Protein 1VHY (pdb70)

Structure (mmCIF, N/CA/C/O backbone):
data_1VHY
#
_entry.id   1VHY
#
_cell.length_a   57.895
_cell.length_b   76.413
_cell.length_c   62.107
_cell.angle_alpha   90.00
_cell.angle_beta   108.43
_cell.angle_gamma   90.00
#
_symmetry.space_group_name_H-M   'P 1 21 1'
#
loop_
_entity.id
_entity.type
_entity.pdbx_description
1 polymer 'Hypothetical protein HI0303'
2 water water
#
loop_
_atom_site.group_PDB
_atom_site.id
_atom_site.type_symbol
_atom_site.label_atom_id
_atom_site.label_alt_id
_atom_site.label_comp_id
_atom_site.label_asym_id
_atom_site.label_entity_id
_atom_site.label_seq_id
_atom_site.pdbx_PDB_ins_code
_atom_site.Cartn_x
_atom_site.Cartn_y
_atom_site.Cartn_z
_atom_site.occupancy
_atom_site.B_iso_or_equiv
_atom_site.auth_seq_id
_atom_site.auth_comp_id
_atom_site.auth_asym_id
_atom_site.auth_atom_id
_atom_site.pdbx_PDB_model_num
ATOM 1 N N . ILE A 1 5 ? 20.419 17.830 7.133 1.00 37.84 3 ILE A N 1
ATOM 2 C CA . ILE A 1 5 ? 20.588 17.244 8.444 1.00 34.30 3 ILE A CA 1
ATOM 3 C C . ILE A 1 5 ? 19.418 17.670 9.348 1.00 30.55 3 ILE A C 1
ATOM 4 O O . ILE A 1 5 ? 18.822 16.817 9.973 1.00 30.57 3 ILE A O 1
ATOM 9 N N . PRO A 1 6 ? 19.138 18.957 9.375 1.00 29.79 4 PRO A N 1
ATOM 10 C CA . PRO A 1 6 ? 18.129 19.531 10.231 1.00 28.68 4 PRO A CA 1
ATOM 11 C C . PRO A 1 6 ? 16.732 19.000 9.956 1.00 28.10 4 PRO A C 1
ATOM 12 O O . PRO A 1 6 ? 16.321 18.896 8.808 1.00 27.64 4 PRO A O 1
ATOM 16 N N . ARG A 1 7 ? 16.040 18.670 11.039 1.00 25.24 5 ARG A N 1
ATOM 17 C CA . ARG A 1 7 ? 14.672 18.202 10.956 1.00 24.21 5 ARG A CA 1
ATOM 18 C C . ARG A 1 7 ? 13.722 19.367 11.162 1.00 21.94 5 ARG A C 1
ATOM 19 O O . ARG A 1 7 ? 14.001 20.284 11.950 1.00 22.56 5 ARG A O 1
ATOM 27 N N . ILE A 1 8 ? 12.672 19.439 10.363 1.00 22.42 6 ILE A N 1
ATOM 28 C CA . ILE A 1 8 ? 11.726 20.570 10.396 1.00 21.06 6 ILE A CA 1
ATOM 29 C C . ILE A 1 8 ? 10.316 20.005 10.478 1.00 22.23 6 ILE A C 1
ATOM 30 O O . ILE A 1 8 ? 9.913 19.157 9.673 1.00 20.00 6 ILE A O 1
ATOM 35 N N . TYR A 1 9 ? 9.546 20.464 11.489 1.00 17.83 7 TYR A N 1
ATOM 36 C CA . TYR A 1 9 ? 8.174 20.027 11.561 1.00 20.09 7 TYR A CA 1
ATOM 37 C C . TYR A 1 9 ? 7.301 20.843 10.588 1.00 18.29 7 TYR A C 1
ATOM 38 O O . TYR A 1 9 ? 7.425 22.052 10.432 1.00 20.64 7 TYR A O 1
ATOM 47 N N . HIS A 1 10 ? 6.356 20.158 9.974 1.00 20.47 8 HIS A N 1
ATOM 48 C CA . HIS A 1 10 ? 5.384 20.729 9.063 1.00 22.20 8 HIS A CA 1
ATOM 49 C C . HIS A 1 10 ? 3.974 20.410 9.591 1.00 23.43 8 HIS A C 1
ATOM 50 O O . HIS A 1 10 ? 3.707 19.236 9.799 1.00 24.59 8 HIS A O 1
ATOM 57 N N . PRO A 1 11 ? 3.155 21.420 9.763 1.00 24.88 9 PRO A N 1
ATOM 58 C CA . PRO A 1 11 ? 1.851 21.344 10.387 1.00 27.49 9 PRO A CA 1
ATOM 59 C C . PRO A 1 11 ? 0.645 20.972 9.561 1.00 29.67 9 PRO A C 1
ATOM 60 O O . PRO A 1 11 ? -0.523 20.986 10.041 1.00 27.46 9 PRO A O 1
ATOM 64 N N . ILE A 1 12 ? 0.862 20.480 8.389 1.00 28.76 10 ILE A N 1
ATOM 65 C CA . ILE A 1 12 ? -0.100 19.995 7.425 1.00 30.24 10 ILE A CA 1
ATOM 66 C C . ILE A 1 12 ? 0.463 18.727 6.798 1.00 29.87 10 ILE A C 1
ATOM 67 O O . ILE A 1 12 ? 1.687 18.640 6.650 1.00 29.69 10 ILE A O 1
ATOM 72 N N . SER A 1 13 ? -0.381 17.737 6.556 1.00 30.16 11 SER A N 1
ATOM 73 C CA . SER A 1 13 ? 0.059 16.490 5.983 1.00 30.29 11 SER A CA 1
ATOM 74 C C . SER A 1 13 ? 0.794 16.713 4.657 1.00 31.97 11 SER A C 1
ATOM 75 O O . SER A 1 13 ? 0.423 17.575 3.865 1.00 31.72 11 SER A O 1
ATOM 78 N N . LEU A 1 14 ? 1.889 15.978 4.493 1.00 30.72 12 LEU A N 1
ATOM 79 C CA . LEU A 1 14 ? 2.716 16.109 3.312 1.00 32.17 12 LEU A CA 1
ATOM 80 C C . LEU A 1 14 ? 2.471 14.933 2.357 1.00 31.86 12 LEU A C 1
ATOM 81 O O . LEU A 1 14 ? 3.159 14.812 1.348 1.00 33.48 12 LEU A O 1
ATOM 86 N N . GLU A 1 15 ? 1.583 14.041 2.770 1.00 32.24 13 GLU A N 1
ATOM 87 C CA . GLU A 1 15 ? 1.250 12.913 1.905 1.00 35.59 13 GLU A CA 1
ATOM 88 C C . GLU A 1 15 ? 0.807 13.487 0.550 1.00 33.90 13 GLU A C 1
ATOM 89 O O . GLU A 1 15 ? 0.008 14.441 0.497 1.00 35.06 13 GLU A O 1
ATOM 95 N N . ASN A 1 16 ? 1.382 13.008 -0.519 1.00 34.70 14 ASN A N 1
ATOM 96 C CA . ASN A 1 16 ? 1.047 13.407 -1.867 1.00 35.24 14 ASN A CA 1
ATOM 97 C C . ASN A 1 16 ? 1.539 14.759 -2.285 1.00 34.58 14 ASN A C 1
ATOM 98 O O . ASN A 1 16 ? 1.463 15.068 -3.488 1.00 38.28 14 ASN A O 1
ATOM 103 N N . GLN A 1 17 ? 2.222 15.507 -1.436 1.00 33.73 15 GLN A N 1
ATOM 104 C CA . GLN A 1 17 ? 2.823 16.767 -1.823 1.00 31.65 15 GLN A CA 1
ATOM 105 C C . GLN A 1 17 ? 4.255 16.516 -2.330 1.00 32.32 15 GLN A C 1
ATOM 106 O O . GLN A 1 17 ? 4.992 15.708 -1.772 1.00 30.72 15 GLN A O 1
ATOM 109 N N . THR A 1 18 ? 4.630 17.279 -3.348 1.00 32.55 16 THR A N 1
ATOM 110 C CA . THR A 1 18 ? 5.967 17.192 -3.937 1.00 32.97 16 THR A CA 1
ATOM 111 C C . THR A 1 18 ? 6.734 18.473 -3.622 1.00 31.55 16 THR A C 1
ATOM 112 O O . THR A 1 18 ? 7.923 18.590 -3.779 1.00 29.51 16 THR A O 1
ATOM 116 N N . GLN A 1 19 ? 5.984 19.466 -3.118 1.00 33.98 17 GLN A N 1
ATOM 117 C CA . GLN A 1 19 ? 6.614 20.720 -2.701 1.00 32.92 17 GLN A CA 1
ATOM 118 C C . GLN A 1 19 ? 5.706 21.450 -1.711 1.00 31.79 17 GLN A C 1
ATOM 119 O O . GLN A 1 19 ? 4.514 21.145 -1.623 1.00 31.05 17 GLN A O 1
ATOM 125 N N . CYS A 1 20 ? 6.292 22.389 -0.981 1.00 29.98 18 CYS A N 1
ATOM 126 C CA . CYS A 1 20 ? 5.497 23.151 -0.013 1.00 29.08 18 CYS A CA 1
ATOM 127 C C . CYS A 1 20 ? 6.281 24.330 0.529 1.00 28.29 18 CYS A C 1
ATOM 128 O O . CYS A 1 20 ? 7.505 24.402 0.386 1.00 28.27 18 CYS A O 1
ATOM 131 N N . TYR A 1 21 ? 5.561 25.250 1.180 1.00 27.87 19 TYR A N 1
ATOM 132 C CA . TYR A 1 21 ? 6.207 26.355 1.866 1.00 29.15 19 TYR A CA 1
ATOM 133 C C . TYR A 1 21 ? 6.281 25.991 3.370 1.00 29.07 19 TYR A C 1
ATOM 134 O O . TYR A 1 21 ? 5.307 25.445 3.880 1.00 30.09 19 TYR A O 1
ATOM 143 N N . LEU A 1 22 ? 7.445 26.203 3.949 1.00 27.71 20 LEU A N 1
ATOM 144 C CA . LEU A 1 22 ? 7.608 25.829 5.376 1.00 28.73 20 LEU A CA 1
ATOM 145 C C . LEU A 1 22 ? 6.766 26.751 6.250 1.00 29.65 20 LEU A C 1
ATOM 146 O O . LEU A 1 22 ? 6.427 27.860 5.825 1.00 29.78 20 LEU A O 1
ATOM 151 N N . SER A 1 23 ? 6.480 26.336 7.497 1.00 29.60 21 SER A N 1
ATOM 152 C CA . SER A 1 23 ? 5.725 27.222 8.379 1.00 30.05 21 SER A CA 1
ATOM 153 C C . SER A 1 23 ? 6.526 28.472 8.709 1.00 29.87 21 SER A C 1
ATOM 154 O O . SER A 1 23 ? 7.739 28.534 8.519 1.00 31.60 21 SER A O 1
ATOM 157 N N . GLU A 1 24 ? 5.845 29.459 9.285 1.00 32.21 22 GLU A N 1
ATOM 158 C CA . GLU A 1 24 ? 6.478 30.702 9.708 1.00 34.05 22 GLU A CA 1
ATOM 159 C C . GLU A 1 24 ? 7.685 30.479 10.586 1.00 33.13 22 GLU A C 1
ATOM 160 O O . GLU A 1 24 ? 8.760 31.056 10.383 1.00 34.91 22 GLU A O 1
ATOM 166 N N . ASP A 1 25 ? 7.510 29.689 11.666 1.00 33.31 23 ASP A N 1
ATOM 167 C CA . ASP A 1 25 ? 8.663 29.431 12.531 1.00 32.33 23 ASP A CA 1
ATOM 168 C C . ASP A 1 25 ? 9.763 28.706 11.771 1.00 31.63 23 ASP A C 1
ATOM 169 O O . ASP A 1 25 ? 10.951 28.974 11.954 1.00 31.57 23 ASP A O 1
ATOM 174 N N . ALA A 1 26 ? 9.397 27.733 10.942 1.00 32.02 24 ALA A N 1
ATOM 175 C CA . ALA A 1 26 ? 10.425 26.978 10.195 1.00 31.30 24 ALA A CA 1
ATOM 176 C C . ALA A 1 26 ? 11.120 27.835 9.149 1.00 30.37 24 ALA A C 1
ATOM 177 O O . ALA A 1 26 ? 12.342 27.781 9.000 1.00 32.51 24 ALA A O 1
ATOM 179 N N . ALA A 1 27 ? 10.374 28.618 8.383 1.00 33.01 25 ALA A N 1
ATOM 180 C CA . ALA A 1 27 ? 10.909 29.505 7.362 1.00 33.31 25 ALA A CA 1
ATOM 181 C C . ALA A 1 27 ? 11.897 30.501 7.959 1.00 35.29 25 ALA A C 1
ATOM 182 O O . ALA A 1 27 ? 12.986 30.706 7.437 1.00 34.86 25 ALA A O 1
ATOM 184 N N . ASN A 1 28 ? 11.476 31.118 9.078 1.00 34.50 26 ASN A N 1
ATOM 185 C CA . ASN A 1 28 ? 12.360 32.070 9.759 1.00 36.25 26 ASN A CA 1
ATOM 186 C C . ASN A 1 28 ? 13.586 31.381 10.320 1.00 35.00 26 ASN A C 1
ATOM 187 O O . ASN A 1 28 ? 14.704 31.869 10.175 1.00 37.29 26 ASN A O 1
ATOM 192 N N . HIS A 1 29 ? 13.428 30.197 10.903 1.00 36.49 27 HIS A N 1
ATOM 193 C CA . HIS A 1 29 ? 14.572 29.481 11.464 1.00 35.82 27 HIS A CA 1
ATOM 194 C C . HIS A 1 29 ? 15.556 29.048 10.378 1.00 36.00 27 HIS A C 1
ATOM 195 O O . HIS A 1 29 ? 16.779 29.095 10.583 1.00 36.85 27 HIS A O 1
ATOM 202 N N . VAL A 1 30 ? 15.022 28.522 9.291 1.00 35.27 28 VAL A N 1
ATOM 203 C CA . VAL A 1 30 ? 15.821 27.992 8.183 1.00 33.61 28 VAL A CA 1
ATOM 204 C C . VAL A 1 30 ? 16.548 29.084 7.422 1.00 32.91 28 VAL A C 1
ATOM 205 O O . VAL A 1 30 ? 17.771 29.006 7.245 1.00 33.76 28 VAL A O 1
ATOM 209 N N . ALA A 1 31 ? 15.843 30.115 6.980 1.00 34.14 29 ALA A N 1
ATOM 210 C CA . ALA A 1 31 ? 16.422 31.159 6.145 1.00 34.61 29 ALA A CA 1
ATOM 211 C C . ALA A 1 31 ? 17.042 32.329 6.883 1.00 35.79 29 ALA A C 1
ATOM 212 O O . ALA A 1 31 ? 17.844 33.067 6.280 1.00 35.80 29 ALA A O 1
ATOM 214 N N . ARG A 1 32 ? 16.627 32.602 8.108 1.00 35.81 30 ARG A N 1
ATOM 215 C CA . ARG A 1 32 ? 17.169 33.765 8.828 1.00 37.54 30 ARG A CA 1
ATOM 216 C C . ARG A 1 32 ? 18.090 33.346 9.955 1.00 38.00 30 ARG A C 1
ATOM 217 O O . ARG A 1 32 ? 19.159 33.924 10.124 1.00 38.16 30 ARG A O 1
ATOM 225 N N . VAL A 1 33 ? 17.650 32.415 10.788 1.00 38.87 31 VAL A N 1
ATOM 226 C CA . VAL A 1 33 ? 18.476 31.943 11.901 1.00 38.75 31 VAL A CA 1
ATOM 227 C C . VAL A 1 33 ? 19.651 31.136 11.369 1.00 38.64 31 VAL A C 1
ATOM 228 O O . VAL A 1 33 ? 20.797 31.530 11.568 1.00 39.39 31 VAL A O 1
ATOM 232 N N . LEU A 1 34 ? 19.378 30.055 10.637 1.00 38.75 32 LEU A N 1
ATOM 233 C CA . LEU A 1 34 ? 20.438 29.212 10.093 1.00 38.29 32 LEU A CA 1
ATOM 234 C C . LEU A 1 34 ? 20.996 29.751 8.790 1.00 37.87 32 LEU A C 1
ATOM 235 O O . LEU A 1 34 ? 22.059 29.327 8.326 1.00 38.76 32 LEU A O 1
ATOM 240 N N . ARG A 1 35 ? 20.277 30.677 8.144 1.00 38.13 33 ARG A N 1
ATOM 241 C CA . ARG A 1 35 ? 20.765 31.275 6.902 1.00 38.68 33 ARG A CA 1
ATOM 242 C C . ARG A 1 35 ? 21.077 30.178 5.873 1.00 37.95 33 ARG A C 1
ATOM 243 O O . ARG A 1 35 ? 22.176 30.157 5.326 1.00 38.17 33 ARG A O 1
ATOM 259 N N . THR A 1 37 ? 20.545 28.021 2.330 1.00 35.41 35 THR A N 1
ATOM 260 C CA . THR A 1 37 ? 20.315 28.469 0.971 1.00 35.60 35 THR A CA 1
ATOM 261 C C . THR A 1 37 ? 19.786 27.381 0.040 1.00 35.32 35 THR A C 1
ATOM 262 O O . THR A 1 37 ? 19.923 26.195 0.290 1.00 34.95 35 THR A O 1
ATOM 266 N N . GLU A 1 38 ? 19.360 27.851 -1.133 1.00 34.91 36 GLU A N 1
ATOM 267 C CA . GLU A 1 38 ? 18.856 26.977 -2.184 1.00 33.87 36 GLU A CA 1
ATOM 268 C C . GLU A 1 38 ? 19.764 25.782 -2.370 1.00 32.49 36 GLU A C 1
ATOM 269 O O . GLU A 1 38 ? 20.992 25.929 -2.270 1.00 33.69 36 GLU A O 1
ATOM 275 N N . GLY A 1 39 ? 19.199 24.593 -2.503 1.00 30.21 37 GLY A N 1
ATOM 276 C CA . GLY A 1 39 ? 19.936 23.363 -2.676 1.00 30.88 37 GLY A CA 1
ATOM 277 C C . GLY A 1 39 ? 20.228 22.553 -1.436 1.00 29.68 37 GLY A C 1
ATOM 278 O O . GLY A 1 39 ? 20.563 21.358 -1.520 1.00 30.97 37 GLY A O 1
ATOM 279 N N . GLU A 1 40 ? 20.172 23.137 -0.248 1.00 30.97 38 GLU A N 1
ATOM 280 C CA . GLU A 1 40 ? 20.555 22.445 0.985 1.00 27.99 38 GLU A CA 1
ATOM 281 C C . GLU A 1 40 ? 19.460 21.495 1.470 1.00 28.42 38 GLU A C 1
ATOM 282 O O . GLU A 1 40 ? 18.277 21.760 1.237 1.00 27.47 38 GLU A O 1
ATOM 288 N N . GLN A 1 41 ? 19.846 20.386 2.085 1.00 27.97 39 GLN A N 1
ATOM 289 C CA . GLN A 1 41 ? 18.885 19.368 2.512 1.00 28.74 39 GLN A CA 1
ATOM 290 C C . GLN A 1 41 ? 18.240 19.622 3.873 1.00 26.97 39 GLN A C 1
ATOM 291 O O . GLN A 1 41 ? 18.848 20.167 4.787 1.00 27.18 39 GLN A O 1
ATOM 297 N N . LEU A 1 42 ? 17.019 19.110 4.024 1.00 27.10 40 LEU A N 1
ATOM 298 C CA . LEU A 1 42 ? 16.273 19.139 5.265 1.00 25.08 40 LEU A CA 1
ATOM 299 C C . LEU A 1 42 ? 15.543 17.804 5.446 1.00 24.65 40 LEU A C 1
ATOM 300 O O . LEU A 1 42 ? 15.346 17.044 4.512 1.00 25.88 40 LEU A O 1
ATOM 305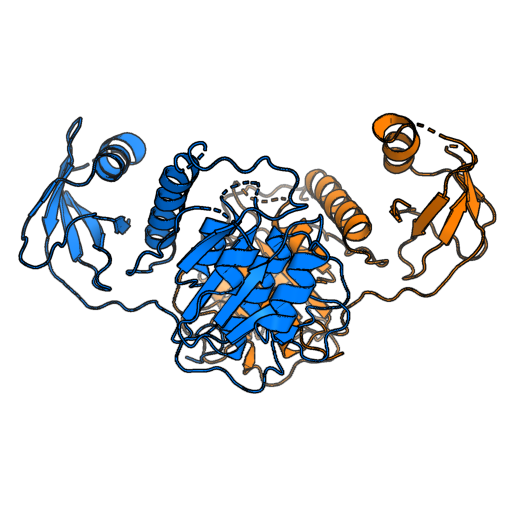 N N . GLU A 1 43 ? 15.089 17.511 6.680 1.00 24.65 41 GLU A N 1
ATOM 306 C CA . GLU A 1 43 ? 14.262 16.302 6.844 1.00 22.56 41 GLU A CA 1
ATOM 307 C C . GLU A 1 43 ? 12.940 16.742 7.475 1.00 25.03 41 GLU A C 1
ATOM 308 O O . GLU A 1 43 ? 12.973 17.194 8.623 1.00 26.23 41 GLU A O 1
ATOM 314 N N . LEU A 1 44 ? 11.860 16.711 6.697 1.00 22.14 42 LEU A N 1
ATOM 315 C CA . LEU A 1 44 ? 10.579 17.199 7.242 1.00 21.98 42 LEU A CA 1
ATOM 316 C C . LEU A 1 44 ? 9.787 16.030 7.815 1.00 20.19 42 LEU A C 1
ATOM 317 O O . LEU A 1 44 ? 10.040 14.868 7.468 1.00 19.99 42 LEU A O 1
ATOM 322 N N . PHE A 1 45 ? 8.855 16.320 8.705 1.00 18.96 43 PHE A N 1
ATOM 323 C CA . PHE A 1 45 ? 7.998 15.293 9.299 1.00 19.27 43 PHE A CA 1
ATOM 324 C C . PHE A 1 45 ? 6.673 16.001 9.631 1.00 20.13 43 PHE A C 1
ATOM 325 O O . PHE A 1 45 ? 6.685 17.209 9.871 1.00 18.85 43 PHE A O 1
ATOM 333 N N . ASP A 1 46 ? 5.568 15.288 9.478 1.00 20.72 44 ASP A N 1
ATOM 334 C CA . ASP A 1 46 ? 4.288 15.996 9.623 1.00 23.05 44 ASP A CA 1
ATOM 335 C C . ASP A 1 46 ? 3.439 15.450 10.742 1.00 23.18 44 ASP A C 1
ATOM 336 O O . ASP A 1 46 ? 2.225 15.674 10.753 1.00 23.52 44 ASP A O 1
ATOM 341 N N . GLY A 1 47 ? 4.002 14.644 11.642 1.00 24.12 45 GLY A N 1
ATOM 342 C CA . GLY A 1 47 ? 3.265 14.108 12.777 1.00 22.36 45 GLY A CA 1
ATOM 343 C C . GLY A 1 47 ? 2.612 12.775 12.467 1.00 23.25 45 GLY A C 1
ATOM 344 O O . GLY A 1 47 ? 1.954 12.207 13.316 1.00 21.97 45 GLY A O 1
ATOM 345 N N . SER A 1 48 ? 2.842 12.218 11.267 1.00 21.59 46 SER A N 1
ATOM 346 C CA . SER A 1 48 ? 2.274 10.944 10.861 1.00 21.83 46 SER A CA 1
ATOM 347 C C . SER A 1 48 ? 3.170 9.763 11.060 1.00 21.27 46 SER A C 1
ATOM 348 O O . SER A 1 48 ? 2.919 8.616 10.616 1.00 21.30 46 SER A O 1
ATOM 351 N N . ASN A 1 49 ? 4.309 9.945 11.723 1.00 19.69 47 ASN A N 1
ATOM 352 C CA . ASN A 1 49 ? 5.315 8.947 11.957 1.00 21.07 47 ASN A CA 1
ATOM 353 C C . ASN A 1 49 ? 6.142 8.649 10.685 1.00 20.70 47 ASN A C 1
ATOM 354 O O . ASN A 1 49 ? 6.910 7.693 10.664 1.00 21.39 47 ASN A O 1
ATOM 359 N N . HIS A 1 50 ? 6.031 9.539 9.695 1.00 21.98 48 HIS A N 1
ATOM 360 C CA . HIS A 1 50 ? 6.873 9.452 8.500 1.00 23.95 48 HIS A CA 1
ATOM 361 C C . HIS A 1 50 ? 7.812 10.648 8.392 1.00 25.28 48 HIS A C 1
ATOM 362 O O . HIS A 1 50 ? 7.486 11.753 8.835 1.00 25.54 48 HIS A O 1
ATOM 369 N N . ILE A 1 51 ? 8.976 10.456 7.755 1.00 25.72 49 ILE A N 1
ATOM 370 C CA . ILE A 1 51 ? 9.891 11.568 7.486 1.00 24.74 49 ILE A CA 1
ATOM 371 C C . ILE A 1 51 ? 9.902 11.773 5.943 1.00 25.15 49 ILE A C 1
ATOM 372 O O . ILE A 1 51 ? 9.371 10.923 5.227 1.00 24.59 49 ILE A O 1
ATOM 377 N N . TYR A 1 52 ? 10.274 12.961 5.545 1.00 24.93 50 TYR A N 1
ATOM 378 C CA . TYR A 1 52 ? 10.241 13.393 4.159 1.00 25.04 50 TYR A CA 1
ATOM 379 C C . TYR A 1 52 ? 11.548 14.096 3.800 1.00 24.28 50 TYR A C 1
ATOM 380 O O . TYR A 1 52 ? 11.714 15.266 4.163 1.00 25.51 50 TYR A O 1
ATOM 389 N N . PRO A 1 53 ? 12.486 13.380 3.186 1.00 25.26 51 PRO A N 1
ATOM 390 C CA . PRO A 1 53 ? 13.747 13.988 2.773 1.00 26.18 51 PRO A CA 1
ATOM 391 C C . PRO A 1 53 ? 13.414 15.121 1.812 1.00 24.80 51 PRO A C 1
ATOM 392 O O . PRO A 1 53 ? 12.494 14.961 0.978 1.00 25.73 51 PRO A O 1
ATOM 396 N N . ALA A 1 54 ? 14.023 16.271 1.973 1.00 23.55 52 ALA A N 1
ATOM 397 C CA . ALA A 1 54 ? 13.651 17.402 1.139 1.00 26.74 52 ALA A CA 1
ATOM 398 C C . ALA A 1 54 ? 14.853 18.261 0.789 1.00 25.26 52 ALA A C 1
ATOM 399 O O . ALA A 1 54 ? 15.893 18.128 1.417 1.00 29.73 52 ALA A O 1
ATOM 401 N N . LYS A 1 55 ? 14.663 19.190 -0.133 1.00 26.06 53 LYS A N 1
ATOM 402 C CA . LYS A 1 55 ? 15.713 20.149 -0.457 1.00 27.30 53 LYS A CA 1
ATOM 403 C C . LYS A 1 55 ? 15.114 21.539 -0.524 1.00 26.93 53 LYS A C 1
ATOM 404 O O . LYS A 1 55 ? 14.017 21.702 -1.055 1.00 28.85 53 LYS A O 1
ATOM 410 N N . ILE A 1 56 ? 15.888 22.543 -0.135 1.00 28.40 54 ILE A N 1
ATOM 411 C CA . ILE A 1 56 ? 15.426 23.919 -0.248 1.00 28.34 54 ILE A CA 1
ATOM 412 C C . ILE A 1 56 ? 15.455 24.336 -1.728 1.00 29.67 54 ILE A C 1
ATOM 413 O O . ILE A 1 56 ? 16.479 24.194 -2.373 1.00 29.30 54 ILE A O 1
ATOM 418 N N . ILE A 1 57 ? 14.341 24.854 -2.222 1.00 31.04 55 ILE A N 1
ATOM 419 C CA . ILE A 1 57 ? 14.350 25.301 -3.642 1.00 33.70 55 ILE A CA 1
ATOM 4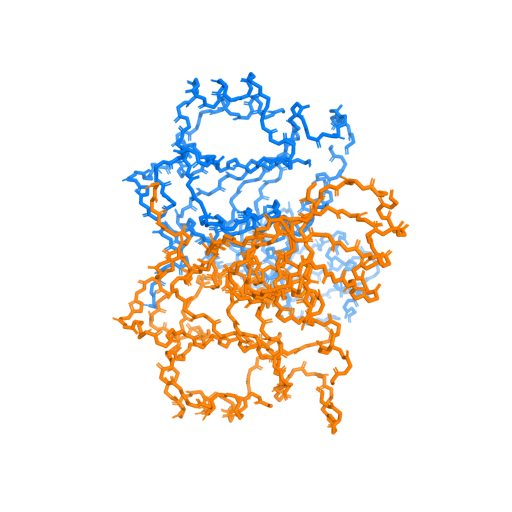20 C C . ILE A 1 57 ? 14.265 26.803 -3.666 1.00 36.58 55 ILE A C 1
ATOM 421 O O . ILE A 1 57 ? 14.792 27.473 -4.574 1.00 38.18 55 ILE A O 1
ATOM 426 N N . GLU A 1 58 ? 13.740 27.404 -2.577 1.00 36.07 56 GLU A N 1
ATOM 427 C CA . GLU A 1 58 ? 13.724 28.850 -2.451 1.00 38.25 56 GLU A CA 1
ATOM 428 C C . GLU A 1 58 ? 13.963 29.243 -0.965 1.00 39.80 56 GLU A C 1
ATOM 429 O O . GLU A 1 58 ? 13.183 28.821 -0.115 1.00 38.74 56 GLU A O 1
ATOM 435 N N . SER A 1 59 ? 14.971 30.066 -0.731 1.00 40.39 57 SER A N 1
ATOM 436 C CA . SER A 1 59 ? 15.252 30.581 0.609 1.00 41.37 57 SER A CA 1
ATOM 437 C C . SER A 1 59 ? 15.159 32.112 0.577 1.00 43.12 57 SER A C 1
ATOM 438 O O . SER A 1 59 ? 16.104 32.810 0.222 1.00 42.08 57 SER A O 1
ATOM 441 N N . ASN A 1 60 ? 13.964 32.613 0.894 1.00 44.47 58 ASN A N 1
ATOM 442 C CA . ASN A 1 60 ? 13.671 34.025 0.851 1.00 45.53 58 ASN A CA 1
ATOM 443 C C . ASN A 1 60 ? 13.403 34.651 2.216 1.00 47.03 58 ASN A C 1
ATOM 444 O O . ASN A 1 60 ? 13.502 34.058 3.285 1.00 46.44 58 ASN A O 1
ATOM 449 N N . LYS A 1 61 ? 12.946 35.902 2.120 1.00 47.38 59 LYS A N 1
ATOM 450 C CA . LYS A 1 61 ? 12.492 36.643 3.286 1.00 48.28 59 LYS A CA 1
ATOM 451 C C . LYS A 1 61 ? 10.966 36.480 3.385 1.00 47.73 59 LYS A C 1
ATOM 452 O O . LYS A 1 61 ? 10.222 36.716 2.433 1.00 49.74 59 LYS A O 1
ATOM 454 N N . LYS A 1 62 ? 10.553 35.890 4.480 1.00 48.10 60 LYS A N 1
ATOM 455 C CA . LYS A 1 62 ? 9.213 35.551 4.845 1.00 45.79 60 LYS A CA 1
ATOM 456 C C . LYS A 1 62 ? 8.791 34.191 4.315 1.00 44.52 60 LYS A C 1
ATOM 457 O O . LYS A 1 62 ? 7.738 33.681 4.715 1.00 45.91 60 LYS A O 1
ATOM 459 N N . SER A 1 63 ? 9.595 33.544 3.467 1.00 42.96 61 SER A N 1
ATOM 460 C CA . SER A 1 63 ? 9.215 32.222 2.977 1.00 41.13 61 SER A CA 1
ATOM 461 C C . SER A 1 63 ? 10.395 31.381 2.505 1.00 38.43 61 SER A C 1
ATOM 462 O O . SER A 1 63 ? 11.376 31.880 1.959 1.00 36.74 61 SER A O 1
ATOM 465 N N . VAL A 1 64 ? 10.306 30.091 2.788 1.00 36.60 62 VAL A N 1
ATOM 466 C CA . VAL A 1 64 ? 11.251 29.065 2.437 1.00 34.17 62 VAL A CA 1
ATOM 467 C C . VAL A 1 64 ? 10.464 27.919 1.752 1.00 34.93 62 VAL A C 1
ATOM 468 O O . VAL A 1 64 ? 9.552 27.379 2.370 1.00 32.23 62 VAL A O 1
ATOM 472 N N . LYS A 1 65 ? 10.757 27.736 0.474 1.00 32.39 63 LYS A N 1
ATOM 473 C CA . LYS A 1 65 ? 10.122 26.717 -0.350 1.00 31.66 63 LYS A CA 1
ATOM 474 C C . LYS A 1 65 ? 11.016 25.483 -0.471 1.00 28.83 63 LYS A C 1
ATOM 475 O O . LYS A 1 65 ? 12.226 25.619 -0.697 1.00 29.88 63 LYS A O 1
ATOM 481 N N . VAL A 1 66 ? 10.455 24.299 -0.308 1.00 26.40 64 VAL A N 1
ATOM 482 C CA . VAL A 1 66 ? 11.176 23.063 -0.393 1.00 24.07 64 VAL A CA 1
ATOM 483 C C . VAL A 1 66 ? 10.536 22.107 -1.419 1.00 23.03 64 VAL A C 1
ATOM 484 O O . VAL A 1 66 ? 9.354 22.129 -1.623 1.00 23.29 64 VAL A O 1
ATOM 488 N N . GLU A 1 67 ? 11.374 21.183 -1.927 1.00 22.75 65 GLU A N 1
ATOM 489 C CA . GLU A 1 67 ? 10.764 20.076 -2.696 1.00 21.13 65 GLU A CA 1
ATOM 490 C C . GLU A 1 67 ? 10.851 18.836 -1.811 1.00 21.68 65 GLU A C 1
ATOM 491 O O . GLU A 1 67 ? 11.766 18.744 -0.987 1.00 23.77 65 GLU A O 1
ATOM 497 N N . ILE A 1 68 ? 9.933 17.926 -1.958 1.00 23.51 66 ILE A N 1
ATOM 498 C CA . ILE A 1 68 ? 9.860 16.709 -1.179 1.00 23.33 66 ILE A CA 1
ATOM 499 C C . ILE A 1 68 ? 10.352 15.530 -2.005 1.00 26.16 66 ILE A C 1
ATOM 500 O O . ILE A 1 68 ? 9.795 15.318 -3.101 1.00 27.43 66 ILE A O 1
ATOM 505 N N . LEU A 1 69 ? 11.349 14.823 -1.537 1.00 26.29 67 LEU A N 1
ATOM 506 C CA . LEU A 1 69 ? 11.989 13.757 -2.292 1.00 28.79 67 LEU A CA 1
ATOM 507 C C . LEU A 1 69 ? 11.523 12.354 -1.999 1.00 28.98 67 LEU A C 1
ATOM 508 O O . LEU A 1 69 ? 11.897 11.420 -2.724 1.00 28.73 67 LEU A O 1
ATOM 513 N N . GLY A 1 70 ? 10.722 12.145 -0.962 1.00 27.91 68 GLY A N 1
ATOM 514 C CA . GLY A 1 70 ? 10.312 10.800 -0.578 1.00 28.76 68 GLY A CA 1
ATOM 515 C C . GLY A 1 70 ? 9.464 10.818 0.691 1.00 29.48 68 GLY A C 1
ATOM 516 O O . GLY A 1 70 ? 9.149 11.879 1.227 1.00 28.76 68 GLY A O 1
ATOM 517 N N . ARG A 1 71 ? 9.048 9.643 1.130 1.00 31.61 69 ARG A N 1
ATOM 518 C CA . ARG A 1 71 ? 8.197 9.484 2.311 1.00 31.35 69 ARG A CA 1
ATOM 519 C C . ARG A 1 71 ? 8.500 8.102 2.898 1.00 33.24 69 ARG A C 1
ATOM 520 O O . ARG A 1 71 ? 8.320 7.111 2.193 1.00 32.11 69 ARG A O 1
ATOM 528 N N . GLU A 1 72 ? 9.032 8.088 4.129 1.00 28.98 70 GLU A N 1
ATOM 529 C CA . GLU A 1 72 ? 9.402 6.849 4.746 1.00 30.96 70 GLU A CA 1
ATOM 530 C C . GLU A 1 72 ? 8.925 6.743 6.198 1.00 30.24 70 GLU A C 1
ATOM 531 O O . GLU A 1 72 ? 8.960 7.704 6.942 1.00 28.66 70 GLU A O 1
ATOM 537 N N . LEU A 1 73 ? 8.524 5.525 6.542 1.00 31.00 71 LEU A N 1
ATOM 538 C CA . LEU A 1 73 ? 8.106 5.292 7.940 1.00 30.44 71 LEU A CA 1
ATOM 539 C C . LEU A 1 73 ? 9.364 5.326 8.810 1.00 29.50 71 LEU A C 1
ATOM 540 O O . LEU A 1 73 ? 10.351 4.640 8.546 1.00 29.52 71 LEU A O 1
ATOM 545 N N . ALA A 1 74 ? 9.275 6.059 9.904 1.00 28.49 72 ALA A N 1
ATOM 546 C CA . ALA A 1 74 ? 10.396 6.199 10.833 1.00 28.44 72 ALA A CA 1
ATOM 547 C C . ALA A 1 74 ? 9.855 6.308 12.262 1.00 27.67 72 ALA A C 1
ATOM 548 O O . ALA A 1 74 ? 9.725 7.394 12.810 1.00 27.94 72 ALA A O 1
ATOM 550 N N . ASP A 1 75 ? 9.483 5.152 12.805 1.00 27.58 73 ASP A N 1
ATOM 551 C CA . ASP A 1 75 ? 8.906 5.116 14.165 1.00 26.37 73 ASP A CA 1
ATOM 552 C C . ASP A 1 75 ? 9.926 5.244 15.242 1.00 25.42 73 ASP A C 1
ATOM 553 O O . ASP A 1 75 ? 10.737 4.321 15.487 1.00 28.01 73 ASP A O 1
ATOM 558 N N . LYS A 1 76 ? 9.924 6.350 16.006 1.00 24.98 74 LYS A N 1
ATOM 559 C CA . LYS A 1 76 ? 10.853 6.461 17.130 1.00 24.22 74 LYS A CA 1
ATOM 560 C C . LYS A 1 76 ? 10.054 6.523 18.453 1.00 25.34 74 LYS A C 1
ATOM 561 O O . LYS A 1 76 ? 10.518 7.074 19.434 1.00 22.19 74 LYS A O 1
ATOM 567 N N . GLU A 1 77 ? 8.858 5.944 18.422 1.00 25.81 75 GLU A N 1
ATOM 568 C CA . GLU A 1 77 ? 8.006 5.949 19.623 1.00 27.84 75 GLU A CA 1
ATOM 569 C C . GLU A 1 77 ? 8.265 4.748 20.514 1.00 28.47 75 GLU A C 1
ATOM 570 O O . GLU A 1 77 ? 8.576 3.663 20.028 1.00 29.30 75 GLU A O 1
ATOM 576 N N . SER A 1 78 ? 8.025 4.925 21.804 1.00 28.00 76 SER A N 1
ATOM 577 C CA . SER A 1 78 ? 8.095 3.805 22.755 1.00 26.78 76 SER A CA 1
ATOM 578 C C . SER A 1 78 ? 6.870 2.923 22.521 1.00 24.45 76 SER A C 1
ATOM 579 O O . SER A 1 78 ? 5.809 3.453 22.152 1.00 25.69 76 SER A O 1
ATOM 582 N N . HIS A 1 79 ? 6.895 1.680 22.986 1.00 24.63 77 HIS A N 1
ATOM 583 C CA . HIS A 1 79 ? 5.648 0.893 22.910 1.00 25.14 77 HIS A CA 1
ATOM 584 C C . HIS A 1 79 ? 4.774 1.155 24.142 1.00 23.95 77 HIS A C 1
ATOM 585 O O . HIS A 1 79 ? 3.616 0.726 24.146 1.00 27.18 77 HIS A O 1
ATOM 592 N N . LEU A 1 80 ? 5.295 1.844 25.134 1.00 24.24 78 LEU A N 1
ATOM 593 C CA . LEU A 1 80 ? 4.471 2.198 26.317 1.00 22.36 78 LEU A CA 1
ATOM 594 C C . LEU A 1 80 ? 3.858 3.554 26.121 1.00 19.75 78 LEU A C 1
ATOM 595 O O . LEU A 1 80 ? 4.555 4.498 25.723 1.00 21.47 78 LEU A O 1
ATOM 600 N N . LYS A 1 81 ? 2.581 3.740 26.452 1.00 20.64 79 LYS A N 1
ATOM 601 C CA . LYS A 1 81 ? 1.891 5.003 26.342 1.00 19.12 79 LYS A CA 1
ATOM 602 C C . LYS A 1 81 ? 1.975 5.740 27.687 1.00 16.92 79 LYS A C 1
ATOM 603 O O . LYS A 1 81 ? 1.639 5.152 28.712 1.00 16.51 79 LYS A O 1
ATOM 609 N N . ILE A 1 82 ? 2.600 6.913 27.694 1.00 16.75 80 ILE A N 1
ATOM 610 C CA . ILE A 1 82 ? 2.681 7.639 28.980 1.00 16.68 80 ILE A CA 1
ATOM 611 C C . ILE A 1 82 ? 1.934 8.941 28.853 1.00 15.59 80 ILE A C 1
ATOM 612 O O . ILE A 1 82 ? 2.157 9.769 27.952 1.00 17.93 80 ILE A O 1
ATOM 617 N N . HIS A 1 83 ? 1.003 9.136 29.774 1.00 15.80 81 HIS A N 1
ATOM 618 C CA . HIS A 1 83 ? 0.266 10.396 29.810 1.00 16.48 81 HIS A CA 1
ATOM 619 C C . HIS A 1 83 ? 0.654 11.064 31.143 1.00 15.83 81 HIS A C 1
ATOM 620 O O . HIS A 1 83 ? 0.387 10.511 32.213 1.00 18.03 81 HIS A O 1
ATOM 627 N N . LEU A 1 84 ? 1.327 12.179 31.031 1.00 16.77 82 LEU A N 1
ATOM 628 C CA . LEU A 1 84 ? 1.770 12.965 32.166 1.00 17.49 82 LEU A CA 1
ATOM 629 C C . LEU A 1 84 ? 0.752 14.034 32.549 1.00 14.40 82 LEU A C 1
ATOM 630 O O . LEU A 1 84 ? 0.439 14.933 31.798 1.00 13.59 82 LEU A O 1
ATOM 635 N N . GLY A 1 85 ? 0.308 13.932 33.819 1.00 15.86 83 GLY A N 1
ATOM 636 C CA . GLY A 1 85 ? -0.527 14.977 34.408 1.00 16.30 83 GLY A CA 1
ATOM 637 C C . GLY A 1 85 ? 0.384 15.768 35.359 1.00 17.04 83 GLY A C 1
ATOM 638 O O . GLY A 1 85 ? 0.774 15.253 36.391 1.00 17.91 83 GLY A O 1
ATOM 639 N N . GLN A 1 86 ? 0.688 16.999 34.975 1.00 19.22 84 GLN A N 1
ATOM 640 C CA . GLN A 1 86 ? 1.734 17.752 35.666 1.00 20.85 84 GLN A CA 1
ATOM 641 C C . GLN A 1 86 ? 1.216 19.039 36.244 1.00 17.27 84 GLN A C 1
ATOM 642 O O . GLN A 1 86 ? 0.736 19.924 35.524 1.00 19.82 84 GLN A O 1
ATOM 648 N N . VAL A 1 87 ? 1.246 19.162 37.563 1.00 17.82 85 VAL A N 1
ATOM 649 C CA . VAL A 1 87 ? 0.764 20.346 38.257 1.00 18.03 85 VAL A CA 1
ATOM 650 C C . VAL A 1 87 ? 1.760 21.513 38.123 1.00 20.03 85 VAL A C 1
ATOM 651 O O . VAL A 1 87 ? 2.945 21.328 38.290 1.00 20.23 85 VAL A O 1
ATOM 655 N N . ILE A 1 88 ? 1.256 22.644 37.702 1.00 21.85 86 ILE A N 1
ATOM 656 C CA . ILE A 1 88 ? 1.941 23.898 37.587 1.00 28.13 86 ILE A CA 1
ATOM 657 C C . ILE A 1 88 ? 2.087 24.516 39.007 1.00 29.29 86 ILE A C 1
ATOM 658 O O . ILE A 1 88 ? 3.193 24.561 39.525 1.00 35.54 86 ILE A O 1
ATOM 663 N N . ARG A 1 93 ? 9.071 26.857 36.381 1.00 43.21 91 ARG A N 1
ATOM 664 C CA . ARG A 1 93 ? 9.093 26.770 34.916 1.00 42.09 91 ARG A CA 1
ATOM 665 C C . ARG A 1 93 ? 8.805 25.353 34.446 1.00 40.49 91 ARG A C 1
ATOM 666 O O . ARG A 1 93 ? 9.318 24.402 35.045 1.00 41.09 91 ARG A O 1
ATOM 686 N N . GLU A 1 95 ? 9.004 24.483 30.945 1.00 31.03 93 GLU A N 1
ATOM 687 C CA . GLU A 1 95 ? 9.657 24.323 29.656 1.00 30.45 93 GLU A CA 1
ATOM 688 C C . GLU A 1 95 ? 10.597 23.128 29.630 1.00 28.95 93 GLU A C 1
ATOM 689 O O . GLU A 1 95 ? 10.593 22.251 28.779 1.00 27.95 93 GLU A O 1
ATOM 695 N N . PHE A 1 96 ? 11.390 23.039 30.714 1.00 26.03 94 PHE A N 1
ATOM 696 C CA . PHE A 1 96 ? 12.297 21.891 30.821 1.00 26.06 94 PHE A CA 1
ATOM 697 C C . PHE A 1 96 ? 11.553 20.588 30.944 1.00 23.59 94 PHE A C 1
ATOM 698 O O . PHE A 1 96 ? 11.873 19.573 30.289 1.00 19.47 94 PHE A O 1
ATOM 706 N N . THR A 1 97 ? 10.483 20.548 31.795 1.00 21.95 95 THR A N 1
ATOM 707 C CA . THR A 1 97 ? 9.706 19.315 31.865 1.00 19.51 95 THR A CA 1
ATOM 708 C C . THR A 1 97 ? 9.143 18.929 30.496 1.00 18.79 95 THR A C 1
ATOM 709 O O . THR A 1 97 ? 9.260 17.763 30.106 1.00 20.98 95 THR A O 1
ATOM 713 N N . ILE A 1 98 ? 8.547 19.849 29.754 1.00 19.03 96 ILE A N 1
ATOM 714 C CA . ILE A 1 98 ? 7.979 19.530 28.439 1.00 19.05 96 ILE A CA 1
ATOM 715 C C . ILE A 1 98 ? 9.070 18.975 27.490 1.00 17.18 96 ILE A C 1
ATOM 716 O O . ILE A 1 98 ? 8.944 17.898 26.944 1.00 15.98 96 ILE A O 1
ATOM 721 N N . GLN A 1 99 ? 10.168 19.700 27.384 1.00 17.11 97 GLN A N 1
ATOM 722 C CA . GLN A 1 99 ? 11.254 19.228 26.482 1.00 18.00 97 GLN A CA 1
ATOM 723 C C . GLN A 1 99 ? 11.766 17.886 26.863 1.00 18.61 97 GLN A C 1
ATOM 724 O O . GLN A 1 99 ? 11.818 16.923 26.063 1.00 19.80 97 GLN A O 1
ATOM 730 N N . LYS A 1 100 ? 12.174 17.676 28.130 1.00 19.07 98 LYS A N 1
ATOM 731 C CA . LYS A 1 100 ? 12.668 16.352 28.499 1.00 20.24 98 LYS A CA 1
ATOM 732 C C . LYS A 1 100 ? 11.634 15.259 28.403 1.00 17.50 98 LYS A C 1
ATOM 733 O O . LYS A 1 100 ? 12.008 14.155 28.017 1.00 15.70 98 LYS A O 1
ATOM 739 N N . SER A 1 101 ? 10.386 15.521 28.754 1.00 17.24 99 SER A N 1
ATOM 740 C CA . SER A 1 101 ? 9.350 14.480 28.668 1.00 16.07 99 SER A CA 1
ATOM 741 C C . SER A 1 101 ? 9.161 14.040 27.209 1.00 16.37 99 SER A C 1
ATOM 742 O O . SER A 1 101 ? 9.024 12.849 26.976 1.00 16.74 99 SER A O 1
ATOM 745 N N . VAL A 1 102 ? 9.206 15.004 26.288 1.00 17.81 100 VAL A N 1
ATOM 746 C CA . VAL A 1 102 ? 9.096 14.655 24.836 1.00 18.48 100 VAL A CA 1
ATOM 747 C C . VAL A 1 102 ? 10.279 13.821 24.418 1.00 17.44 100 VAL A C 1
ATOM 748 O O . VAL A 1 102 ? 10.146 12.726 23.847 1.00 14.46 100 VAL A O 1
ATOM 752 N N . GLU A 1 103 ? 11.516 14.208 24.808 1.00 17.43 101 GLU A N 1
ATOM 753 C CA . GL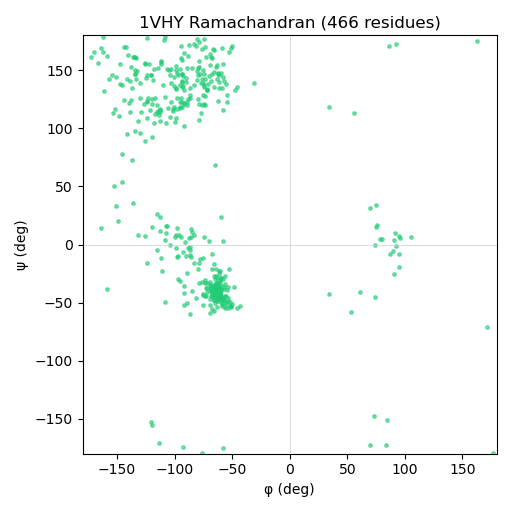U A 1 103 ? 12.688 13.385 24.402 1.00 19.30 101 GLU A CA 1
ATOM 754 C C . GLU A 1 103 ? 12.594 11.966 24.911 1.00 17.81 101 GLU A C 1
ATOM 755 O O . GLU A 1 103 ? 13.019 10.990 24.305 1.00 20.22 101 GLU A O 1
ATOM 761 N N . LEU A 1 104 ? 12.015 11.844 26.117 1.00 17.07 102 LEU A N 1
ATOM 762 C CA . LEU A 1 104 ? 11.859 10.594 26.805 1.00 17.05 102 LEU A CA 1
ATOM 763 C C . LEU A 1 104 ? 10.603 9.844 26.393 1.00 17.41 102 LEU A C 1
ATOM 764 O O . LEU A 1 104 ? 10.223 8.892 27.050 1.00 18.58 102 LEU A O 1
ATOM 769 N N . GLY A 1 105 ? 9.875 10.343 25.377 1.00 18.33 103 GLY A N 1
ATOM 770 C CA . GLY A 1 105 ? 8.830 9.539 24.799 1.00 18.41 103 GLY A CA 1
ATOM 771 C C . GLY A 1 105 ? 7.426 9.735 25.320 1.00 18.01 103 GLY A C 1
ATOM 772 O O . GLY A 1 105 ? 6.549 8.964 24.807 1.00 19.78 103 GLY A O 1
ATOM 773 N N . VAL A 1 106 ? 7.183 10.713 26.161 1.00 16.16 104 VAL A N 1
ATOM 774 C CA . VAL A 1 106 ? 5.787 10.918 26.668 1.00 16.13 104 VAL A CA 1
ATOM 775 C C . VAL A 1 106 ? 4.871 11.214 25.507 1.00 18.39 104 VAL A C 1
ATOM 776 O O . VAL A 1 106 ? 5.211 11.909 24.524 1.00 18.06 104 VAL A O 1
ATOM 783 N N . ASN A 1 107 ? 3.662 10.636 25.567 1.00 18.42 105 ASN A N 1
ATOM 784 C CA . ASN A 1 107 ? 2.691 10.782 24.485 1.00 18.76 105 ASN A CA 1
ATOM 785 C C . ASN A 1 107 ? 1.746 11.926 24.626 1.00 19.40 105 ASN A C 1
ATOM 786 O O . ASN A 1 107 ? 1.251 12.480 23.645 1.00 16.91 105 ASN A O 1
ATOM 791 N N . VAL A 1 108 ? 1.339 12.237 25.865 1.00 16.16 106 VAL A N 1
ATOM 792 C CA . VAL A 1 108 ? 0.352 13.259 26.139 1.00 17.94 106 VAL A CA 1
ATOM 793 C C . VAL A 1 108 ? 0.724 13.940 27.474 1.00 16.03 106 VAL A C 1
ATOM 794 O O . VAL A 1 108 ? 1.218 13.228 28.359 1.00 17.99 106 VAL A O 1
ATOM 798 N N . ILE A 1 109 ? 0.637 15.219 27.538 1.00 17.17 107 ILE A N 1
ATOM 799 C CA . ILE A 1 109 ? 0.872 16.036 28.694 1.00 15.09 107 ILE A CA 1
ATOM 800 C C . ILE A 1 109 ? -0.332 16.973 28.968 1.00 13.72 107 ILE A C 1
ATOM 801 O O . ILE A 1 109 ? -0.658 17.818 28.165 1.00 14.71 107 ILE A O 1
ATOM 806 N N . THR A 1 110 ? -0.897 16.803 30.172 1.00 15.73 108 THR A N 1
ATOM 807 C CA . THR A 1 110 ? -1.940 17.689 30.653 1.00 15.02 108 THR A CA 1
ATOM 808 C C . THR A 1 110 ? -1.408 18.503 31.832 1.00 15.52 108 THR A C 1
ATOM 809 O O . THR A 1 110 ? -1.145 17.916 32.884 1.00 15.37 108 THR A O 1
ATOM 813 N N . PRO A 1 111 ? -1.282 19.784 31.661 1.00 16.60 109 PRO A N 1
ATOM 814 C CA . PRO A 1 111 ? -0.900 20.699 32.718 1.00 18.21 109 PRO A CA 1
ATOM 815 C C . PRO A 1 111 ? -2.120 20.850 33.666 1.00 17.90 109 PRO A C 1
ATOM 816 O O . PRO A 1 111 ? -3.254 20.942 33.222 1.00 17.27 109 PRO A O 1
ATOM 820 N N . LEU A 1 112 ? -1.767 20.937 34.942 1.00 18.80 110 LEU A N 1
ATOM 821 C CA . LEU A 1 112 ? -2.847 20.916 35.949 1.00 20.03 110 LEU A CA 1
ATOM 822 C C . LEU A 1 112 ? -2.695 21.998 36.988 1.00 21.33 110 LEU A C 1
ATOM 823 O O . LEU A 1 112 ? -1.614 22.397 37.378 1.00 19.15 110 LEU A O 1
ATOM 828 N N . TRP A 1 113 ? -3.893 22.423 37.454 1.00 20.44 111 TRP A N 1
ATOM 829 C CA . TRP A 1 113 ? -3.973 23.286 38.618 1.00 18.04 111 TRP A CA 1
ATOM 830 C C . TRP A 1 113 ? -4.335 22.362 39.783 1.00 20.37 111 TRP A C 1
ATOM 831 O O . TRP A 1 113 ? -5.136 21.455 39.541 1.00 15.98 111 TRP A O 1
ATOM 842 N N . SER A 1 114 ? -3.800 22.635 40.989 1.00 19.77 112 SER A N 1
ATOM 843 C CA . SER A 1 114 ? -4.253 21.857 42.147 1.00 21.51 112 SER A CA 1
ATOM 844 C C . SER A 1 114 ? -4.524 22.839 43.302 1.00 22.24 112 SER A C 1
ATOM 845 O O . SER A 1 114 ? -4.132 24.020 43.272 1.00 21.99 112 SER A O 1
ATOM 848 N N . GLU A 1 115 ? -5.287 22.381 44.267 1.00 23.60 113 GLU A N 1
ATOM 849 C CA . GLU A 1 115 ? -5.717 23.231 45.379 1.00 26.90 113 GLU A CA 1
ATOM 850 C C . GLU A 1 115 ? -4.571 23.909 46.095 1.00 27.72 113 GLU A C 1
ATOM 851 O O . GLU A 1 115 ? -4.691 25.109 46.392 1.00 29.96 113 GLU A O 1
ATOM 857 N N . ARG A 1 116 ? -3.434 23.250 46.257 1.00 29.01 114 ARG A N 1
ATOM 858 C CA . ARG A 1 116 ? -2.303 23.850 46.955 1.00 30.95 114 ARG A CA 1
ATOM 859 C C . ARG A 1 116 ? -1.153 24.246 46.054 1.00 31.30 114 ARG A C 1
ATOM 860 O O . ARG A 1 116 ? -0.044 24.497 46.564 1.00 33.32 114 ARG A O 1
ATOM 868 N N . CYS A 1 117 ? -1.331 24.336 44.743 1.00 32.12 115 CYS A N 1
ATOM 869 C CA . CYS A 1 117 ? -0.224 24.610 43.829 1.00 33.38 115 CYS A CA 1
ATOM 870 C C . CYS A 1 117 ? 0.370 25.991 43.949 1.00 35.52 115 CYS A C 1
ATOM 871 O O . CYS A 1 117 ? 1.486 26.232 43.461 1.00 37.31 115 CYS A O 1
ATOM 874 N N . GLY A 1 118 ? -0.343 26.965 44.503 1.00 36.99 116 GLY A N 1
ATOM 875 C CA . GLY A 1 118 ? 0.212 28.297 44.677 1.00 38.03 116 GLY A CA 1
ATOM 876 C C . GLY A 1 118 ? -0.067 29.232 43.530 1.00 40.15 116 GLY A C 1
ATOM 877 O O . GLY A 1 118 ? 0.430 30.372 43.552 1.00 41.57 116 GLY A O 1
ATOM 878 N N . VAL A 1 119 ? -0.748 28.777 42.485 1.00 40.49 117 VAL A N 1
ATOM 879 C CA . VAL A 1 119 ? -1.093 29.655 41.369 1.00 41.68 117 VAL A CA 1
ATOM 880 C C . VAL A 1 119 ? -2.609 29.728 41.244 1.00 43.00 117 VAL A C 1
ATOM 881 O O . VAL A 1 119 ? -3.312 28.745 41.505 1.00 43.42 117 VAL A O 1
ATOM 885 N N . LYS A 1 120 ? -3.108 30.921 40.936 1.00 43.41 118 LYS A N 1
ATOM 886 C CA . LYS A 1 120 ? -4.545 31.110 40.799 1.00 44.28 118 LYS A CA 1
ATOM 887 C C . LYS A 1 120 ? -5.008 30.438 39.507 1.00 44.93 118 LYS A C 1
ATOM 888 O O . LYS A 1 120 ? -4.342 30.537 38.475 1.00 45.01 118 LYS A O 1
ATOM 890 N N . LEU A 1 121 ? -6.086 29.673 39.622 1.00 44.83 119 LEU A N 1
ATOM 891 C CA . LEU A 1 121 ? -6.618 28.992 38.448 1.00 45.78 119 LEU A CA 1
ATOM 892 C C . LEU A 1 121 ? -6.941 30.039 37.390 1.00 47.09 119 LEU A C 1
ATOM 893 O O . LEU A 1 121 ? -7.794 30.899 37.606 1.00 47.96 119 LEU A O 1
ATOM 898 N N . ASP A 1 122 ? -6.225 29.979 36.266 1.00 48.38 120 ASP A N 1
ATOM 899 C CA . ASP A 1 122 ? -6.492 30.971 35.223 1.00 49.49 120 ASP A CA 1
ATOM 900 C C . ASP A 1 122 ? -6.407 30.333 33.841 1.00 49.93 120 ASP A C 1
ATOM 901 O O . ASP A 1 122 ? -5.364 30.281 33.213 1.00 49.35 120 ASP A O 1
ATOM 906 N N . ALA A 1 123 ? -7.575 29.934 33.357 1.00 49.83 121 ALA A N 1
ATOM 907 C CA . ALA A 1 123 ? -7.799 29.307 32.095 1.00 51.15 121 ALA A CA 1
ATOM 908 C C . ALA A 1 123 ? -7.170 30.033 30.904 1.00 50.69 121 ALA A C 1
ATOM 909 O O . ALA A 1 123 ? -6.510 29.397 30.088 1.00 50.35 121 ALA A O 1
ATOM 911 N N . GLU A 1 124 ? -7.435 31.330 30.810 1.00 51.26 122 GLU A N 1
ATOM 912 C CA . GLU A 1 124 ? -6.966 32.163 29.730 1.00 50.85 122 GLU A CA 1
ATOM 913 C C . GLU A 1 124 ? -5.442 32.286 29.747 1.00 49.75 122 GLU A C 1
ATOM 914 O O . GLU A 1 124 ? -4.821 32.161 28.691 1.00 49.44 122 GLU A O 1
ATOM 920 N N . ARG A 1 125 ? -4.901 32.574 30.933 1.00 47.62 123 ARG A N 1
ATOM 921 C CA . ARG A 1 125 ? -3.455 32.709 31.077 1.00 45.55 123 ARG A CA 1
ATOM 922 C C . ARG A 1 125 ? -2.764 31.404 30.687 1.00 44.92 123 ARG A C 1
ATOM 923 O O . ARG A 1 125 ? -1.778 31.424 29.965 1.00 45.50 123 ARG A O 1
ATOM 933 N N . ASP A 1 127 ? -3.844 29.003 28.721 1.00 40.89 125 ASP A N 1
ATOM 934 C CA . ASP A 1 127 ? -3.982 28.751 27.303 1.00 40.33 125 ASP A CA 1
ATOM 935 C C . ASP A 1 127 ? -2.858 29.385 26.501 1.00 39.68 125 ASP A C 1
ATOM 936 O O . ASP A 1 127 ? -2.328 28.726 25.586 1.00 39.66 125 ASP A O 1
ATOM 938 N N . LYS A 1 128 ? -2.462 30.620 26.803 1.00 38.35 126 LYS A N 1
ATOM 939 C CA . LYS A 1 128 ? -1.360 31.221 26.045 1.00 38.19 126 LYS A CA 1
ATOM 940 C C . LYS A 1 128 ? -0.061 30.462 26.241 1.00 37.65 126 LYS A C 1
ATOM 941 O O . LYS A 1 128 ? 0.624 30.125 25.261 1.00 38.01 126 LYS A O 1
ATOM 943 N N . LYS A 1 129 ? 0.308 30.160 27.490 1.00 36.12 127 LYS A N 1
ATOM 944 C CA . LYS A 1 129 ? 1.524 29.396 27.727 1.00 34.96 127 LYS A CA 1
ATOM 945 C C . LYS A 1 129 ? 1.535 28.078 26.972 1.00 34.01 127 LYS A C 1
ATOM 946 O O . LYS A 1 129 ? 2.555 27.711 26.384 1.00 33.14 127 LYS A O 1
ATOM 952 N N . ILE A 1 130 ? 0.425 27.341 26.978 1.00 32.50 128 ILE A N 1
ATOM 953 C CA . ILE A 1 130 ? 0.317 26.063 26.298 1.00 33.23 128 ILE A CA 1
ATOM 954 C C . ILE A 1 130 ? 0.643 26.161 24.818 1.00 33.27 128 ILE A C 1
ATOM 955 O O . ILE A 1 130 ? 1.103 25.182 24.218 1.00 33.90 128 ILE A O 1
ATOM 960 N N . GLN A 1 131 ? 0.309 27.278 24.186 1.00 31.92 129 GLN A N 1
ATOM 961 C CA . GLN A 1 131 ? 0.650 27.494 22.787 1.00 32.42 129 GLN A CA 1
ATOM 962 C C . GLN A 1 131 ? 2.182 27.468 22.652 1.00 31.37 129 GLN A C 1
ATOM 963 O O . GLN A 1 131 ? 2.713 26.792 21.776 1.00 29.91 129 GLN A O 1
ATOM 969 N N . GLN A 1 132 ? 2.842 28.213 23.522 1.00 28.95 130 GLN A N 1
ATOM 970 C CA . GLN A 1 132 ? 4.301 28.254 23.562 1.00 29.44 130 GLN A CA 1
ATOM 971 C C . GLN A 1 132 ? 4.884 26.900 23.933 1.00 26.99 130 GLN A C 1
ATOM 972 O O . GLN A 1 132 ? 5.878 26.427 23.347 1.00 26.10 130 GLN A O 1
ATOM 978 N N . TRP A 1 133 ? 4.243 26.161 24.833 1.00 25.12 131 TRP A N 1
ATOM 979 C CA . TRP A 1 133 ? 4.733 24.838 25.209 1.00 26.00 131 TRP A CA 1
ATOM 980 C C . TRP A 1 133 ? 4.579 23.832 24.073 1.00 25.08 131 TRP A C 1
ATOM 981 O O . TRP A 1 133 ? 5.407 22.930 23.896 1.00 22.32 131 TRP A O 1
ATOM 992 N N . GLN A 1 134 ? 3.491 23.987 23.291 1.00 24.27 132 GLN A N 1
ATOM 993 C CA . GLN A 1 134 ? 3.348 23.109 22.116 1.00 25.52 132 GLN A CA 1
ATOM 994 C C . GLN A 1 134 ? 4.536 23.290 21.175 1.00 21.13 132 GLN A C 1
ATOM 995 O O . GLN A 1 134 ? 5.036 22.315 20.612 1.00 24.50 132 GLN A O 1
ATOM 1001 N N . LYS A 1 135 ? 5.037 24.492 21.005 1.00 22.66 133 LYS A N 1
ATOM 1002 C CA . LYS A 1 135 ? 6.186 24.814 20.189 1.00 21.76 133 LYS A CA 1
ATOM 1003 C C . LYS A 1 135 ? 7.474 24.251 20.783 1.00 22.35 133 LYS A C 1
ATOM 1004 O O . LYS A 1 135 ? 8.362 23.787 20.078 1.00 22.08 133 LYS A O 1
ATOM 1010 N N . ILE A 1 136 ? 7.551 24.230 22.128 1.00 22.04 134 ILE A N 1
ATOM 1011 C CA . ILE A 1 136 ? 8.697 23.567 22.766 1.00 20.61 134 ILE A CA 1
ATOM 1012 C C . ILE A 1 136 ? 8.646 22.084 22.435 1.00 19.79 134 ILE A C 1
ATOM 1013 O O . ILE A 1 136 ? 9.707 21.475 22.163 1.00 19.34 134 ILE A O 1
ATOM 1018 N N . ALA A 1 137 ? 7.445 21.489 22.434 1.00 16.29 135 ALA A N 1
ATOM 1019 C CA . ALA A 1 137 ? 7.354 20.074 22.146 1.00 18.42 135 ALA A CA 1
ATOM 1020 C C . ALA A 1 137 ? 7.759 19.786 20.674 1.00 18.96 135 ALA A C 1
ATOM 1021 O O . ALA A 1 137 ? 8.385 18.766 20.399 1.00 17.28 135 ALA A O 1
ATOM 1023 N N . ILE A 1 138 ? 7.255 20.612 19.767 1.00 16.76 136 ILE A N 1
ATOM 1024 C CA . ILE A 1 138 ? 7.635 20.502 18.352 1.00 20.57 136 ILE A CA 1
ATOM 1025 C C . ILE A 1 138 ? 9.145 20.526 18.195 1.00 20.90 136 ILE A C 1
ATOM 1026 O O . ILE A 1 138 ? 9.694 19.648 17.488 1.00 21.16 136 ILE A O 1
ATOM 1031 N N . ALA A 1 139 ? 9.842 21.476 18.812 1.00 19.38 137 ALA A N 1
ATOM 1032 C CA . ALA A 1 139 ? 11.290 21.558 18.707 1.00 21.63 137 ALA A CA 1
ATOM 1033 C C . ALA A 1 139 ? 11.980 20.360 19.330 1.00 19.85 137 ALA A C 1
ATOM 1034 O O . ALA A 1 139 ? 12.989 19.903 18.801 1.00 20.88 137 ALA A O 1
ATOM 1036 N N . ALA A 1 140 ? 11.424 19.803 20.414 1.00 19.77 138 ALA A N 1
ATOM 1037 C CA . ALA A 1 140 ? 11.997 18.606 21.019 1.00 17.72 138 ALA A CA 1
ATOM 1038 C C . ALA A 1 140 ? 11.917 17.417 20.062 1.00 19.32 138 ALA A C 1
ATOM 1039 O O . ALA A 1 140 ? 12.888 16.652 19.979 1.00 18.60 138 ALA A O 1
ATOM 1041 N N . CYS A 1 141 ? 10.814 17.287 19.315 1.00 16.39 139 CYS A N 1
ATOM 1042 C CA . CYS A 1 141 ? 10.687 16.195 18.344 1.00 17.47 139 CYS A CA 1
ATOM 1043 C C . CYS A 1 141 ? 11.674 16.409 17.172 1.00 17.07 139 CYS A C 1
ATOM 1044 O O . CYS A 1 141 ? 12.336 15.457 16.754 1.00 18.26 139 CYS A O 1
ATOM 1047 N N . GLU A 1 142 ? 11.831 17.627 16.727 1.00 17.54 140 GLU A N 1
ATOM 1048 C CA . GLU A 1 142 ? 12.834 17.928 15.657 1.00 18.92 140 GLU A CA 1
ATOM 1049 C C . GLU A 1 142 ? 14.206 17.476 16.127 1.00 18.97 140 GLU A C 1
ATOM 1050 O O . GLU A 1 142 ? 14.926 16.782 15.442 1.00 17.55 140 GLU A O 1
ATOM 1056 N N . GLN A 1 143 ? 14.572 17.843 17.370 1.00 18.61 141 GLN A N 1
ATOM 1057 C CA . GLN A 1 143 ? 15.819 17.434 17.971 1.00 20.54 141 GLN A CA 1
ATOM 1058 C C . GLN A 1 143 ? 16.010 15.964 18.201 1.00 20.66 141 GLN A C 1
ATOM 1059 O O . GLN A 1 143 ? 17.041 15.364 17.793 1.00 20.15 141 GLN A O 1
ATOM 1065 N N . CYS A 1 144 ? 15.098 15.279 18.873 1.00 20.34 142 CYS A N 1
ATOM 1066 C CA . CYS A 1 144 ? 15.268 13.902 19.271 1.00 21.22 142 CYS A CA 1
ATOM 1067 C C . CYS A 1 144 ? 14.860 12.878 18.236 1.00 22.49 142 CYS A C 1
ATOM 1068 O O . CYS A 1 144 ? 15.154 11.690 18.425 1.00 22.38 142 CYS A O 1
ATOM 1071 N N . GLY A 1 145 ? 14.299 13.288 17.103 1.00 23.08 143 GLY A N 1
ATOM 1072 C CA . GLY A 1 145 ? 13.954 12.342 16.058 1.00 21.49 143 GLY A CA 1
ATOM 1073 C C . GLY A 1 145 ? 12.553 11.817 16.039 1.00 22.20 143 GLY A C 1
ATOM 1074 O O . GLY A 1 145 ? 12.229 10.996 15.160 1.00 20.40 143 GLY A O 1
ATOM 1075 N N . ARG A 1 146 ? 11.712 12.094 17.049 1.00 22.61 144 ARG A N 1
ATOM 1076 C CA . ARG A 1 146 ? 10.342 11.644 17.067 1.00 22.32 144 ARG A CA 1
ATOM 1077 C C . ARG A 1 146 ? 9.506 12.294 15.952 1.00 19.80 144 ARG A C 1
ATOM 1078 O O . ARG A 1 146 ? 9.501 13.502 15.776 1.00 19.82 144 ARG A O 1
ATOM 1086 N N . ASN A 1 147 ? 8.733 11.429 15.310 1.00 20.97 145 ASN A N 1
ATOM 1087 C CA . ASN A 1 147 ? 7.959 11.756 14.126 1.00 20.05 145 ASN A CA 1
ATOM 1088 C C . ASN A 1 147 ? 6.472 11.814 14.394 1.00 21.34 145 ASN A C 1
ATOM 1089 O O . ASN A 1 147 ? 5.648 12.162 13.543 1.00 23.65 145 ASN A O 1
ATOM 1094 N N . ILE A 1 148 ? 6.104 11.643 15.664 1.00 20.25 146 ILE A N 1
ATOM 1095 C CA . ILE A 1 148 ? 4.775 11.908 16.221 1.00 20.52 146 ILE A CA 1
ATOM 1096 C C . ILE A 1 148 ? 4.925 12.976 17.314 1.00 21.21 146 ILE A C 1
ATOM 1097 O O . ILE A 1 148 ? 5.907 12.879 18.097 1.00 20.25 146 ILE A O 1
ATOM 1102 N N . VAL A 1 149 ? 4.211 14.088 17.263 1.00 19.28 147 VAL A N 1
ATOM 1103 C CA . VAL A 1 149 ? 4.341 15.182 18.221 1.00 19.78 147 VAL A CA 1
ATOM 1104 C C . VAL A 1 149 ? 3.329 15.077 19.341 1.00 20.56 147 VAL A C 1
ATOM 1105 O O . VAL A 1 149 ? 2.109 15.179 19.068 1.00 18.80 147 VAL A O 1
ATOM 1109 N N . PRO A 1 150 ? 3.728 14.927 20.587 1.00 19.71 148 PRO A N 1
ATOM 1110 C CA . PRO A 1 150 ? 2.771 14.855 21.685 1.00 19.61 148 PRO A CA 1
ATOM 1111 C C . PRO A 1 150 ? 1.922 16.104 21.786 1.00 18.08 148 PRO A C 1
ATOM 1112 O O . PRO A 1 150 ? 2.311 17.262 21.630 1.00 18.42 148 PRO A O 1
ATOM 1116 N N . GLU A 1 151 ? 0.677 15.881 22.232 1.00 18.29 149 GLU A N 1
ATOM 1117 C CA . GLU A 1 151 ? -0.246 16.952 22.482 1.00 18.16 149 GLU A CA 1
ATOM 1118 C C . GLU A 1 151 ? -0.077 17.504 23.925 1.00 18.99 149 GLU A C 1
ATOM 1119 O O . GLU A 1 151 ? -0.006 16.678 24.833 1.00 18.11 149 GLU A O 1
ATOM 1125 N N . ILE A 1 152 ? -0.057 18.797 24.043 1.00 20.06 150 ILE A N 1
ATOM 1126 C CA . ILE A 1 152 ? -0.112 19.531 25.289 1.00 20.84 150 ILE A CA 1
ATOM 1127 C C . ILE A 1 152 ? -1.598 19.985 25.442 1.00 20.51 150 ILE A C 1
ATOM 1128 O O . ILE A 1 152 ? -2.042 20.876 24.756 1.00 19.89 150 ILE A O 1
ATOM 1133 N N . ARG A 1 153 ? -2.299 19.328 26.331 1.00 20.85 151 ARG A N 1
ATOM 1134 C CA . ARG A 1 153 ? -3.723 19.577 26.500 1.00 20.57 151 ARG A CA 1
ATOM 1135 C C . ARG A 1 153 ? -4.001 20.849 27.253 1.00 21.31 151 ARG A C 1
ATOM 1136 O O . ARG A 1 153 ? -3.150 21.401 27.948 1.00 21.09 151 ARG A O 1
ATOM 1144 N N . PRO A 1 154 ? -5.277 21.266 27.228 1.00 22.19 152 PRO A N 1
ATOM 1145 C CA . PRO A 1 154 ? -5.692 22.445 27.945 1.00 22.13 152 PRO A CA 1
ATOM 1146 C C . PRO A 1 154 ? -5.555 22.227 29.454 1.00 21.88 152 PRO A C 1
ATOM 1147 O O . PRO A 1 154 ? -5.640 21.090 29.915 1.00 21.09 152 PRO A O 1
ATOM 1151 N N . LEU A 1 155 ? -5.266 23.286 30.172 1.00 24.51 153 LEU A N 1
ATOM 1152 C CA . LEU A 1 155 ? -5.185 23.273 31.631 1.00 23.97 153 LEU A CA 1
ATOM 1153 C C . LEU A 1 155 ? -6.449 22.606 32.205 1.00 24.11 153 LEU A C 1
ATOM 1154 O O . LEU A 1 155 ? -7.527 22.722 31.625 1.00 23.37 153 LEU A O 1
ATOM 1167 N N . LYS A 1 157 ? -8.165 21.051 36.195 1.00 21.53 155 LYS A N 1
ATOM 1168 C CA . LYS A 1 157 ? -7.942 20.865 37.660 1.00 20.73 155 LYS A CA 1
ATOM 1169 C C . LYS A 1 157 ? -7.489 19.450 37.905 1.00 18.19 155 LYS A C 1
ATOM 1170 O O . LYS A 1 157 ? -8.019 18.519 37.244 1.00 17.20 155 LYS A O 1
ATOM 1176 N N . LEU A 1 158 ? -6.689 19.187 38.930 1.00 18.74 156 LEU A N 1
ATOM 1177 C CA . LEU A 1 158 ? -6.146 17.871 39.235 1.00 16.38 156 LEU A CA 1
ATOM 1178 C C . LEU A 1 158 ? -7.280 16.888 39.526 1.00 20.75 156 LEU A C 1
ATOM 1179 O O . LEU A 1 158 ? -7.279 15.749 39.104 1.00 18.11 156 LEU A O 1
ATOM 1184 N N . GLN A 1 159 ? -8.314 17.385 40.250 1.00 18.04 157 GLN A N 1
ATOM 1185 C CA . GLN A 1 159 ? -9.382 16.393 40.530 1.00 19.15 157 GLN A CA 1
ATOM 1186 C C . GLN A 1 159 ? -10.093 15.950 39.276 1.00 16.92 157 GLN A C 1
ATOM 1187 O O . GLN A 1 159 ? -10.464 14.762 39.222 1.00 18.49 157 GLN A O 1
ATOM 1193 N N . ASP A 1 160 ? -10.307 16.810 38.278 1.00 15.76 158 ASP A N 1
ATOM 1194 C CA . ASP A 1 160 ? -11.014 16.390 37.075 1.00 17.72 158 ASP A CA 1
ATOM 1195 C C . ASP A 1 160 ? -10.120 15.483 36.239 1.00 18.31 158 ASP A C 1
ATOM 1196 O O . ASP A 1 160 ? -10.610 14.551 35.602 1.00 18.23 158 ASP A O 1
ATOM 1201 N N . TRP A 1 161 ? -8.814 15.788 36.188 1.00 17.46 159 TRP A N 1
ATOM 1202 C CA . TRP A 1 161 ? -7.899 14.911 35.430 1.00 17.92 159 TRP A CA 1
ATOM 1203 C C . TRP A 1 161 ? -7.893 13.520 35.994 1.00 15.73 159 TRP A C 1
ATOM 1204 O O . TRP A 1 161 ? -7.908 12.522 35.261 1.00 18.32 159 TRP A O 1
ATOM 1215 N N . CYS A 1 162 ? -7.899 13.385 37.331 1.00 15.38 160 CYS A N 1
ATOM 1216 C CA . CYS A 1 162 ? -7.900 12.116 37.983 1.00 16.37 160 CYS A CA 1
ATOM 1217 C C . CYS A 1 162 ? -9.129 11.253 37.638 1.00 15.81 160 CYS A C 1
ATOM 1218 O O . CYS A 1 162 ? -9.108 10.052 37.814 1.00 17.99 160 CYS A O 1
ATOM 1221 N N . ALA A 1 163 ? -10.196 11.886 37.217 1.00 17.18 161 ALA A N 1
ATOM 1222 C CA . ALA A 1 163 ? -11.459 11.193 36.949 1.00 20.20 161 ALA A CA 1
ATOM 1223 C C . ALA A 1 163 ? -11.595 10.752 35.506 1.00 22.44 161 ALA A C 1
ATOM 1224 O O . ALA A 1 163 ? -12.557 10.031 35.171 1.00 22.84 161 ALA A O 1
ATOM 1226 N N . GLU A 1 164 ? -10.653 11.145 34.646 1.00 21.61 162 GLU A N 1
ATOM 1227 C CA . GLU A 1 164 ? -10.678 10.702 33.244 1.00 21.35 162 GLU A CA 1
ATOM 1228 C C . GLU A 1 164 ? -10.382 9.213 33.202 1.00 21.61 162 GLU A C 1
ATOM 1229 O O . GLU A 1 164 ? -9.708 8.651 34.071 1.00 22.75 162 GLU A O 1
ATOM 1235 N N . ASN A 1 165 ? -11.071 8.481 32.325 1.00 21.60 163 ASN A N 1
ATOM 1236 C CA . ASN A 1 165 ? -10.956 7.045 32.244 1.00 20.42 163 ASN A CA 1
ATOM 1237 C C . ASN A 1 165 ? -10.754 6.591 30.810 1.00 22.99 163 ASN A C 1
ATOM 1238 O O . ASN A 1 165 ? -11.734 6.506 30.013 1.00 18.88 163 ASN A O 1
ATOM 1243 N N . ASP A 1 166 ? -9.529 6.187 30.487 1.00 22.28 164 ASP A N 1
ATOM 1244 C CA . ASP A 1 166 ? -9.241 5.750 29.120 1.00 23.35 164 ASP A CA 1
ATOM 1245 C C . ASP A 1 166 ? -8.398 4.493 29.115 1.00 24.59 164 ASP A C 1
ATOM 1246 O O . ASP A 1 166 ? -7.500 4.355 28.276 1.00 28.07 164 ASP A O 1
ATOM 1251 N N . GLY A 1 167 ? -8.613 3.601 30.060 1.00 22.97 165 GLY A N 1
ATOM 1252 C CA . GLY A 1 167 ? -7.906 2.353 30.146 1.00 23.24 165 GLY A CA 1
ATOM 1253 C C . GLY A 1 167 ? -6.493 2.431 30.730 1.00 24.51 165 GLY A C 1
ATOM 1254 O O . GLY A 1 167 ? -5.837 1.386 30.746 1.00 24.95 165 GLY A O 1
ATOM 1255 N N . ALA A 1 168 ? -6.045 3.575 31.199 1.00 22.83 166 ALA A N 1
ATOM 1256 C CA . ALA A 1 168 ? -4.634 3.674 31.637 1.00 22.00 166 ALA A CA 1
ATOM 1257 C C . ALA A 1 168 ? -4.506 3.443 33.132 1.00 21.13 166 ALA A C 1
ATOM 1258 O O . ALA A 1 168 ? -5.458 3.703 33.874 1.00 21.24 166 ALA A O 1
ATOM 1260 N N . LEU A 1 169 ? -3.372 2.927 33.571 1.00 20.06 167 LEU A N 1
ATOM 1261 C CA . LEU A 1 169 ? -3.027 2.711 34.959 1.00 18.70 167 LEU A CA 1
ATOM 1262 C C . LEU A 1 169 ? -2.694 4.024 35.635 1.00 18.55 167 LEU A C 1
ATOM 1263 O O . LEU A 1 169 ? -1.737 4.726 35.189 1.00 18.78 167 LEU A O 1
ATOM 1268 N N . LYS A 1 170 ? -3.406 4.372 36.670 1.00 17.78 168 LYS A N 1
ATOM 1269 C CA . LYS A 1 170 ? -3.247 5.640 37.365 1.00 17.98 168 LYS A CA 1
ATOM 1270 C C . LYS A 1 170 ? -2.212 5.540 38.476 1.00 18.76 168 LYS A C 1
ATOM 1271 O O . LYS A 1 170 ? -2.367 4.723 39.375 1.00 18.34 168 LYS A O 1
ATOM 1277 N N . LEU A 1 171 ? -1.182 6.391 38.399 1.00 18.74 169 LEU A N 1
ATOM 1278 C CA . LEU A 1 171 ? -0.084 6.419 39.329 1.00 20.78 169 LEU A CA 1
ATOM 1279 C C . LEU A 1 171 ? 0.129 7.766 39.980 1.00 20.09 169 LEU A C 1
ATOM 1280 O O . LEU A 1 171 ? 0.071 8.808 39.347 1.00 20.92 169 LEU A O 1
ATOM 1285 N N . ASN A 1 172 ? 0.550 7.733 41.240 1.00 24.02 170 ASN A N 1
ATOM 1286 C CA . ASN A 1 172 ? 0.948 8.958 41.930 1.00 23.37 170 ASN A CA 1
ATOM 1287 C C . ASN A 1 172 ? 1.935 8.585 43.045 1.00 24.34 170 ASN A C 1
ATOM 1288 O O . ASN A 1 172 ? 1.892 7.485 43.577 1.00 24.19 170 ASN A O 1
ATOM 1293 N N . LEU A 1 173 ? 2.871 9.485 43.261 1.00 25.34 171 LEU A N 1
ATOM 1294 C CA . LEU A 1 173 ? 3.859 9.340 44.320 1.00 26.49 171 LEU A CA 1
ATOM 1295 C C . LEU A 1 173 ? 3.291 9.593 45.701 1.00 27.08 171 LEU A C 1
ATOM 1296 O O . LEU A 1 173 ? 2.556 10.559 45.916 1.00 26.80 171 LEU A O 1
ATOM 1301 N N . HIS A 1 174 ? 3.678 8.729 46.652 1.00 28.90 172 HIS A N 1
ATOM 1302 C CA . HIS A 1 174 ? 3.262 8.869 48.050 1.00 32.12 172 HIS A CA 1
ATOM 1303 C C . HIS A 1 174 ? 4.192 8.055 48.930 1.00 32.19 172 HIS A C 1
ATOM 1304 O O . HIS A 1 174 ? 4.507 6.899 48.624 1.00 33.18 172 HIS A O 1
ATOM 1311 N N . PRO A 1 175 ? 4.683 8.645 50.017 1.00 32.95 173 PRO A N 1
ATOM 1312 C CA . PRO A 1 175 ? 5.621 7.972 50.897 1.00 33.61 173 PRO A CA 1
ATOM 1313 C C . PRO A 1 175 ? 5.076 6.718 51.533 1.00 33.36 173 PRO A C 1
ATOM 1314 O O . PRO A 1 175 ? 5.871 5.782 51.755 1.00 34.63 173 PRO A O 1
ATOM 1318 N N . ARG A 1 176 ? 3.769 6.565 51.696 1.00 34.40 174 ARG A N 1
ATOM 1319 C CA . ARG A 1 176 ? 3.167 5.364 52.267 1.00 34.58 174 ARG A CA 1
ATOM 1320 C C . ARG A 1 176 ? 3.133 4.176 51.332 1.00 35.10 174 ARG A C 1
ATOM 1321 O O . ARG A 1 176 ? 2.934 3.009 51.728 1.00 34.95 174 ARG A O 1
ATOM 1329 N N . ALA A 1 177 ? 3.413 4.402 50.046 1.00 34.30 175 ALA A N 1
ATOM 1330 C CA . ALA A 1 177 ? 3.255 3.379 49.036 1.00 33.48 175 ALA A CA 1
ATOM 1331 C C . ALA A 1 177 ? 4.121 2.154 49.215 1.00 33.47 175 ALA A C 1
ATOM 1332 O O . ALA A 1 177 ? 5.216 2.240 49.769 1.00 34.74 175 ALA A O 1
ATOM 1334 N N . HIS A 1 178 ? 3.590 1.011 48.789 1.00 32.93 176 HIS A N 1
ATOM 1335 C CA . HIS A 1 178 ? 4.298 -0.249 48.782 1.00 34.09 176 HIS A CA 1
ATOM 1336 C C . HIS A 1 178 ? 5.113 -0.415 47.498 1.00 34.42 176 HIS A C 1
ATOM 1337 O O . HIS A 1 178 ? 6.326 -0.633 47.529 1.00 35.36 176 HIS A O 1
ATOM 1344 N N . TYR A 1 179 ? 4.434 -0.396 46.351 1.00 32.80 177 TYR A N 1
ATOM 1345 C CA . TYR A 1 179 ? 5.109 -0.644 45.099 1.00 29.86 177 TYR A CA 1
ATOM 1346 C C . TYR A 1 179 ? 6.065 0.491 44.694 1.00 28.11 177 TYR A C 1
ATOM 1347 O O . TYR A 1 179 ? 5.894 1.639 45.052 1.00 29.01 177 TYR A O 1
ATOM 1356 N N . SER A 1 180 ? 7.041 0.068 43.908 1.00 28.10 178 SER A N 1
ATOM 1357 C CA . SER A 1 180 ? 7.939 1.057 43.262 1.00 28.27 178 SER A CA 1
ATOM 1358 C C . SER A 1 180 ? 7.514 0.956 41.776 1.00 27.49 178 SER A C 1
ATOM 1359 O O . SER A 1 180 ? 6.799 -0.009 41.463 1.00 27.79 178 SER A O 1
ATOM 1362 N N . ILE A 1 181 ? 8.071 1.777 40.910 1.00 26.60 179 ILE A N 1
ATOM 1363 C CA . ILE A 1 181 ? 7.774 1.637 39.493 1.00 24.37 179 ILE A CA 1
ATOM 1364 C C . ILE A 1 181 ? 8.214 0.291 38.962 1.00 25.73 179 ILE A C 1
ATOM 1365 O O . ILE A 1 181 ? 7.561 -0.309 38.108 1.00 27.05 179 ILE A O 1
ATOM 1370 N N . LYS A 1 182 ? 9.367 -0.183 39.426 1.00 25.97 180 LYS A N 1
ATOM 1371 C CA . LYS A 1 182 ? 9.896 -1.470 38.978 1.00 25.63 180 LYS A CA 1
ATOM 1372 C C . LYS A 1 182 ? 9.005 -2.652 39.334 1.00 27.07 180 LYS A C 1
ATOM 1373 O O . LYS A 1 182 ? 8.921 -3.642 38.577 1.00 27.10 180 LYS A O 1
ATOM 1379 N N . THR A 1 183 ? 8.309 -2.580 40.464 1.00 26.25 181 THR A N 1
ATOM 1380 C CA . THR A 1 183 ? 7.502 -3.737 40.875 1.00 27.79 181 THR A CA 1
ATOM 1381 C C . THR A 1 183 ? 6.042 -3.627 40.508 1.00 29.00 181 THR A C 1
ATOM 1382 O O . THR A 1 183 ? 5.223 -4.433 41.010 1.00 30.23 181 THR A O 1
ATOM 1386 N N . LEU A 1 184 ? 5.664 -2.695 39.633 1.00 28.30 182 LEU A N 1
ATOM 1387 C CA . LEU A 1 184 ? 4.256 -2.592 39.216 1.00 28.00 182 LEU A CA 1
ATOM 1388 C C . LEU A 1 184 ? 3.881 -3.897 38.525 1.00 29.56 182 LEU A C 1
ATOM 1389 O O . LEU A 1 184 ? 4.535 -4.400 37.599 1.00 27.23 182 LEU A O 1
ATOM 1394 N N . PRO A 1 185 ? 2.842 -4.535 39.053 1.00 31.20 183 PRO A N 1
ATOM 1395 C CA . PRO A 1 185 ? 2.395 -5.819 38.588 1.00 32.01 183 PRO A CA 1
ATOM 1396 C C . PRO A 1 185 ? 1.721 -5.821 37.238 1.00 31.87 183 PRO A C 1
ATOM 1397 O O . PRO A 1 185 ? 1.747 -6.845 36.560 1.00 31.84 183 PRO A O 1
ATOM 1401 N N . THR A 1 186 ? 1.004 -4.757 36.899 1.00 31.97 184 THR A N 1
ATOM 1402 C CA . THR A 1 186 ? 0.202 -4.753 35.693 1.00 31.82 184 THR A CA 1
ATOM 1403 C C . THR A 1 186 ? 0.261 -3.472 34.894 1.00 29.92 184 THR A C 1
ATOM 1404 O O . THR A 1 186 ? -0.101 -2.393 35.389 1.00 31.70 184 THR A O 1
ATOM 1408 N N . ILE A 1 187 ? 0.619 -3.562 33.618 1.00 29.73 185 ILE A N 1
ATOM 1409 C CA . ILE A 1 187 ? 0.558 -2.402 32.736 1.00 27.52 185 ILE A CA 1
ATOM 1410 C C . ILE A 1 187 ? -0.532 -2.687 31.685 1.00 28.31 185 ILE A C 1
ATOM 1411 O O . ILE A 1 187 ? -0.355 -3.598 30.854 1.00 27.70 185 ILE A O 1
ATOM 1416 N N . PRO A 1 188 ? -1.624 -1.972 31.727 1.00 27.16 186 PRO A N 1
ATOM 1417 C CA . PRO A 1 188 ? -2.740 -2.255 30.832 1.00 27.27 186 PRO A CA 1
ATOM 1418 C C . PRO A 1 188 ? -2.550 -1.687 29.453 1.00 28.89 186 PRO A C 1
ATOM 1419 O O . PRO A 1 188 ? -1.623 -0.930 29.140 1.00 26.53 186 PRO A O 1
ATOM 1423 N N . ALA A 1 189 ? -3.528 -1.996 28.596 1.00 30.13 187 ALA A N 1
ATOM 1424 C CA . ALA A 1 189 ? -3.537 -1.612 27.212 1.00 29.75 187 ALA A CA 1
ATOM 1425 C C . ALA A 1 189 ? -3.299 -0.130 26.983 1.00 26.92 187 ALA A C 1
ATOM 1426 O O . ALA A 1 189 ? -2.471 0.244 26.150 1.00 30.06 187 ALA A O 1
ATOM 1428 N N . GLY A 1 190 ? -4.021 0.707 27.687 1.00 25.39 188 GLY A N 1
ATOM 1429 C CA . GLY A 1 190 ? -4.034 2.119 27.659 1.00 23.93 188 GLY A CA 1
ATOM 1430 C C . GLY A 1 190 ? -2.843 2.807 28.313 1.00 21.63 188 GLY A C 1
ATOM 1431 O O . GLY A 1 190 ? -2.828 4.036 28.369 1.00 22.10 188 GLY A O 1
ATOM 1432 N N . GLY A 1 191 ? -1.840 2.045 28.723 1.00 23.04 189 GLY A N 1
ATOM 1433 C CA . GLY A 1 191 ? -0.592 2.617 29.243 1.00 20.94 189 GLY A CA 1
ATOM 1434 C C . GLY A 1 191 ? -0.762 3.202 30.640 1.00 21.43 189 GLY A C 1
ATOM 1435 O O . GLY A 1 191 ? -1.441 2.651 31.499 1.00 19.62 189 GLY A O 1
ATOM 1436 N N . VAL A 1 192 ? -0.008 4.262 30.915 1.00 18.35 190 VAL A N 1
ATOM 1437 C CA . VAL A 1 192 ? 0.016 4.854 32.258 1.00 18.74 190 VAL A CA 1
ATOM 1438 C C . VAL A 1 192 ? -0.417 6.287 32.249 1.00 16.75 190 VAL A C 1
ATOM 1439 O O . VAL A 1 192 ? -0.113 7.080 31.321 1.00 17.41 190 VAL A O 1
ATOM 1443 N N . ARG A 1 193 ? -1.083 6.706 33.303 1.00 16.78 191 ARG A N 1
ATOM 1444 C CA . ARG A 1 193 ? -1.402 8.078 33.597 1.00 14.58 191 ARG A CA 1
ATOM 1445 C C . ARG A 1 193 ? -0.588 8.437 34.863 1.00 17.46 191 ARG A C 1
ATOM 1446 O O . ARG A 1 193 ? -0.929 7.950 35.945 1.00 18.32 191 ARG A O 1
ATOM 1454 N N . LEU A 1 194 ? 0.457 9.234 34.652 1.00 17.60 192 LEU A N 1
ATOM 1455 C CA . LEU A 1 194 ? 1.369 9.559 35.779 1.00 16.96 192 LEU A CA 1
ATOM 1456 C C . LEU A 1 194 ? 1.060 10.914 36.329 1.00 14.63 192 LEU A C 1
ATOM 1457 O O . LEU A 1 194 ? 1.192 11.943 35.652 1.00 14.39 192 LEU A O 1
ATOM 1462 N N . LEU A 1 195 ? 0.655 11.018 37.612 1.00 15.40 193 LEU A N 1
ATOM 1463 C CA . LEU A 1 195 ? 0.407 12.317 38.217 1.00 16.65 193 LEU A CA 1
ATOM 1464 C C . LEU A 1 195 ? 1.693 12.794 38.975 1.00 16.94 193 LEU A C 1
ATOM 1465 O O . LEU A 1 195 ? 2.175 11.991 39.754 1.00 18.15 193 LEU A O 1
ATOM 1470 N N . ILE A 1 196 ? 2.159 13.958 38.669 1.00 17.30 194 ILE A N 1
ATOM 1471 C CA . ILE A 1 196 ? 3.281 14.598 39.382 1.00 19.73 194 ILE A CA 1
ATOM 1472 C C . ILE A 1 196 ? 2.707 15.861 40.006 1.00 20.18 194 ILE A C 1
ATOM 1473 O O . ILE A 1 196 ? 2.201 16.713 39.256 1.00 20.48 194 ILE A O 1
ATOM 1478 N N . GLY A 1 197 ? 2.623 15.921 41.337 1.00 20.28 195 GLY A N 1
ATOM 1479 C CA . GLY A 1 197 ? 1.994 17.098 41.963 1.00 21.64 195 GLY A CA 1
ATOM 1480 C C . GLY A 1 197 ? 3.023 18.151 42.362 1.00 25.24 195 GLY A C 1
ATOM 1481 O O . GLY A 1 197 ? 4.219 17.895 42.253 1.00 26.10 195 GLY A O 1
ATOM 1482 N N . SER A 1 198 ? 2.561 19.335 42.772 1.00 26.21 196 SER A N 1
ATOM 1483 C CA . SER A 1 198 ? 3.461 20.420 43.143 1.00 28.51 196 SER A CA 1
ATOM 1484 C C . SER A 1 198 ? 4.036 20.247 44.535 1.00 28.59 196 SER A C 1
ATOM 1485 O O . SER A 1 198 ? 3.713 19.353 45.306 1.00 26.37 196 SER A O 1
ATOM 1488 N N . GLU A 1 199 ? 4.972 21.142 44.892 1.00 31.16 197 GLU A N 1
ATOM 1489 C CA . GLU A 1 199 ? 5.602 21.040 46.218 1.00 33.14 197 GLU A CA 1
ATOM 1490 C C . GLU A 1 199 ? 4.589 21.104 47.347 1.00 32.73 197 GLU A C 1
ATOM 1491 O O . GLU A 1 199 ? 4.735 20.436 48.379 1.00 35.20 197 GLU A O 1
ATOM 1493 N N . GLY A 1 200 ? 3.471 21.798 47.163 1.00 32.53 198 GLY A N 1
ATOM 1494 C CA . GLY A 1 200 ? 2.417 21.955 48.128 1.00 32.99 198 GLY A CA 1
ATOM 1495 C C . GLY A 1 200 ? 1.643 20.701 48.445 1.00 31.04 198 GLY A C 1
ATOM 1496 O O . GLY A 1 200 ? 0.802 20.704 49.358 1.00 33.69 198 GLY A O 1
ATOM 1497 N N . GLY A 1 201 ? 1.862 19.623 47.715 1.00 30.02 199 GLY A N 1
ATOM 1498 C CA . GLY A 1 201 ? 1.183 18.362 47.923 1.00 28.45 199 GLY A CA 1
ATOM 1499 C C . GLY A 1 201 ? -0.292 18.458 47.540 1.00 26.68 199 GLY A C 1
ATOM 1500 O O . GLY A 1 201 ? -0.783 19.466 47.032 1.00 26.51 199 GLY A O 1
ATOM 1501 N N . LEU A 1 202 ? -1.007 17.385 47.844 1.00 29.37 200 LEU A N 1
ATOM 1502 C CA . LEU A 1 202 ? -2.405 17.243 47.567 1.00 27.78 200 LEU A CA 1
ATOM 1503 C C . LEU A 1 202 ? -3.302 17.653 48.730 1.00 29.89 200 LEU A C 1
ATOM 1504 O O . LEU A 1 202 ? -3.050 17.341 49.904 1.00 29.05 200 LEU A O 1
ATOM 1509 N N . SER A 1 203 ? -4.401 18.311 48.381 1.00 27.33 201 SER A N 1
ATOM 1510 C CA . SER A 1 203 ? -5.401 18.643 49.406 1.00 27.58 201 SER A CA 1
ATOM 1511 C C . SER A 1 203 ? -6.034 17.356 49.910 1.00 27.49 201 SER A C 1
ATOM 1512 O O . SER A 1 203 ? -5.923 16.283 49.310 1.00 26.52 201 SER A O 1
ATOM 1515 N N . ALA A 1 204 ? -6.790 17.456 51.018 1.00 26.74 202 ALA A N 1
ATOM 1516 C CA . ALA A 1 204 ? -7.469 16.266 51.533 1.00 25.96 202 ALA A CA 1
ATOM 1517 C C . ALA A 1 204 ? -8.459 15.707 50.500 1.00 24.28 202 ALA A C 1
ATOM 1518 O O . ALA A 1 204 ? -8.489 14.491 50.292 1.00 24.19 202 ALA A O 1
ATOM 1520 N N . GLN A 1 205 ? -9.215 16.563 49.836 1.00 22.80 203 GLN A N 1
ATOM 1521 C CA . GLN A 1 205 ? -10.176 16.149 48.837 1.00 23.02 203 GLN A CA 1
ATOM 1522 C C . GLN A 1 205 ? -9.515 15.496 47.603 1.00 20.06 203 GLN A C 1
ATOM 1523 O O . GLN A 1 205 ? -10.061 14.585 47.000 1.00 18.28 203 GLN A O 1
ATOM 1525 N N . GLU A 1 206 ? -8.343 15.987 47.239 1.00 22.87 204 GLU A N 1
ATOM 1526 C CA . GLU A 1 206 ? -7.604 15.380 46.093 1.00 21.34 204 GLU A CA 1
ATOM 1527 C C . GLU A 1 206 ? -7.059 14.024 46.476 1.00 21.94 204 GLU A C 1
ATOM 1528 O O . GLU A 1 206 ? -7.009 13.091 45.682 1.00 19.91 204 GLU A O 1
ATOM 1534 N N . ILE A 1 207 ? -6.605 13.887 47.744 1.00 19.43 205 ILE A N 1
ATOM 1535 C CA . ILE A 1 207 ? -6.132 12.579 48.205 1.00 21.32 205 ILE A CA 1
ATOM 1536 C C . ILE A 1 207 ? -7.261 11.571 48.127 1.00 23.02 205 ILE A C 1
ATOM 1537 O O . ILE A 1 207 ? -7.146 10.464 47.599 1.00 22.49 205 ILE A O 1
ATOM 1542 N N . ALA A 1 208 ? -8.440 12.005 48.629 1.00 23.73 206 ALA A N 1
ATOM 1543 C CA . ALA A 1 208 ? -9.610 11.112 48.616 1.00 23.14 206 ALA A CA 1
ATOM 1544 C C . ALA A 1 208 ? -10.003 10.762 47.180 1.00 22.76 206 ALA A C 1
ATOM 1545 O O . ALA A 1 208 ? -10.468 9.668 46.911 1.00 22.29 206 ALA A O 1
ATOM 1547 N N . GLN A 1 209 ? -9.848 11.728 46.282 1.00 21.82 207 GLN A N 1
ATOM 1548 C CA . GLN A 1 209 ? -10.101 11.483 44.859 1.00 22.72 207 GLN A CA 1
ATOM 1549 C C . GLN A 1 209 ? -9.139 10.471 44.291 1.00 21.85 207 GLN A C 1
ATOM 1550 O O . GLN A 1 209 ? -9.559 9.488 43.662 1.00 19.54 207 GLN A O 1
ATOM 1556 N N . THR A 1 210 ? -7.822 10.582 44.589 1.00 22.95 208 THR A N 1
ATOM 1557 C CA . THR A 1 210 ? -6.905 9.554 44.045 1.00 22.62 208 THR A CA 1
ATOM 1558 C C . THR A 1 210 ? -7.295 8.184 44.566 1.00 22.80 208 THR A C 1
ATOM 1559 O O . THR A 1 210 ? -7.113 7.158 43.946 1.00 20.97 208 THR A O 1
ATOM 1563 N N . GLU A 1 211 ? -7.836 8.189 45.806 1.00 22.70 209 GLU A N 1
ATOM 1564 C CA . GLU A 1 211 ? -8.227 6.922 46.409 1.00 24.43 209 GLU A CA 1
ATOM 1565 C C . GLU A 1 211 ? -9.487 6.399 45.721 1.00 23.02 209 GLU A C 1
ATOM 1566 O O . GLU A 1 211 ? -9.534 5.234 45.387 1.00 25.39 209 GLU A O 1
ATOM 1572 N N . GLN A 1 212 ? -10.404 7.315 45.519 1.00 24.68 210 GLN A N 1
ATOM 1573 C CA . GLN A 1 212 ? -11.705 7.035 44.924 1.00 27.20 210 GLN A CA 1
ATOM 1574 C C . GLN A 1 212 ? -11.529 6.495 43.513 1.00 27.61 210 GLN A C 1
ATOM 1575 O O . GLN A 1 212 ? -12.224 5.540 43.106 1.00 27.22 210 GLN A O 1
ATOM 1581 N N . GLN A 1 213 ? -10.530 7.001 42.797 1.00 24.53 211 GLN A N 1
ATOM 1582 C CA . GLN A 1 213 ? -10.208 6.636 41.444 1.00 23.17 211 GLN A CA 1
ATOM 1583 C C . GLN A 1 213 ? -9.279 5.457 41.286 1.00 21.63 211 GLN A C 1
ATOM 1584 O O . GLN A 1 213 ? -9.092 4.985 40.128 1.00 25.31 211 GLN A O 1
ATOM 1590 N N . GLY A 1 214 ? -8.908 4.762 42.332 1.00 21.37 212 GLY A N 1
ATOM 1591 C CA . GLY A 1 214 ? -8.124 3.576 42.325 1.00 23.37 212 GLY A CA 1
ATOM 1592 C C . GLY A 1 214 ? -6.661 3.786 41.941 1.00 23.02 212 GLY A C 1
ATOM 1593 O O . GLY A 1 214 ? -6.066 2.854 41.404 1.00 23.62 212 GLY A O 1
ATOM 1594 N N . PHE A 1 215 ? -6.090 4.941 42.261 1.00 24.21 213 PHE A N 1
ATOM 1595 C CA . PHE A 1 215 ? -4.676 5.176 41.891 1.00 23.47 213 PHE A CA 1
ATOM 1596 C C . PHE A 1 215 ? -3.781 4.171 42.581 1.00 23.90 213 PHE A C 1
ATOM 1597 O O . PHE A 1 215 ? -4.087 3.674 43.674 1.00 24.49 213 PHE A O 1
ATOM 1605 N N . THR A 1 216 ? -2.696 3.783 41.917 1.00 22.53 214 THR A N 1
ATOM 1606 C CA . THR A 1 216 ? -1.669 2.950 42.513 1.00 24.06 214 THR A CA 1
ATOM 1607 C C . THR A 1 216 ? -0.545 3.898 42.980 1.00 24.77 214 THR A C 1
ATOM 1608 O O . THR A 1 216 ? 0.045 4.584 42.156 1.00 23.19 214 THR A O 1
ATOM 1612 N N . GLU A 1 217 ? -0.322 3.921 44.296 1.00 24.08 215 GLU A N 1
ATOM 1613 C CA . GLU A 1 217 ? 0.730 4.799 44.827 1.00 23.76 215 GLU A CA 1
ATOM 1614 C C . GLU A 1 217 ? 2.074 4.151 44.642 1.00 23.40 215 GLU A C 1
ATOM 1615 O O . GLU A 1 217 ? 2.210 2.927 44.678 1.00 24.60 215 GLU A O 1
ATOM 1621 N N . ILE A 1 218 ? 3.118 4.942 44.399 1.00 24.54 216 ILE A N 1
ATOM 1622 C CA . ILE A 1 218 ? 4.443 4.384 44.119 1.00 24.02 216 ILE A CA 1
ATOM 1623 C C . ILE A 1 218 ? 5.516 5.129 44.928 1.00 24.25 216 ILE A C 1
ATOM 1624 O O . ILE A 1 218 ? 5.350 6.300 45.198 1.00 23.55 216 ILE A O 1
ATOM 1629 N N . LEU A 1 219 ? 6.586 4.403 45.257 1.00 22.76 217 LEU A N 1
ATOM 1630 C CA . LEU A 1 219 ? 7.754 5.049 45.860 1.00 25.33 217 LEU A CA 1
ATOM 1631 C C . LEU A 1 219 ? 8.744 5.376 44.713 1.00 24.19 217 LEU A C 1
ATOM 1632 O O . LEU A 1 219 ? 8.588 4.783 43.639 1.00 23.73 217 LEU A O 1
ATOM 1637 N N . LEU A 1 220 ? 9.647 6.271 44.950 1.00 22.45 218 LEU A N 1
ATOM 1638 C CA . LEU A 1 220 ? 10.690 6.676 44.012 1.00 21.79 218 LEU A CA 1
ATOM 1639 C C . LEU A 1 220 ? 11.972 7.015 44.780 1.00 22.68 218 LEU A C 1
ATOM 1640 O O . LEU A 1 220 ? 12.415 8.169 44.776 1.00 25.29 218 LEU A O 1
ATOM 1645 N N . GLY A 1 221 ? 12.462 6.104 45.616 1.00 25.95 219 GLY A N 1
ATOM 1646 C CA . GLY A 1 221 ? 13.718 6.320 46.331 1.00 23.57 219 GLY A CA 1
ATOM 1647 C C . GLY A 1 221 ? 13.567 7.073 47.644 1.00 27.70 219 GLY A C 1
ATOM 1648 O O . GLY A 1 221 ? 12.618 7.788 47.929 1.00 26.65 219 GLY A O 1
ATOM 1649 N N . LYS A 1 222 ? 14.692 7.093 48.388 1.00 28.80 220 LYS A N 1
ATOM 1650 C CA . LYS A 1 222 ? 14.864 7.637 49.685 1.00 30.66 220 LYS A CA 1
ATOM 1651 C C . LYS A 1 222 ? 15.054 9.150 49.734 1.00 31.03 220 LYS A C 1
ATOM 1652 O O . LYS A 1 222 ? 14.969 9.738 50.831 1.00 32.18 220 LYS A O 1
ATOM 1658 N N . ARG A 1 223 ? 15.470 9.762 48.632 1.00 27.99 221 ARG A N 1
ATOM 1659 C CA . ARG A 1 223 ? 15.732 11.179 48.605 1.00 27.03 221 ARG A CA 1
ATOM 1660 C C . ARG A 1 223 ? 14.581 12.050 48.155 1.00 27.86 221 ARG A C 1
ATOM 1661 O O . ARG A 1 223 ? 13.798 11.649 47.292 1.00 25.44 221 ARG A O 1
ATOM 1669 N N . VAL A 1 224 ? 14.498 13.250 48.729 1.00 25.14 222 VAL A N 1
ATOM 1670 C CA . VAL A 1 224 ? 13.491 14.206 48.334 1.00 26.00 222 VAL A CA 1
ATOM 1671 C C . VAL A 1 224 ? 13.806 14.830 46.978 1.00 25.10 222 VAL A C 1
ATOM 1672 O O . VAL A 1 224 ? 14.855 15.453 46.814 1.00 25.23 222 VAL A O 1
ATOM 1676 N N . LEU A 1 225 ? 12.903 14.648 46.013 1.00 25.00 223 LEU A N 1
ATOM 1677 C CA . LEU A 1 225 ? 13.156 15.174 44.674 1.00 23.82 223 LEU A CA 1
ATOM 1678 C C . LEU A 1 225 ? 12.396 16.430 44.356 1.00 24.96 223 LEU A C 1
ATOM 1679 O O . LEU A 1 225 ? 11.182 16.541 44.593 1.00 25.14 223 LEU A O 1
ATOM 1684 N N . ARG A 1 226 ? 13.041 17.385 43.699 1.00 23.50 224 ARG A N 1
ATOM 1685 C CA . ARG A 1 226 ? 12.318 18.546 43.182 1.00 22.46 224 ARG A CA 1
ATOM 1686 C C . ARG A 1 226 ? 11.319 18.000 42.120 1.00 22.91 224 ARG A C 1
ATOM 1687 O O . ARG A 1 226 ? 11.537 16.917 41.563 1.00 20.93 224 ARG A O 1
ATOM 1689 N N . THR A 1 227 ? 10.239 18.720 41.900 1.00 21.68 225 THR A N 1
ATOM 1690 C CA . THR A 1 227 ? 9.236 18.371 40.912 1.00 23.37 225 THR A CA 1
ATOM 1691 C C . THR A 1 227 ? 9.760 17.961 39.544 1.00 21.93 225 THR A C 1
ATOM 1692 O O . THR A 1 227 ? 9.350 16.917 39.029 1.00 19.72 225 THR A O 1
ATOM 1696 N N . GLU A 1 228 ? 10.578 18.793 38.915 1.00 22.03 226 GLU A N 1
ATOM 1697 C CA . GLU A 1 228 ? 11.176 18.499 37.624 1.00 24.60 226 GLU A CA 1
ATOM 1698 C C . GLU A 1 228 ? 11.906 17.155 37.658 1.00 22.66 226 GLU A C 1
ATOM 1699 O O . GLU A 1 228 ? 11.811 16.365 36.727 1.00 23.05 226 GLU A O 1
ATOM 1705 N N . THR A 1 229 ? 12.706 16.927 38.708 1.00 19.82 227 THR A N 1
ATOM 1706 C CA . THR A 1 229 ? 13.496 15.699 38.781 1.00 17.63 227 THR A CA 1
ATOM 1707 C C . THR A 1 229 ? 12.628 14.482 38.944 1.00 16.28 227 THR A C 1
ATOM 1708 O O . THR A 1 229 ? 12.842 13.423 38.361 1.00 17.94 227 THR A O 1
ATOM 1712 N N . ALA A 1 230 ? 11.593 14.596 39.794 1.00 16.49 228 ALA A N 1
ATOM 1713 C CA . ALA A 1 230 ? 10.686 13.516 40.040 1.00 16.39 228 ALA A CA 1
ATOM 1714 C C . ALA A 1 230 ? 9.935 13.113 38.767 1.00 14.66 228 ALA A C 1
ATOM 1715 O O . ALA A 1 230 ? 9.786 11.937 38.513 1.00 16.48 228 ALA A O 1
ATOM 1717 N N . SER A 1 231 ? 9.515 14.090 37.966 1.00 19.46 229 SER A N 1
ATOM 1718 C CA . SER A 1 231 ? 8.799 13.692 36.740 1.00 17.86 229 SER A CA 1
ATOM 1719 C C . SER A 1 231 ? 9.722 13.012 35.742 1.00 17.80 229 SER A C 1
ATOM 1720 O O . SER A 1 231 ? 9.386 11.948 35.217 1.00 14.73 229 SER A O 1
ATOM 1723 N N . LEU A 1 232 ? 10.898 13.586 35.483 1.00 16.84 230 LEU A N 1
ATOM 1724 C CA . LEU A 1 232 ? 11.833 12.981 34.545 1.00 18.69 230 LEU A CA 1
ATOM 1725 C C . LEU A 1 232 ? 12.316 11.626 35.002 1.00 17.95 230 LEU A C 1
ATOM 1726 O O . LEU A 1 232 ? 12.467 10.675 34.218 1.00 17.64 230 LEU A O 1
ATOM 1731 N N . ALA A 1 233 ? 12.628 11.475 36.298 1.00 18.50 231 ALA A N 1
ATOM 1732 C CA . ALA A 1 233 ? 13.023 10.182 36.827 1.00 16.99 231 ALA A CA 1
ATOM 1733 C C . ALA A 1 233 ? 11.908 9.159 36.749 1.00 16.24 231 ALA A C 1
ATOM 1734 O O . ALA A 1 233 ? 12.147 8.006 36.381 1.00 18.08 231 ALA A O 1
ATOM 1736 N N . ALA A 1 234 ? 10.663 9.534 37.060 1.00 15.05 232 ALA A N 1
ATOM 1737 C CA . ALA A 1 234 ? 9.584 8.522 36.956 1.00 15.76 232 ALA A CA 1
ATOM 1738 C C . ALA A 1 234 ? 9.363 8.100 35.521 1.00 16.13 232 ALA A C 1
ATOM 1739 O O . ALA A 1 234 ? 9.246 6.908 35.202 1.00 16.66 232 ALA A O 1
ATOM 1741 N N . ILE A 1 235 ? 9.442 9.065 34.591 1.00 17.73 233 I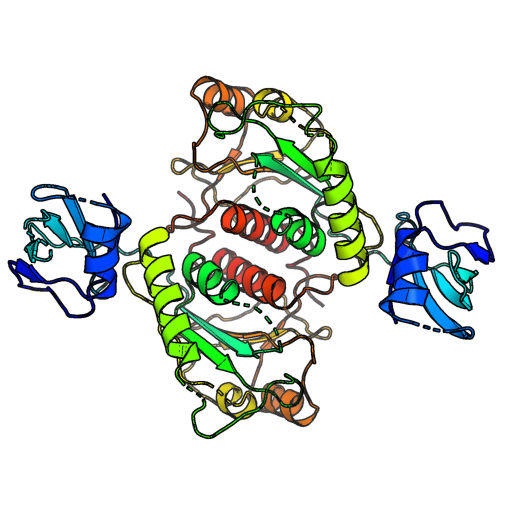LE A N 1
ATOM 1742 C CA . ILE A 1 235 ? 9.272 8.760 33.167 1.00 18.39 233 ILE A CA 1
ATOM 1743 C C . ILE A 1 235 ? 10.384 7.833 32.703 1.00 18.68 233 ILE A C 1
ATOM 1744 O O . ILE A 1 235 ? 10.118 6.834 32.051 1.00 18.77 233 ILE A O 1
ATOM 1749 N N . SER A 1 236 ? 11.614 8.172 33.153 1.00 16.36 234 SER A N 1
ATOM 1750 C CA . SER A 1 236 ? 12.723 7.288 32.761 1.00 16.12 234 SER A CA 1
ATOM 1751 C C . SER A 1 236 ? 12.500 5.894 33.286 1.00 15.45 234 SER A C 1
ATOM 1752 O O . SER A 1 236 ? 12.807 4.918 32.599 1.00 18.40 234 SER A O 1
ATOM 1755 N N . ALA A 1 237 ? 12.074 5.783 34.553 1.00 18.50 235 ALA A N 1
ATOM 1756 C CA . ALA A 1 237 ? 11.797 4.552 35.223 1.00 17.85 235 ALA A CA 1
ATOM 1757 C C . ALA A 1 237 ? 10.700 3.737 34.583 1.00 18.30 235 ALA A C 1
ATOM 1758 O O . ALA A 1 237 ? 10.933 2.557 34.248 1.00 16.64 235 ALA A O 1
ATOM 1760 N N . LEU A 1 238 ? 9.654 4.417 34.084 1.00 18.67 236 LEU A N 1
ATOM 1761 C CA . LEU A 1 238 ? 8.616 3.684 33.326 1.00 19.53 236 LEU A CA 1
ATOM 1762 C C . LEU A 1 238 ? 9.150 3.147 32.004 1.00 19.69 236 LEU A C 1
ATOM 1763 O O . LEU A 1 238 ? 8.855 1.999 31.618 1.00 19.96 236 LEU A O 1
ATOM 1768 N N . GLN A 1 239 ? 9.893 3.965 31.277 1.00 20.77 237 GLN A N 1
ATOM 1769 C CA . GLN A 1 239 ? 10.425 3.604 29.977 1.00 21.36 237 GLN A CA 1
ATOM 1770 C C . GLN A 1 239 ? 11.447 2.489 30.064 1.00 23.29 237 GLN A C 1
ATOM 1771 O O . GLN A 1 239 ? 11.597 1.702 29.129 1.00 20.71 237 GLN A O 1
ATOM 1777 N N . ILE A 1 240 ? 12.263 2.471 31.123 1.00 23.27 238 ILE A N 1
ATOM 1778 C CA . ILE A 1 240 ? 13.258 1.387 31.199 1.00 25.22 238 ILE A CA 1
ATOM 1779 C C . ILE A 1 240 ? 12.589 0.086 31.631 1.00 24.93 238 ILE A C 1
ATOM 1780 O O . ILE A 1 240 ? 12.975 -0.995 31.212 1.00 25.09 238 ILE A O 1
ATOM 1785 N N . CYS A 1 241 ? 11.553 0.179 32.463 1.00 23.00 239 CYS A N 1
ATOM 1786 C CA . CYS A 1 241 ? 10.902 -1.018 32.945 1.00 22.80 239 CYS A CA 1
ATOM 1787 C C . CYS A 1 241 ? 9.905 -1.588 31.953 1.00 22.82 239 CYS A C 1
ATOM 1788 O O . CYS A 1 241 ? 9.803 -2.802 31.841 1.00 24.77 239 CYS A O 1
ATOM 1791 N N . PHE A 1 242 ? 9.063 -0.721 31.378 1.00 23.58 240 PHE A N 1
ATOM 1792 C CA . PHE A 1 242 ? 8.002 -1.177 30.502 1.00 25.46 240 PHE A CA 1
ATOM 1793 C C . PHE A 1 242 ? 7.995 -0.524 29.135 1.00 25.36 240 PHE A C 1
ATOM 1794 O O . PHE A 1 242 ? 7.044 -0.754 28.362 1.00 25.92 240 PHE A O 1
ATOM 1802 N N . GLY A 1 243 ? 8.999 0.269 28.804 1.00 24.86 241 GLY A N 1
ATOM 1803 C CA . GLY A 1 243 ? 8.981 1.017 27.547 1.00 26.45 241 GLY A CA 1
ATOM 1804 C C . GLY A 1 243 ? 10.156 0.67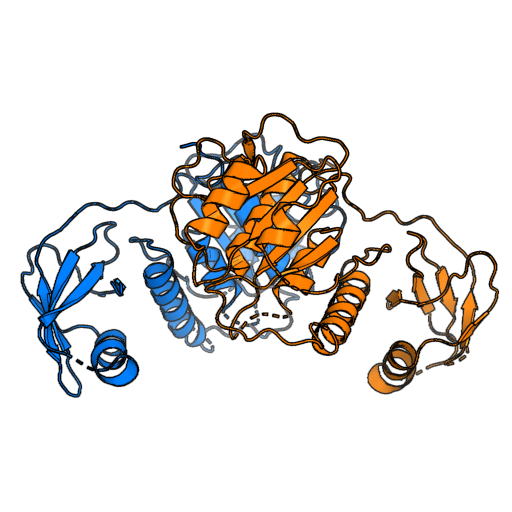0 26.659 1.00 26.80 241 GLY A C 1
ATOM 1805 O O . GLY A 1 243 ? 10.716 -0.417 26.770 1.00 29.33 241 GLY A O 1
ATOM 1806 N N . ASP A 1 244 ? 10.578 1.609 25.813 1.00 26.03 242 ASP A N 1
ATOM 1807 C CA . ASP A 1 244 ? 11.626 1.276 24.860 1.00 28.66 242 ASP A CA 1
ATOM 1808 C C . ASP A 1 244 ? 13.032 1.520 25.359 1.00 26.79 242 ASP A C 1
ATOM 1809 O O . ASP A 1 244 ? 13.984 1.033 24.733 1.00 28.46 242 ASP A O 1
ATOM 1814 N N . LEU A 1 245 ? 13.205 2.177 26.501 1.00 27.06 243 LEU A N 1
ATOM 1815 C CA . LEU A 1 245 ? 14.528 2.417 27.064 1.00 27.04 243 LEU A CA 1
ATOM 1816 C C . LEU A 1 245 ? 15.244 1.142 27.465 1.00 29.24 243 LEU A C 1
ATOM 1817 O O . LEU A 1 245 ? 16.480 1.124 27.436 1.00 29.78 243 LEU A O 1
ATOM 1822 N N . GLY A 1 246 ? 14.526 0.125 27.929 1.00 29.29 244 GLY A N 1
ATOM 1823 C CA . GLY A 1 246 ? 15.101 -1.127 28.342 1.00 29.95 244 GLY A CA 1
ATOM 1824 C C . GLY A 1 246 ? 15.303 -2.144 27.229 1.00 29.78 244 GLY A C 1
ATOM 1825 O O . GLY A 1 246 ? 15.811 -3.238 27.500 1.00 29.13 244 GLY A O 1
ATOM 1826 N N . GLU A 1 247 ? 14.908 -1.846 26.007 1.00 32.41 245 GLU A N 1
ATOM 1827 C CA . GLU A 1 247 ? 15.020 -2.825 24.913 1.00 33.69 245 GLU A CA 1
ATOM 1828 C C . GLU A 1 247 ? 16.453 -2.968 24.463 1.00 34.36 245 GLU A C 1
ATOM 1829 O O . GLU A 1 247 ? 17.205 -1.994 24.531 1.00 34.71 245 GLU A O 1
ATOM 1840 N N . GLU A 1 248 ? 16.842 -4.164 24.047 1.00 34.52 246 GLU A N 1
ATOM 1841 C CA . GLU A 1 248 ? 18.174 -4.475 23.601 1.00 36.87 246 GLU A CA 1
ATOM 1842 C C . GLU A 1 248 ? 18.376 -4.206 22.113 1.00 38.29 246 GLU A C 1
ATOM 1843 O O . GLU A 1 248 ? 17.436 -3.882 21.394 1.00 36.11 246 GLU A O 1
ATOM 1849 N N . GLY A 1 249 ? 19.631 -4.310 21.677 1.00 40.01 247 GLY A N 1
ATOM 1850 C CA . GLY A 1 249 ? 19.967 -4.096 20.267 1.00 40.97 247 GLY A CA 1
ATOM 1851 C C . GLY A 1 249 ? 19.364 -5.219 19.411 1.00 42.63 247 GLY A C 1
ATOM 1852 O O . GLY A 1 249 ? 19.220 -6.341 19.912 1.00 44.58 247 GLY A O 1
ATOM 1853 N N . ILE B 1 5 ? 13.148 24.330 59.430 1.00 42.23 3 ILE B N 1
ATOM 1854 C CA . ILE B 1 5 ? 14.123 23.319 59.845 1.00 41.28 3 ILE B CA 1
ATOM 1855 C C . ILE B 1 5 ? 15.122 23.062 58.716 1.00 39.64 3 ILE B C 1
ATOM 1856 O O . ILE B 1 5 ? 15.324 21.922 58.290 1.00 38.36 3 ILE B O 1
ATOM 1861 N N . PRO B 1 6 ? 15.726 24.141 58.241 1.00 38.91 4 PRO B N 1
ATOM 1862 C CA . PRO B 1 6 ? 16.678 24.069 57.150 1.00 37.84 4 PRO B CA 1
ATOM 1863 C C . PRO B 1 6 ? 17.850 23.150 57.444 1.00 36.47 4 PRO B C 1
ATOM 1864 O O . PRO B 1 6 ? 18.280 23.033 58.603 1.00 36.84 4 PRO B O 1
ATOM 1868 N N . ARG B 1 7 ? 18.311 22.460 56.409 1.00 35.06 5 ARG B N 1
ATOM 1869 C CA . ARG B 1 7 ? 19.454 21.560 56.456 1.00 33.81 5 ARG B CA 1
ATOM 1870 C C . ARG B 1 7 ? 20.714 22.340 56.082 1.00 33.14 5 ARG B C 1
ATOM 1871 O O . ARG B 1 7 ? 20.697 23.250 55.241 1.00 31.12 5 ARG B O 1
ATOM 1879 N N . ILE B 1 8 ? 21.786 22.176 56.860 1.00 33.12 6 ILE B N 1
ATOM 1880 C CA . ILE B 1 8 ? 22.959 23.050 56.652 1.00 32.80 6 ILE B CA 1
ATOM 1881 C C . ILE B 1 8 ? 24.235 22.228 56.787 1.00 31.53 6 ILE B C 1
ATOM 1882 O O . ILE B 1 8 ? 24.426 21.485 57.734 1.00 31.97 6 ILE B O 1
ATOM 1887 N N . TYR B 1 9 ? 25.005 22.271 55.702 1.00 30.86 7 TYR B N 1
ATOM 1888 C CA . TYR B 1 9 ? 26.254 21.577 55.593 1.00 29.94 7 TYR B CA 1
ATOM 1889 C C . TYR B 1 9 ? 27.355 22.286 56.429 1.00 30.61 7 TYR B C 1
ATOM 1890 O O . TYR B 1 9 ? 27.596 23.464 56.202 1.00 32.00 7 TYR B O 1
ATOM 1899 N N . HIS B 1 10 ? 28.098 21.486 57.141 1.00 32.70 8 HIS B N 1
ATOM 1900 C CA . HIS B 1 10 ? 29.247 21.965 57.936 1.00 36.71 8 HIS B CA 1
ATOM 1901 C C . HIS B 1 10 ? 30.505 21.271 57.417 1.00 37.15 8 HIS B C 1
ATOM 1902 O O . HIS B 1 10 ? 30.594 20.052 57.382 1.00 36.98 8 HIS B O 1
ATOM 1909 N N . PRO B 1 11 ? 31.474 22.056 56.965 1.00 38.83 9 PRO B N 1
ATOM 1910 C CA . PRO B 1 11 ? 32.678 21.555 56.348 1.00 40.74 9 PRO B CA 1
ATOM 1911 C C . PRO B 1 11 ? 33.683 20.852 57.220 1.00 42.96 9 PRO B C 1
ATOM 1912 O O . PRO B 1 11 ? 34.745 20.434 56.693 1.00 43.97 9 PRO B O 1
ATOM 1916 N N . ILE B 1 12 ? 33.441 20.654 58.494 1.00 42.69 10 ILE B N 1
ATOM 1917 C CA . ILE B 1 12 ? 34.318 20.025 59.454 1.00 43.83 10 ILE B CA 1
ATOM 1918 C C . ILE B 1 12 ? 33.559 19.015 60.316 1.00 44.51 10 ILE B C 1
ATOM 1919 O O . ILE B 1 12 ? 32.392 19.294 60.635 1.00 45.36 10 ILE B O 1
ATOM 1924 N N . SER B 1 13 ? 34.163 17.923 60.747 1.00 44.62 11 SER B N 1
ATOM 1925 C CA . SER B 1 13 ? 33.468 16.974 61.594 1.00 46.89 11 SER B CA 1
ATOM 1926 C C . SER B 1 13 ? 32.840 17.653 62.818 1.00 48.28 11 SER B C 1
ATOM 1927 O O . SER B 1 13 ? 33.110 18.806 63.149 1.00 48.82 11 SER B O 1
ATOM 1930 N N . LEU B 1 14 ? 31.947 16.894 63.458 1.00 48.72 12 LEU B N 1
ATOM 1931 C CA . LEU B 1 14 ? 31.218 17.345 64.629 1.00 48.13 12 LEU B CA 1
ATOM 1932 C C . LEU B 1 14 ? 30.915 16.155 65.535 1.00 48.43 12 LEU B C 1
ATOM 1933 O O . LEU B 1 14 ? 30.025 16.251 66.396 1.00 49.54 12 LEU B O 1
ATOM 1938 N N . GLU B 1 15 ? 31.635 15.051 65.404 1.00 48.85 13 GLU B N 1
ATOM 1939 C CA . GLU B 1 15 ? 31.394 13.855 66.180 1.00 49.30 13 GLU B CA 1
ATOM 1940 C C . GLU B 1 15 ? 31.339 14.008 67.680 1.00 49.64 13 GLU B C 1
ATOM 1941 O O . GLU B 1 15 ? 30.802 13.116 68.391 1.00 48.68 13 GLU B O 1
ATOM 1947 N N . ASN B 1 16 ? 31.888 15.042 68.292 1.00 47.95 14 ASN B N 1
ATOM 1948 C CA . ASN B 1 16 ? 31.832 15.260 69.724 1.00 48.48 14 ASN B CA 1
ATOM 1949 C C . ASN B 1 16 ? 31.875 16.761 70.021 1.00 48.63 14 ASN B C 1
ATOM 1950 O O . ASN B 1 16 ? 32.624 17.205 70.894 1.00 48.79 14 ASN B O 1
ATOM 1955 N N . GLN B 1 17 ? 31.283 17.543 69.123 1.00 48.55 15 GLN B N 1
ATOM 1956 C CA . GLN B 1 17 ? 31.266 18.991 69.363 1.00 50.34 15 GLN B CA 1
ATOM 1957 C C . GLN B 1 17 ? 30.015 19.322 70.184 1.00 52.14 15 GLN B C 1
ATOM 1958 O O . GLN B 1 17 ? 29.107 18.488 70.314 1.00 51.97 15 GLN B O 1
ATOM 1964 N N . THR B 1 18 ? 30.023 20.496 70.787 1.00 51.98 16 THR B N 1
ATOM 1965 C CA . THR B 1 18 ? 28.885 20.913 71.630 1.00 53.05 16 THR B CA 1
ATOM 1966 C C . THR B 1 18 ? 28.370 22.232 71.097 1.00 53.48 16 THR B C 1
ATOM 1967 O O . THR B 1 18 ? 27.263 22.682 71.351 1.00 54.71 16 THR B O 1
ATOM 1971 N N . GLN B 1 19 ? 29.209 22.847 70.272 1.00 54.76 17 GLN B N 1
ATOM 1972 C CA . GLN B 1 19 ? 28.908 24.115 69.640 1.00 55.95 17 GLN B CA 1
ATOM 1973 C C . GLN B 1 19 ? 29.923 24.357 68.525 1.00 56.64 17 GLN B C 1
ATOM 1974 O O . GLN B 1 19 ? 31.017 23.789 68.586 1.00 57.17 17 GLN B O 1
ATOM 1980 N N . CYS B 1 20 ? 29.551 25.164 67.549 1.00 56.17 18 CYS B N 1
ATOM 1981 C CA . CYS B 1 20 ? 30.445 25.492 66.449 1.00 55.45 18 CYS B CA 1
ATOM 1982 C C . CYS B 1 20 ? 29.951 26.745 65.728 1.00 56.25 18 CYS B C 1
ATOM 1983 O O . CYS B 1 20 ? 28.796 27.143 65.916 1.00 57.18 18 CYS B O 1
ATOM 1988 N N . TYR B 1 21 ? 30.792 27.331 64.909 1.00 58.05 19 TYR B N 1
ATOM 1989 C CA . TYR B 1 21 ? 30.413 28.461 64.063 1.00 59.90 19 TYR B CA 1
ATOM 1990 C C . TYR B 1 21 ? 30.233 27.901 62.640 1.00 60.56 19 TYR B C 1
ATOM 1991 O O . TYR B 1 21 ? 30.875 26.898 62.310 1.00 60.38 19 TYR B O 1
ATOM 2000 N N . LEU B 1 22 ? 29.369 28.519 61.857 1.00 61.47 20 LEU B N 1
ATOM 2001 C CA . LEU B 1 22 ? 29.095 28.012 60.510 1.00 61.70 20 LEU B CA 1
ATOM 2002 C C . LEU B 1 22 ? 29.883 28.788 59.459 1.00 62.56 20 LEU B C 1
ATOM 2003 O O . LEU B 1 22 ? 30.193 29.963 59.655 1.00 63.76 20 LEU B O 1
ATOM 2008 N N . SER B 1 23 ? 30.161 28.151 58.336 1.00 62.56 21 SER B N 1
ATOM 2009 C CA . SER B 1 23 ? 30.897 28.735 57.233 1.00 62.70 21 SER B CA 1
ATOM 2010 C C . SER B 1 23 ? 30.360 30.087 56.797 1.00 63.21 21 SER B C 1
ATOM 2011 O O . SER B 1 23 ? 29.262 30.494 57.175 1.00 63.23 21 SER B O 1
ATOM 2014 N N . GLU B 1 24 ? 31.116 30.786 55.945 1.00 63.29 22 GLU B N 1
ATOM 2015 C CA . GLU B 1 24 ? 30.679 32.081 55.438 1.00 64.80 22 GLU B CA 1
ATOM 2016 C C . GLU B 1 24 ? 29.363 31.949 54.667 1.00 65.26 22 GLU B C 1
ATOM 2017 O O . GLU B 1 24 ? 28.438 32.733 54.881 1.00 65.63 22 GLU B O 1
ATOM 2023 N N . ASP B 1 25 ? 29.303 30.959 53.785 1.00 65.14 23 ASP B N 1
ATOM 2024 C CA . ASP B 1 25 ? 28.115 30.695 52.992 1.00 65.86 23 ASP B CA 1
ATOM 2025 C C . ASP B 1 25 ? 26.935 30.243 53.842 1.00 65.58 23 ASP B C 1
ATOM 2026 O O . ASP B 1 25 ? 25.787 30.614 53.556 1.00 65.54 23 ASP B O 1
ATOM 2031 N N . ALA B 1 26 ? 27.195 29.434 54.870 1.00 64.90 24 ALA B N 1
ATOM 2032 C CA . ALA B 1 26 ? 26.102 28.977 55.739 1.00 64.99 24 ALA B CA 1
ATOM 2033 C C . ALA B 1 26 ? 25.528 30.178 56.496 1.00 65.17 24 ALA B C 1
ATOM 2034 O O . ALA B 1 26 ? 24.360 30.526 56.353 1.00 65.31 24 ALA B O 1
ATOM 2036 N N . ALA B 1 27 ? 26.402 30.855 57.221 1.00 65.80 25 ALA B N 1
ATOM 2037 C CA . ALA B 1 27 ? 26.087 32.047 57.984 1.00 66.22 25 ALA B CA 1
ATOM 2038 C C . ALA B 1 27 ? 25.358 33.101 57.166 1.00 66.97 25 ALA B C 1
ATOM 2039 O O . ALA B 1 27 ? 24.246 33.510 57.524 1.00 66.89 25 ALA B O 1
ATOM 2041 N N . ASN B 1 28 ? 25.920 33.495 56.037 1.00 67.87 26 ASN B N 1
ATOM 2042 C CA . ASN B 1 28 ? 25.361 34.472 55.116 1.00 69.22 26 ASN B CA 1
ATOM 2043 C C . ASN B 1 28 ? 23.966 34.093 54.635 1.00 69.60 26 ASN B C 1
ATOM 2044 O O . ASN B 1 28 ? 23.181 34.947 54.215 1.00 70.20 26 ASN B O 1
ATOM 2049 N N . HIS B 1 29 ? 23.664 32.808 54.621 1.00 69.80 27 HIS B N 1
ATOM 2050 C CA . HIS B 1 29 ? 22.380 32.273 54.198 1.00 69.31 27 HIS B CA 1
ATOM 2051 C C . HIS B 1 29 ? 21.473 32.054 55.406 1.00 69.49 27 HIS B C 1
ATOM 2052 O O . HIS B 1 29 ? 20.256 32.198 55.348 1.00 69.25 27 HIS B O 1
ATOM 2059 N N . VAL B 1 30 ? 22.105 31.741 56.533 1.00 69.98 28 VAL B N 1
ATOM 2060 C CA . VAL B 1 30 ? 21.382 31.487 57.773 1.00 70.78 28 VAL B CA 1
ATOM 2061 C C . VAL B 1 30 ? 20.875 32.748 58.431 1.00 71.29 28 VAL B C 1
ATOM 2062 O O . VAL B 1 30 ? 19.677 32.848 58.743 1.00 70.70 28 VAL B O 1
ATOM 2066 N N . ALA B 1 31 ? 21.731 33.744 58.643 1.00 72.45 29 ALA B N 1
ATOM 2067 C CA . ALA B 1 31 ? 21.289 34.966 59.313 1.00 73.71 29 ALA B CA 1
ATOM 2068 C C . ALA B 1 31 ? 20.938 36.081 58.348 1.00 74.80 29 ALA B C 1
ATOM 2069 O O . ALA B 1 31 ? 20.072 36.914 58.640 1.00 75.22 29 ALA B O 1
ATOM 2071 N N . ARG B 1 32 ? 21.591 36.118 57.186 1.00 75.46 30 ARG B N 1
ATOM 2072 C CA . ARG B 1 32 ? 21.383 37.189 56.238 1.00 76.15 30 ARG B CA 1
ATOM 2073 C C . ARG B 1 32 ? 20.274 36.980 55.238 1.00 76.42 30 ARG B C 1
ATOM 2074 O O . ARG B 1 32 ? 19.520 37.937 54.972 1.00 76.61 30 ARG B O 1
ATOM 2082 N N . VAL B 1 33 ? 20.233 35.844 54.545 1.00 76.67 31 VAL B N 1
ATOM 2083 C CA . VAL B 1 33 ? 19.197 35.670 53.517 1.00 76.98 31 VAL B CA 1
ATOM 2084 C C . VAL B 1 33 ? 17.906 35.156 54.137 1.00 77.07 31 VAL B C 1
ATOM 2085 O O . VAL B 1 33 ? 16.819 35.621 53.788 1.00 77.78 31 VAL B O 1
ATOM 2089 N N . LEU B 1 34 ? 18.049 34.229 55.081 1.00 76.61 32 LEU B N 1
ATOM 2090 C CA . LEU B 1 34 ? 16.922 33.642 55.778 1.00 75.86 32 LEU B CA 1
ATOM 2091 C C . LEU B 1 34 ? 16.570 34.409 57.049 1.00 75.80 32 LEU B C 1
ATOM 2092 O O . LEU B 1 34 ? 15.758 33.921 57.853 1.00 76.09 32 LEU B O 1
ATOM 2097 N N . ARG B 1 35 ? 17.264 35.501 57.334 1.00 75.38 33 ARG B N 1
ATOM 2098 C CA . ARG B 1 35 ? 16.999 36.294 58.532 1.00 74.59 33 ARG B CA 1
ATOM 2099 C C . ARG B 1 35 ? 16.560 35.421 59.696 1.00 73.97 33 ARG B C 1
ATOM 2100 O O . ARG B 1 35 ? 15.518 35.657 60.315 1.00 74.42 33 ARG B O 1
ATOM 2116 N N . THR B 1 37 ? 16.923 33.796 63.516 1.00 69.06 35 THR B N 1
ATOM 2117 C CA . THR B 1 37 ? 17.407 34.354 64.769 1.00 67.36 35 THR B CA 1
ATOM 2118 C C . THR B 1 37 ? 17.528 33.321 65.882 1.00 66.31 35 THR B C 1
ATOM 2119 O O . THR B 1 37 ? 16.977 32.228 65.848 1.00 66.49 35 THR B O 1
ATOM 2123 N N . GLU B 1 38 ? 18.309 33.693 66.887 1.00 64.61 36 GLU B N 1
ATOM 2124 C CA . GLU B 1 38 ? 18.583 32.923 68.072 1.00 62.68 36 GLU B CA 1
ATOM 2125 C C . GLU B 1 38 ? 17.421 32.038 68.479 1.00 60.61 36 GLU B C 1
ATOM 2126 O O . GLU B 1 38 ? 16.255 32.424 68.390 1.00 60.90 36 GLU B O 1
ATOM 2132 N N . GLY B 1 39 ? 17.715 30.809 68.899 1.00 58.76 37 GLY B N 1
ATOM 2133 C CA . GLY B 1 39 ? 16.703 29.886 69.335 1.00 56.22 37 GLY B CA 1
ATOM 2134 C C . GLY B 1 39 ? 16.110 28.981 68.282 1.00 54.64 37 GLY B C 1
ATOM 2135 O O . GLY B 1 39 ? 15.568 27.912 68.646 1.00 54.05 37 GLY B O 1
ATOM 2136 N N . GLU B 1 40 ? 16.114 29.354 67.005 1.00 52.83 38 GLU B N 1
ATOM 2137 C CA . GLU B 1 40 ? 15.513 28.511 65.970 1.00 51.41 38 GLU B CA 1
ATOM 2138 C C . GLU B 1 40 ? 16.283 27.212 65.751 1.00 50.01 38 GLU B C 1
ATOM 2139 O O . GLU B 1 40 ? 17.462 27.108 66.086 1.00 49.72 38 GLU B O 1
ATOM 2145 N N . GLN B 1 41 ? 15.620 26.225 65.145 1.00 47.94 39 GLN B N 1
ATOM 2146 C CA . GLN B 1 41 ? 16.203 24.923 64.920 1.00 44.95 39 GLN B CA 1
ATOM 2147 C C . GLN B 1 41 ? 16.882 24.790 63.556 1.00 43.08 39 GLN B C 1
ATOM 2148 O O . GLN B 1 41 ? 16.475 25.394 62.566 1.00 40.34 39 GLN B O 1
ATOM 2150 N N . LEU B 1 42 ? 17.965 24.018 63.555 1.00 40.32 40 LEU B N 1
ATOM 2151 C CA . LEU B 1 42 ? 18.727 23.712 62.340 1.00 39.22 40 LEU B CA 1
ATOM 2152 C C . LEU B 1 42 ? 19.007 22.207 62.326 1.00 37.04 40 LEU B C 1
ATOM 2153 O O . LEU B 1 42 ? 18.887 21.549 63.362 1.00 38.11 40 LEU B O 1
ATOM 2158 N N . GLU B 1 43 ? 19.323 21.661 61.169 1.00 36.32 41 GLU B N 1
ATOM 2159 C CA . GLU B 1 43 ? 19.711 20.262 61.052 1.00 34.44 41 GLU B CA 1
ATOM 2160 C C . GLU B 1 43 ? 21.076 20.245 60.325 1.00 35.18 41 GLU B C 1
ATOM 2161 O O . GLU B 1 43 ? 21.113 20.249 59.100 1.00 34.84 41 GLU B O 1
ATOM 2167 N N . LEU B 1 44 ? 22.130 20.330 61.110 1.00 32.09 42 LEU B N 1
ATOM 2168 C CA . LEU B 1 44 ? 23.463 20.365 60.510 1.00 32.32 42 LEU B CA 1
ATOM 2169 C C . LEU B 1 44 ? 23.894 19.012 60.022 1.00 28.66 42 LEU B C 1
ATOM 2170 O O . LEU B 1 44 ? 23.493 17.968 60.547 1.00 31.46 42 LEU B O 1
ATOM 2175 N N . PHE B 1 45 ? 24.717 18.985 58.976 1.00 28.96 43 PHE B N 1
ATOM 2176 C CA . PHE B 1 45 ? 25.272 17.718 58.490 1.00 27.32 43 PHE B CA 1
ATOM 2177 C C . PHE B 1 45 ? 26.730 17.984 58.086 1.00 28.97 43 PHE B C 1
ATOM 2178 O O . PHE B 1 45 ? 27.106 19.074 57.636 1.00 27.96 43 PHE B O 1
ATOM 2186 N N . ASP B 1 46 ? 27.582 17.005 58.368 1.00 30.29 44 ASP B N 1
ATOM 2187 C CA . ASP B 1 46 ? 29.010 17.236 58.180 1.00 34.01 44 ASP B CA 1
ATOM 2188 C C . ASP B 1 46 ? 29.652 16.388 57.115 1.00 35.56 44 ASP B C 1
ATOM 2189 O O . ASP B 1 46 ? 30.859 16.587 56.869 1.00 36.53 44 ASP B O 1
ATOM 2194 N N . GLY B 1 47 ? 28.916 15.459 56.527 1.00 36.17 45 GLY B N 1
ATOM 2195 C CA . GLY B 1 47 ? 29.456 14.597 55.477 1.00 35.86 45 GLY B CA 1
ATOM 2196 C C . GLY B 1 47 ? 29.722 13.205 56.010 1.00 35.38 45 GLY B C 1
ATOM 2197 O O . GLY B 1 47 ? 30.247 12.356 55.301 1.00 33.91 45 GLY B O 1
ATOM 2198 N N . SER B 1 48 ? 29.314 12.953 57.254 1.00 35.93 46 SER B N 1
ATOM 2199 C CA . SER B 1 48 ? 29.555 11.665 57.890 1.00 35.75 46 SER B CA 1
ATOM 2200 C C . SER B 1 48 ? 28.363 10.748 57.859 1.00 36.12 46 SER B C 1
ATOM 2201 O O . SER B 1 48 ? 28.360 9.667 58.469 1.00 38.80 46 SER B O 1
ATOM 2204 N N . ASN B 1 49 ? 27.310 11.144 57.157 1.00 36.47 47 ASN B N 1
ATOM 2205 C CA . ASN B 1 49 ? 26.071 10.412 57.001 1.00 34.72 47 ASN B CA 1
ATOM 2206 C C . ASN B 1 49 ? 25.237 10.524 58.282 1.00 34.24 47 ASN B C 1
ATOM 2207 O O . ASN B 1 49 ? 24.339 9.746 58.544 1.00 36.16 47 ASN B O 1
ATOM 2212 N N . HIS B 1 50 ? 25.600 11.511 59.101 1.00 35.39 48 HIS B N 1
ATOM 2213 C CA . HIS B 1 50 ? 24.950 11.838 60.336 1.00 35.47 48 HIS B CA 1
ATOM 2214 C C . HIS B 1 50 ? 24.438 13.281 60.303 1.00 35.25 48 HIS B C 1
ATOM 2215 O O . HIS B 1 50 ? 25.071 14.157 59.718 1.00 33.80 48 HIS B O 1
ATOM 2222 N N . ILE B 1 51 ? 23.296 13.452 60.974 1.00 33.91 49 ILE B N 1
ATOM 2223 C CA . ILE B 1 51 ? 22.721 14.780 61.080 1.00 33.41 49 ILE B CA 1
ATOM 2224 C C . ILE B 1 51 ? 22.813 15.241 62.545 1.00 34.11 49 ILE B C 1
ATOM 2225 O O . ILE B 1 51 ? 22.962 14.435 63.443 1.00 35.17 49 ILE B O 1
ATOM 2230 N N . TYR B 1 52 ? 22.786 16.548 62.713 1.00 35.85 50 TYR B N 1
ATOM 2231 C CA . TYR B 1 52 ? 22.955 17.178 64.001 1.00 35.97 50 TYR B CA 1
ATOM 2232 C C . TYR B 1 52 ? 21.888 18.212 64.311 1.00 36.25 50 TYR B C 1
ATOM 2233 O O . TYR B 1 52 ? 22.020 19.386 63.918 1.00 36.17 50 TYR B O 1
ATOM 2242 N N . PRO B 1 53 ? 20.851 17.837 65.028 1.00 38.09 51 PRO B N 1
ATOM 2243 C CA . PRO B 1 53 ? 19.832 18.807 65.454 1.00 38.87 51 PRO B CA 1
ATOM 2244 C C . PRO B 1 53 ? 20.524 19.949 66.188 1.00 39.98 51 PRO B C 1
ATOM 2245 O O . PRO B 1 53 ? 21.371 19.699 67.068 1.00 40.15 51 PRO B O 1
ATOM 2249 N N . ALA B 1 54 ? 20.367 21.187 65.740 1.00 41.97 52 ALA B N 1
ATOM 2250 C CA . ALA B 1 54 ? 21.036 22.296 66.418 1.00 44.01 52 ALA B CA 1
ATOM 2251 C C . ALA B 1 54 ? 20.034 23.363 66.849 1.00 45.87 52 ALA B C 1
ATOM 2252 O O . ALA B 1 54 ? 18.839 23.243 66.595 1.00 46.40 52 ALA B O 1
ATOM 2254 N N . LYS B 1 55 ? 20.538 24.385 67.521 1.00 48.00 53 LYS B N 1
ATOM 2255 C CA . LYS B 1 55 ? 19.739 25.528 67.959 1.00 49.60 53 LYS B CA 1
ATOM 2256 C C . LYS B 1 55 ? 20.569 26.792 67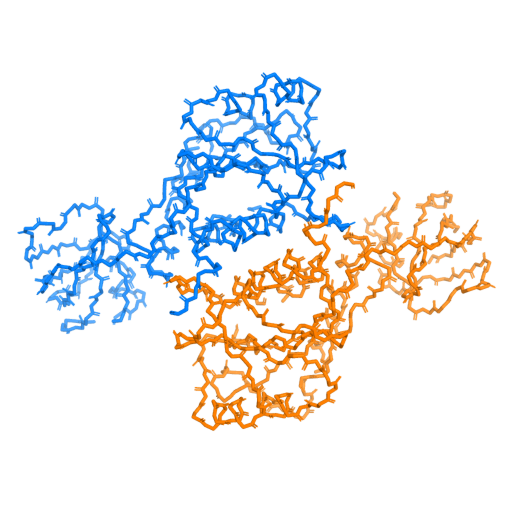.732 1.00 50.65 53 LYS B C 1
ATOM 2257 O O . LYS B 1 55 ? 21.638 26.973 68.306 1.00 51.02 53 LYS B O 1
ATOM 2259 N N . ILE B 1 56 ? 20.112 27.626 66.823 1.00 52.49 54 ILE B N 1
ATOM 2260 C CA . ILE B 1 56 ? 20.821 28.756 66.286 1.00 55.08 54 ILE B CA 1
ATOM 2261 C C . ILE B 1 56 ? 21.145 29.878 67.225 1.00 56.24 54 ILE B C 1
ATOM 2262 O O . ILE B 1 56 ? 20.784 31.040 66.998 1.00 58.10 54 ILE B O 1
ATOM 2267 N N . ILE B 1 57 ? 22.043 29.635 68.183 1.00 57.39 55 ILE B N 1
ATOM 2268 C CA . ILE B 1 57 ? 22.499 30.637 69.140 1.00 58.31 55 ILE B CA 1
ATOM 2269 C C . ILE B 1 57 ? 23.210 31.780 68.440 1.00 58.91 55 ILE B C 1
ATOM 2270 O O . ILE B 1 57 ? 23.316 32.904 68.906 1.00 59.46 55 ILE B O 1
ATOM 2275 N N . VAL B 1 64 ? 27.404 32.668 62.616 1.00 56.69 62 VAL B N 1
ATOM 2276 C CA . VAL B 1 64 ? 26.411 32.260 63.591 1.00 55.22 62 VAL B CA 1
ATOM 2277 C C . VAL B 1 64 ? 26.915 31.054 64.384 1.00 54.65 62 VAL B C 1
ATOM 2278 O O . VAL B 1 64 ? 27.493 30.144 63.775 1.00 55.73 62 VAL B O 1
ATOM 2282 N N . LYS B 1 65 ? 26.666 31.030 65.687 1.00 52.69 63 LYS B N 1
ATOM 2283 C CA . LYS B 1 65 ? 27.104 29.887 66.502 1.00 50.66 63 LYS B CA 1
ATOM 2284 C C . LYS B 1 65 ? 25.909 29.013 66.832 1.00 49.49 63 LYS B C 1
ATOM 2285 O O . LYS B 1 65 ? 24.783 29.520 66.881 1.00 50.54 63 LYS B O 1
ATOM 2287 N N . VAL B 1 66 ? 26.116 27.712 67.006 1.00 48.28 64 VAL B N 1
ATOM 2288 C CA . VAL B 1 66 ? 25.018 26.821 67.305 1.00 47.67 64 VAL B CA 1
ATOM 2289 C C . VAL B 1 66 ? 25.344 25.833 68.414 1.00 47.94 64 VAL B C 1
ATOM 2290 O O . VAL B 1 66 ? 26.508 25.600 68.728 1.00 48.91 64 VAL B O 1
ATOM 2294 N N . GLU B 1 67 ? 24.297 25.258 68.995 1.00 47.33 65 GLU B N 1
ATOM 2295 C CA . GLU B 1 67 ? 24.429 24.231 70.016 1.00 47.36 65 GLU B CA 1
ATOM 2296 C C . GLU B 1 67 ? 24.013 22.879 69.430 1.00 46.89 65 GLU B C 1
ATOM 2297 O O . GLU B 1 67 ? 22.950 22.771 68.817 1.00 47.44 65 GLU B O 1
ATOM 2299 N N . ILE B 1 68 ? 24.885 21.894 69.567 1.00 46.69 66 ILE B N 1
ATOM 2300 C CA . ILE B 1 68 ? 24.605 20.563 69.029 1.00 47.08 66 ILE B CA 1
ATOM 2301 C C . ILE B 1 68 ? 23.882 19.742 70.088 1.00 48.30 66 ILE B C 1
ATOM 2302 O O . ILE B 1 68 ? 24.418 19.507 71.172 1.00 49.37 66 ILE B O 1
ATOM 2307 N N . LEU B 1 69 ? 22.682 19.293 69.762 1.00 48.65 67 LEU B N 1
ATOM 2308 C CA . LEU B 1 69 ? 21.853 18.589 70.737 1.00 49.92 67 LEU B CA 1
ATOM 2309 C C . LEU B 1 69 ? 21.759 17.113 70.447 1.00 50.32 67 LEU B C 1
ATOM 2310 O O . LEU B 1 69 ? 20.942 16.405 71.049 1.00 51.38 67 LEU B O 1
ATOM 2315 N N . GLY B 1 70 ? 22.581 16.634 69.495 1.00 50.12 68 GLY B N 1
ATOM 2316 C CA . GLY B 1 70 ? 22.526 15.221 69.154 1.00 49.57 68 GLY B CA 1
ATOM 2317 C C . GLY B 1 70 ? 23.172 14.891 67.811 1.00 49.19 68 GLY B C 1
ATOM 2318 O O . GLY B 1 70 ? 23.604 15.762 67.069 1.00 48.68 68 GLY B O 1
ATOM 2319 N N . ARG B 1 71 ? 23.209 13.595 67.537 1.00 48.95 69 ARG B N 1
ATOM 2320 C CA . ARG B 1 71 ? 23.797 13.023 66.333 1.00 49.84 69 ARG B CA 1
ATOM 2321 C C . ARG B 1 71 ? 23.100 11.683 66.038 1.00 50.26 69 ARG B C 1
ATOM 2322 O O . ARG B 1 71 ? 23.165 10.752 66.839 1.00 49.72 69 ARG B O 1
ATOM 2330 N N . GLU B 1 72 ? 22.364 11.653 64.935 1.00 49.51 70 GLU B N 1
ATOM 2331 C CA . GLU B 1 72 ? 21.608 10.497 64.501 1.00 48.62 70 GLU B CA 1
ATOM 2332 C C . GLU B 1 72 ? 22.121 10.002 63.138 1.00 47.23 70 GLU B C 1
ATOM 2333 O O . GLU B 1 72 ? 22.562 10.812 62.331 1.00 47.52 70 GLU B O 1
ATOM 2339 N N . LEU B 1 73 ? 21.989 8.717 62.893 1.00 45.43 71 LEU B N 1
ATOM 2340 C CA . LEU B 1 73 ? 22.347 8.128 61.601 1.00 44.11 71 LEU B CA 1
ATOM 2341 C C . LEU B 1 73 ? 21.177 8.410 60.639 1.00 43.54 71 LEU B C 1
ATOM 2342 O O . LEU B 1 73 ? 20.022 8.125 60.987 1.00 43.12 71 LEU B O 1
ATOM 2347 N N . ALA B 1 74 ? 21.456 9.020 59.501 1.00 41.21 72 ALA B N 1
ATOM 2348 C CA . ALA B 1 74 ? 20.413 9.360 58.530 1.00 38.72 72 ALA B CA 1
ATOM 2349 C C . ALA B 1 74 ? 20.892 9.035 57.109 1.00 38.28 72 ALA B C 1
ATOM 2350 O O . ALA B 1 74 ? 21.232 9.928 56.341 1.00 37.25 72 ALA B O 1
ATOM 2352 N N . ASP B 1 75 ? 20.943 7.744 56.806 1.00 37.36 73 ASP B N 1
ATOM 2353 C CA . ASP B 1 75 ? 21.454 7.244 55.549 1.00 36.58 73 ASP B CA 1
ATOM 2354 C C . ASP B 1 75 ? 20.444 7.370 54.414 1.00 35.66 73 ASP B C 1
ATOM 2355 O O . ASP B 1 75 ? 19.463 6.625 54.330 1.00 35.78 73 ASP B O 1
ATOM 2360 N N . LYS B 1 76 ? 20.723 8.328 53.520 1.00 33.73 74 LYS B N 1
ATOM 2361 C CA . LYS B 1 76 ? 19.857 8.561 52.372 1.00 31.65 74 LYS B CA 1
ATOM 2362 C C . LYS B 1 76 ? 20.585 8.192 51.067 1.00 32.08 74 LYS B C 1
ATOM 2363 O O . LYS B 1 76 ? 20.183 8.608 49.987 1.00 29.94 74 LYS B O 1
ATOM 2369 N N . GLU B 1 77 ? 21.576 7.324 51.184 1.00 29.67 75 GLU B N 1
ATOM 2370 C CA . GLU B 1 77 ? 22.388 6.911 50.064 1.00 31.28 75 GLU B CA 1
ATOM 2371 C C . GLU B 1 77 ? 21.890 5.653 49.391 1.00 30.51 75 GLU B C 1
ATOM 2372 O O . GLU B 1 77 ? 21.352 4.765 50.042 1.00 29.97 75 GLU B O 1
ATOM 2378 N N . SER B 1 78 ? 22.091 5.595 48.061 1.00 30.89 76 SER B N 1
ATOM 2379 C CA . SER B 1 78 ? 21.735 4.330 47.377 1.00 28.74 76 SER B CA 1
ATOM 2380 C C . SER B 1 78 ? 22.844 3.331 47.620 1.00 29.30 76 SER B C 1
ATOM 2381 O O . SER B 1 78 ? 24.010 3.740 47.806 1.00 32.40 76 SER B O 1
ATOM 2384 N N . HIS B 1 79 ? 22.614 2.043 47.508 1.00 29.08 77 HIS B N 1
ATOM 2385 C CA . HIS B 1 79 ? 23.591 0.999 47.642 1.00 27.52 77 HIS B CA 1
ATOM 2386 C C . HIS B 1 79 ? 24.428 0.850 46.363 1.00 28.56 77 HIS B C 1
ATOM 2387 O O . HIS B 1 79 ? 25.418 0.121 46.337 1.00 27.06 77 HIS B O 1
ATOM 2394 N N . LEU B 1 80 ? 23.926 1.431 45.285 1.00 26.28 78 LEU B N 1
ATOM 2395 C CA . LEU B 1 80 ? 24.585 1.432 44.011 1.00 25.81 78 LEU B CA 1
ATOM 2396 C C . LEU B 1 80 ? 25.518 2.643 43.925 1.00 24.26 78 LEU B C 1
ATOM 2397 O O . LEU B 1 80 ? 25.096 3.792 44.115 1.00 23.03 78 LEU B O 1
ATOM 2402 N N . LYS B 1 81 ? 26.773 2.353 43.632 1.00 22.19 79 LYS B N 1
ATOM 2403 C CA . LYS B 1 81 ? 27.728 3.477 43.495 1.00 23.72 79 LYS B CA 1
ATOM 2404 C C . LYS B 1 81 ? 27.776 3.912 42.029 1.00 21.34 79 LYS B C 1
ATOM 2405 O O . LYS B 1 81 ? 28.104 3.107 41.153 1.00 23.25 79 LYS B O 1
ATOM 2407 N N . ILE B 1 82 ? 27.457 5.163 41.761 1.00 21.71 80 ILE B N 1
ATOM 2408 C CA . ILE B 1 82 ? 27.531 5.698 40.397 1.00 20.33 80 ILE B CA 1
ATOM 2409 C C . ILE B 1 82 ? 28.582 6.790 40.329 1.00 19.88 80 ILE B C 1
ATOM 2410 O O . ILE B 1 82 ? 28.466 7.785 41.019 1.00 19.63 80 ILE B O 1
ATOM 2415 N N . HIS B 1 83 ? 29.593 6.584 39.479 1.00 18.83 81 HIS B N 1
ATOM 2416 C CA . HIS B 1 83 ? 30.599 7.625 39.222 1.00 19.42 81 HIS B CA 1
ATOM 2417 C C . HIS B 1 83 ? 30.286 8.189 37.831 1.00 16.92 81 HIS B C 1
ATOM 2418 O O . HIS B 1 83 ? 30.415 7.468 36.826 1.00 19.64 81 HIS B O 1
ATOM 2425 N N . LEU B 1 84 ? 29.959 9.456 37.731 1.00 18.14 82 LEU B N 1
ATOM 2426 C CA . LEU B 1 84 ? 29.617 10.025 36.419 1.00 17.94 82 LEU B CA 1
ATOM 2427 C C . LEU B 1 84 ? 30.829 10.749 35.823 1.00 17.62 82 LEU B C 1
ATOM 2428 O O . LEU B 1 84 ? 31.388 11.587 36.535 1.00 18.50 82 LEU B O 1
ATOM 2433 N N . GLY B 1 85 ? 31.181 10.388 34.626 1.00 19.79 83 GLY B N 1
ATOM 2434 C CA . GLY B 1 85 ? 32.237 11.099 33.862 1.00 20.26 83 GLY B CA 1
ATOM 2435 C C . GLY B 1 85 ? 31.465 11.872 32.754 1.00 18.74 83 GLY B C 1
ATOM 2436 O O . GLY B 1 85 ? 30.946 11.247 31.862 1.00 18.54 83 GLY B O 1
ATOM 2437 N N . GLN B 1 86 ? 31.331 13.157 32.929 1.00 20.89 84 GLN B N 1
ATOM 2438 C CA . GLN B 1 86 ? 30.486 14.005 32.056 1.00 22.85 84 GLN B CA 1
ATOM 2439 C C . GLN B 1 86 ? 31.324 14.962 31.255 1.00 22.04 84 GLN B C 1
ATOM 2440 O O . GLN B 1 86 ? 32.061 15.776 31.848 1.00 23.37 84 GLN B O 1
ATOM 2446 N N . VAL B 1 87 ? 31.348 14.857 29.929 1.00 23.06 85 VAL B N 1
ATOM 2447 C CA . VAL B 1 87 ? 32.159 15.790 29.121 1.00 23.83 85 VAL B CA 1
ATOM 2448 C C .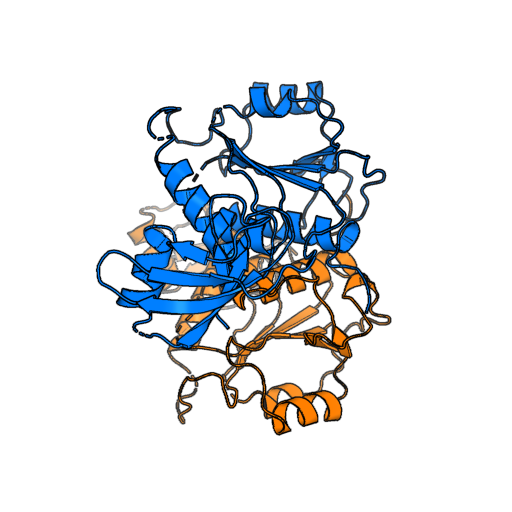 VAL B 1 87 ? 31.521 17.165 29.123 1.00 27.28 85 VAL B C 1
ATOM 2449 O O . VAL B 1 87 ? 30.301 17.269 29.037 1.00 28.61 85 VAL B O 1
ATOM 2453 N N . ILE B 1 88 ? 32.292 18.219 29.337 1.00 28.35 86 ILE B N 1
ATOM 2454 C CA . ILE B 1 88 ? 31.777 19.574 29.376 1.00 31.38 86 ILE B CA 1
ATOM 2455 C C . ILE B 1 88 ? 31.451 20.075 27.966 1.00 34.20 86 ILE B C 1
ATOM 2456 O O . ILE B 1 88 ? 31.808 19.438 26.974 1.00 32.83 86 ILE B O 1
ATOM 2461 N N . SER B 1 89 ? 30.910 21.279 27.887 1.00 36.91 87 SER B N 1
ATOM 2462 C CA . SER B 1 89 ? 30.582 21.905 26.616 1.00 40.00 87 SER B CA 1
ATOM 2463 C C . SER B 1 89 ? 30.396 23.414 26.769 1.00 40.96 87 SER B C 1
ATOM 2464 O O . SER B 1 89 ? 30.484 23.970 27.847 1.00 39.50 87 SER B O 1
ATOM 2467 N N . ARG B 1 90 ? 30.118 24.039 25.618 1.00 43.50 88 ARG B N 1
ATOM 2468 C CA . ARG B 1 90 ? 29.882 25.482 25.576 1.00 44.47 88 ARG B CA 1
ATOM 2469 C C . ARG B 1 90 ? 28.726 25.882 26.476 1.00 44.80 88 ARG B C 1
ATOM 2470 O O . ARG B 1 90 ? 27.782 25.108 26.696 1.00 47.25 88 ARG B O 1
ATOM 2472 N N . ARG B 1 93 ? 23.540 23.659 31.425 1.00 44.25 91 ARG B N 1
ATOM 2473 C CA . ARG B 1 93 ? 24.874 23.076 31.329 1.00 43.34 91 ARG B CA 1
ATOM 2474 C C . ARG B 1 93 ? 25.138 22.135 32.486 1.00 44.28 91 ARG B C 1
ATOM 2475 O O . ARG B 1 93 ? 24.219 21.404 32.926 1.00 43.65 91 ARG B O 1
ATOM 2485 N N . GLU B 1 95 ? 25.648 22.691 35.722 1.00 38.60 93 GLU B N 1
ATOM 2486 C CA . GLU B 1 95 ? 24.904 23.096 36.899 1.00 37.18 93 GLU B CA 1
ATOM 2487 C C . GLU B 1 95 ? 23.675 22.210 37.106 1.00 34.45 93 GLU B C 1
ATOM 2488 O O . GLU B 1 95 ? 23.477 21.563 38.125 1.00 34.44 93 GLU B O 1
ATOM 2494 N N . PHE B 1 96 ? 22.833 22.201 36.073 1.00 33.89 94 PHE B N 1
ATOM 2495 C CA . PHE B 1 96 ? 21.638 21.365 36.079 1.00 30.78 94 PHE B CA 1
ATOM 2496 C C . PHE B 1 96 ? 22.000 19.910 36.310 1.00 28.01 94 PHE B C 1
ATOM 2497 O O . PHE B 1 96 ? 21.386 19.201 37.125 1.00 27.29 94 PHE B O 1
ATOM 2505 N N . THR B 1 97 ? 22.983 19.402 35.541 1.00 24.82 95 THR B N 1
ATOM 2506 C CA . THR B 1 97 ? 23.403 18.020 35.692 1.00 22.73 95 THR B CA 1
ATOM 2507 C C . THR B 1 97 ? 23.837 17.693 37.101 1.00 22.66 95 THR B C 1
ATOM 2508 O O . THR B 1 97 ? 23.453 16.697 37.712 1.00 21.71 95 THR B O 1
ATOM 2512 N N . ILE B 1 98 ? 24.758 18.481 37.653 1.00 22.71 96 ILE B N 1
ATOM 2513 C CA . ILE B 1 98 ? 25.209 18.266 39.025 1.00 24.06 96 ILE B CA 1
ATOM 2514 C C . ILE B 1 98 ? 24.004 18.168 39.986 1.00 23.17 96 ILE B C 1
ATOM 2515 O O . ILE B 1 98 ? 23.920 17.299 40.831 1.00 22.66 96 ILE B O 1
ATOM 2520 N N . GLN B 1 99 ? 23.133 19.154 39.942 1.00 23.69 97 GLN B N 1
ATOM 2521 C CA . GLN B 1 99 ? 21.992 19.226 40.848 1.00 24.99 97 GLN B CA 1
ATOM 2522 C C . GLN B 1 99 ? 21.095 18.020 40.806 1.00 24.38 97 GLN B C 1
ATOM 2523 O O . GLN B 1 99 ? 20.817 17.311 41.787 1.00 24.05 97 GLN B O 1
ATOM 2529 N N . LYS B 1 100 ? 20.630 17.700 39.590 1.00 22.84 98 LYS B N 1
ATOM 2530 C CA . LYS B 1 100 ? 19.798 16.509 39.425 1.00 22.55 98 LYS B CA 1
ATOM 2531 C C . LYS B 1 100 ? 20.549 15.240 39.677 1.00 21.37 98 LYS B C 1
ATOM 2532 O O . LYS B 1 100 ? 19.956 14.279 40.230 1.00 20.72 98 LYS B O 1
ATOM 2538 N N . SER B 1 101 ? 21.839 15.166 39.278 1.00 17.83 99 SER B N 1
ATOM 2539 C CA . SER B 1 101 ? 22.562 13.923 39.534 1.00 18.05 99 SER B CA 1
ATOM 2540 C C . SER B 1 101 ? 22.675 13.714 41.050 1.00 17.58 99 SER B C 1
ATOM 2541 O O . SER B 1 101 ? 22.583 12.570 41.502 1.00 20.21 99 SER B O 1
ATOM 2544 N N . VAL B 1 102 ? 22.912 14.793 41.788 1.00 19.90 100 VAL B N 1
ATOM 2545 C CA . VAL B 1 102 ? 23.008 14.665 43.265 1.00 18.52 100 VAL B CA 1
ATOM 2546 C C . VAL B 1 102 ? 21.702 14.155 43.831 1.00 19.90 100 VAL B C 1
ATOM 2547 O O . VAL B 1 102 ? 21.668 13.200 44.609 1.00 16.34 100 VAL B O 1
ATOM 2551 N N . GLU B 1 103 ? 20.586 14.738 43.364 1.00 21.10 101 GLU B N 1
ATOM 2552 C CA . GLU B 1 103 ? 19.271 14.321 43.793 1.00 21.96 101 GLU B CA 1
ATOM 2553 C C . GLU B 1 103 ? 19.031 12.845 43.529 1.00 22.64 101 GLU B C 1
ATOM 2554 O O . GLU B 1 103 ? 18.433 12.151 44.362 1.00 23.32 101 GLU B O 1
ATOM 2560 N N . LEU B 1 104 ? 19.525 12.369 42.405 1.00 20.64 102 LEU B N 1
ATOM 2561 C CA . LEU B 1 104 ? 19.423 10.996 41.993 1.00 21.40 102 LEU B CA 1
ATOM 2562 C C . LEU B 1 104 ? 20.445 10.056 42.567 1.00 21.39 102 LEU B C 1
ATOM 2563 O O . LEU B 1 104 ? 20.537 8.899 42.160 1.00 21.08 102 LEU B O 1
ATOM 2568 N N . GLY B 1 105 ? 21.261 10.501 43.538 1.00 22.67 103 GLY B N 1
ATOM 2569 C CA . GLY B 1 105 ? 22.133 9.648 44.294 1.00 21.68 103 GLY B CA 1
ATOM 2570 C C . GLY B 1 105 ? 23.540 9.437 43.778 1.00 19.39 103 GLY B C 1
ATOM 2571 O O . GLY B 1 105 ? 24.290 8.641 44.390 1.00 20.30 103 GLY B O 1
ATOM 2572 N N . VAL B 1 106 ? 23.970 10.177 42.783 1.00 19.14 104 VAL B N 1
ATOM 2573 C CA . VAL B 1 106 ? 25.321 9.968 42.223 1.00 19.19 104 VAL B CA 1
ATOM 2574 C C . VAL B 1 106 ? 26.366 10.114 43.327 1.00 20.65 104 VAL B C 1
ATOM 2575 O O . VAL B 1 106 ? 26.283 11.010 44.167 1.00 21.52 104 VAL B O 1
ATOM 2579 N N . ASN B 1 107 ? 27.381 9.252 43.287 1.00 21.73 105 ASN B N 1
ATOM 2580 C CA . ASN B 1 107 ? 28.410 9.370 44.341 1.00 22.37 105 ASN B CA 1
ATOM 2581 C C . ASN B 1 107 ? 29.574 10.250 43.991 1.00 23.25 105 ASN B C 1
ATOM 2582 O O . ASN B 1 107 ? 30.190 10.773 44.940 1.00 22.94 105 ASN B O 1
ATOM 2587 N N . VAL B 1 108 ? 30.083 10.182 42.772 1.00 20.84 106 VAL B N 1
ATOM 2588 C CA . VAL B 1 108 ? 31.258 10.889 42.315 1.00 21.74 106 VAL B CA 1
ATOM 2589 C C . VAL B 1 108 ? 30.981 11.450 40.907 1.00 17.63 106 VAL B C 1
ATOM 2590 O O . VAL B 1 108 ? 30.343 10.759 40.081 1.00 18.92 106 VAL B O 1
ATOM 2594 N N . ILE B 1 109 ? 31.324 12.682 40.673 1.00 19.34 107 ILE B N 1
ATOM 2595 C CA . ILE B 1 109 ? 31.210 13.294 39.359 1.00 19.92 107 ILE B CA 1
ATOM 2596 C C . ILE B 1 109 ? 32.611 13.842 38.939 1.00 20.74 107 ILE B C 1
ATOM 2597 O O . ILE B 1 109 ? 33.131 14.708 39.623 1.00 19.27 107 ILE B O 1
ATOM 2602 N N . THR B 1 110 ? 33.061 13.378 37.795 1.00 19.92 108 THR B N 1
ATOM 2603 C CA . THR B 1 110 ? 34.314 13.911 37.224 1.00 20.63 108 THR B CA 1
ATOM 2604 C C . THR B 1 110 ? 33.990 14.640 35.912 1.00 20.80 108 THR B C 1
ATOM 2605 O O . THR B 1 110 ? 33.612 13.985 34.949 1.00 22.04 108 THR B O 1
ATOM 2609 N N . PRO B 1 111 ? 34.184 15.941 35.843 1.00 22.34 109 PRO B N 1
ATOM 2610 C CA . PRO B 1 111 ? 34.021 16.705 34.608 1.00 22.70 109 PRO B CA 1
ATOM 2611 C C . PRO B 1 111 ? 35.135 16.375 33.637 1.00 23.57 109 PRO B C 1
ATOM 2612 O O . PRO B 1 111 ? 36.294 16.199 34.052 1.00 22.47 109 PRO B O 1
ATOM 2616 N N . LEU B 1 112 ? 34.820 16.211 32.368 1.00 23.15 110 LEU B N 1
ATOM 2617 C CA . LEU B 1 112 ? 35.797 15.774 31.406 1.00 25.42 110 LEU B CA 1
ATOM 2618 C C . LEU B 1 112 ? 35.920 16.705 30.211 1.00 27.06 110 LEU B C 1
ATOM 2619 O O . LEU B 1 112 ? 35.036 17.435 29.811 1.00 26.88 110 LEU B O 1
ATOM 2624 N N . TRP B 1 113 ? 37.131 16.589 29.637 1.00 28.20 111 TRP B N 1
ATOM 2625 C CA . TRP B 1 113 ? 37.479 17.265 28.425 1.00 28.12 111 TRP B CA 1
ATOM 2626 C C . TRP B 1 113 ? 37.608 16.185 27.333 1.00 29.36 111 TRP B C 1
ATOM 2627 O O . TRP B 1 113 ? 38.039 15.069 27.620 1.00 27.21 111 TRP B O 1
ATOM 2638 N N . SER B 1 114 ? 37.068 16.489 26.155 1.00 29.18 112 SER B N 1
ATOM 2639 C CA . SER B 1 114 ? 37.154 15.474 25.085 1.00 31.93 112 SER B CA 1
ATOM 2640 C C . SER B 1 114 ? 37.547 16.195 23.795 1.00 32.05 112 SER B C 1
ATOM 2641 O O . SER B 1 114 ? 37.538 17.421 23.758 1.00 30.97 112 SER B O 1
ATOM 2644 N N . GLU B 1 115 ? 38.040 15.443 22.823 1.00 35.79 113 GLU B N 1
ATOM 2645 C CA . GLU B 1 115 ? 38.577 16.053 21.619 1.00 37.14 113 GLU B CA 1
ATOM 2646 C C . GLU B 1 115 ? 37.574 16.937 20.912 1.00 39.18 113 GLU B C 1
ATOM 2647 O O . GLU B 1 115 ? 37.930 18.029 20.455 1.00 37.48 113 GLU B O 1
ATOM 2653 N N . ARG B 1 116 ? 36.282 16.562 20.895 1.00 40.01 114 ARG B N 1
ATOM 2654 C CA . ARG B 1 116 ? 35.296 17.403 20.217 1.00 41.83 114 ARG B CA 1
ATOM 2655 C C . ARG B 1 116 ? 34.399 18.170 21.166 1.00 41.98 114 ARG B C 1
ATOM 2656 O O . ARG B 1 116 ? 33.392 18.749 20.738 1.00 42.78 114 ARG B O 1
ATOM 2658 N N . CYS B 1 117 ? 34.771 18.278 22.437 1.00 42.04 115 CYS B N 1
ATOM 2659 C CA . CYS B 1 117 ? 33.936 18.934 23.435 1.00 41.82 115 CYS B CA 1
ATOM 2660 C C . CYS B 1 117 ? 33.743 20.417 23.168 1.00 42.86 115 CYS B C 1
ATOM 2661 O O . CYS B 1 117 ? 32.721 20.990 23.570 1.00 42.41 115 CYS B O 1
ATOM 2664 N N . GLY B 1 118 ? 34.717 21.062 22.541 1.00 43.86 116 GLY B N 1
ATOM 2665 C CA . GLY B 1 118 ? 34.646 22.445 22.164 1.00 43.76 116 GLY B CA 1
ATOM 2666 C C . GLY B 1 118 ? 35.141 23.448 23.160 1.00 43.93 116 GLY B C 1
ATOM 2667 O O . GLY B 1 118 ? 35.128 24.662 22.871 1.00 45.78 116 GLY B O 1
ATOM 2668 N N . VAL B 1 119 ? 35.510 23.037 24.363 1.00 43.18 117 VAL B N 1
ATOM 2669 C CA . VAL B 1 119 ? 35.994 23.965 25.388 1.00 42.42 117 VAL B CA 1
ATOM 2670 C C . VAL B 1 119 ? 37.507 23.827 25.496 1.00 42.60 117 VAL B C 1
ATOM 2671 O O . VAL B 1 119 ? 38.016 22.705 25.422 1.00 41.97 117 VAL B O 1
ATOM 2675 N N . LYS B 1 120 ? 38.212 24.928 25.774 1.00 43.16 118 LYS B N 1
ATOM 2676 C CA . LYS B 1 120 ? 39.657 24.810 25.824 1.00 44.03 118 LYS B CA 1
ATOM 2677 C C . LYS B 1 120 ? 40.218 24.465 27.184 1.00 42.99 118 LYS B C 1
ATOM 2678 O O . LYS B 1 120 ? 39.787 24.912 28.234 1.00 42.97 118 LYS B O 1
ATOM 2684 N N . LEU B 1 121 ? 41.218 23.596 27.127 1.00 41.23 119 LEU B N 1
ATOM 2685 C CA . LEU B 1 121 ? 41.914 23.056 28.285 1.00 40.12 119 LEU B CA 1
ATOM 2686 C C . LEU B 1 121 ? 43.152 23.879 28.614 1.00 39.42 119 LEU B C 1
ATOM 2687 O O . LEU B 1 121 ? 43.865 24.348 27.707 1.00 40.81 119 LEU B O 1
ATOM 2692 N N . ASP B 1 122 ? 43.350 24.181 29.890 1.00 38.02 120 ASP B N 1
ATOM 2693 C CA . ASP B 1 122 ? 44.554 24.887 30.334 1.00 38.41 120 ASP B CA 1
ATOM 2694 C C . ASP B 1 122 ? 45.016 24.331 31.676 1.00 35.93 120 ASP B C 1
ATOM 2695 O O . ASP B 1 122 ? 44.271 23.582 32.337 1.00 35.80 120 ASP B O 1
ATOM 2700 N N . ALA B 1 123 ? 46.193 24.710 32.121 1.00 34.90 121 ALA B N 1
ATOM 2701 C CA . ALA B 1 123 ? 46.757 24.294 33.382 1.00 34.79 121 ALA B CA 1
ATOM 2702 C C . ALA B 1 123 ? 45.839 24.410 34.581 1.00 33.57 121 ALA B C 1
ATOM 2703 O O . ALA B 1 123 ? 45.923 23.569 35.485 1.00 34.58 121 ALA B O 1
ATOM 2705 N N . GLU B 1 124 ? 44.998 25.434 34.666 1.00 33.67 122 GLU B N 1
ATOM 2706 C CA . GLU B 1 124 ? 44.122 25.635 35.817 1.00 33.97 122 GLU B CA 1
ATOM 2707 C C . GLU B 1 124 ? 43.075 24.535 35.930 1.00 34.18 122 GLU B C 1
ATOM 2708 O O . GLU B 1 124 ? 42.490 24.323 36.994 1.00 33.12 122 GLU B O 1
ATOM 2710 N N . ARG B 1 125 ? 42.715 23.928 34.809 1.00 33.15 123 ARG B N 1
ATOM 2711 C CA . ARG B 1 125 ? 41.785 22.831 34.748 1.00 34.67 123 ARG B CA 1
ATOM 2712 C C . ARG B 1 125 ? 40.391 23.141 35.242 1.00 35.33 123 ARG B C 1
ATOM 2713 O O . ARG B 1 125 ? 39.753 22.288 35.902 1.00 33.87 123 ARG B O 1
ATOM 2729 N N . ASP B 1 127 ? 39.527 24.831 37.726 1.00 37.71 125 ASP B N 1
ATOM 2730 C CA . ASP B 1 127 ? 39.464 24.705 39.175 1.00 37.82 125 ASP B CA 1
ATOM 2731 C C . ASP B 1 127 ? 38.487 25.676 39.805 1.00 38.04 125 ASP B C 1
ATOM 2732 O O . ASP B 1 127 ? 37.740 25.276 40.718 1.00 37.21 125 ASP B O 1
ATOM 2737 N N . LYS B 1 128 ? 38.395 26.905 39.321 1.00 38.89 126 LYS B N 1
ATOM 2738 C CA . LYS B 1 128 ? 37.424 27.843 39.921 1.00 41.08 126 LYS B CA 1
ATOM 2739 C C . LYS B 1 128 ? 35.992 27.437 39.643 1.00 40.44 126 LYS B C 1
ATOM 2740 O O . LYS B 1 128 ? 35.130 27.591 40.525 1.00 40.29 126 LYS B O 1
ATOM 2746 N N . LYS B 1 129 ? 35.675 26.958 38.439 1.00 40.55 127 LYS B N 1
ATOM 2747 C CA . LYS B 1 129 ? 34.317 26.522 38.117 1.00 39.46 127 LYS B CA 1
ATOM 2748 C C . LYS B 1 129 ? 33.917 25.333 38.985 1.00 38.17 127 LYS B C 1
ATOM 2749 O O . LYS B 1 129 ? 32.846 25.298 39.601 1.00 39.66 127 LYS B O 1
ATOM 2755 N N . ILE B 1 130 ? 34.822 24.369 39.075 1.00 35.38 128 ILE B N 1
ATOM 2756 C CA . ILE B 1 130 ? 34.600 23.185 39.908 1.00 32.85 128 ILE B CA 1
ATOM 2757 C C . ILE B 1 130 ? 34.278 23.552 41.330 1.00 32.97 128 ILE B C 1
ATOM 2758 O O . ILE B 1 130 ? 33.385 22.913 41.924 1.00 33.61 128 ILE B O 1
ATOM 2763 N N . GLN B 1 131 ? 34.915 24.570 41.908 1.00 30.62 129 GLN B N 1
ATOM 2764 C CA . GLN B 1 131 ? 34.514 25.071 43.213 1.00 33.12 129 GLN B CA 1
ATOM 2765 C C . GLN B 1 131 ? 33.058 25.523 43.207 1.00 31.51 129 GLN B C 1
ATOM 2766 O O . GLN B 1 131 ? 32.295 25.184 44.108 1.00 33.89 129 GLN B O 1
ATOM 2772 N N . GLN B 1 132 ? 32.624 26.262 42.187 1.00 32.54 130 GLN B N 1
ATOM 2773 C CA . GLN B 1 132 ? 31.175 26.591 42.143 1.00 32.86 130 GLN B CA 1
ATOM 2774 C C . GLN B 1 132 ? 30.340 25.343 42.016 1.00 31.53 130 GLN B C 1
ATOM 2775 O O . GLN B 1 132 ? 29.378 25.172 42.804 1.00 32.92 130 GLN B O 1
ATOM 2781 N N . TRP B 1 133 ? 30.740 24.337 41.215 1.00 28.32 131 TRP B N 1
ATOM 2782 C CA . TRP B 1 133 ? 29.964 23.118 41.100 1.00 26.40 131 TRP B CA 1
ATOM 2783 C C . TRP B 1 133 ? 29.897 22.352 42.410 1.00 25.00 131 TRP B C 1
ATOM 2784 O O . TRP B 1 133 ? 28.870 21.703 42.716 1.00 24.10 131 TRP B O 1
ATOM 2795 N N . GLN B 1 134 ? 30.960 22.393 43.214 1.00 22.61 132 GLN B N 1
ATOM 2796 C CA . GLN B 1 134 ? 30.948 21.724 44.498 1.00 24.15 132 GLN B CA 1
ATOM 2797 C C . GLN B 1 134 ? 29.878 22.308 45.424 1.00 24.11 132 GLN B C 1
ATOM 2798 O O . GLN B 1 134 ? 29.263 21.578 46.199 1.00 24.72 132 GLN B O 1
ATOM 2804 N N . LYS B 1 135 ? 29.634 23.593 45.334 1.00 28.52 133 LYS B N 1
ATOM 2805 C CA . LYS B 1 135 ? 28.621 24.250 46.183 1.00 29.75 133 LYS B CA 1
ATOM 2806 C C . LYS B 1 135 ? 27.225 23.897 45.727 1.00 29.61 133 LYS B C 1
ATOM 2807 O O . LYS B 1 135 ? 26.304 23.803 46.536 1.00 28.60 133 LYS B O 1
ATOM 2813 N N . ILE B 1 136 ? 27.095 23.715 44.417 1.00 27.83 134 ILE B N 1
ATOM 2814 C CA . ILE B 1 136 ? 25.811 23.245 43.854 1.00 26.40 134 ILE B CA 1
ATOM 2815 C C . ILE B 1 136 ? 25.512 21.909 44.514 1.00 23.79 134 ILE B C 1
ATOM 2816 O O . ILE B 1 136 ? 24.418 21.655 45.004 1.00 24.56 134 ILE B O 1
ATOM 2821 N N . ALA B 1 137 ? 26.501 21.006 44.506 1.00 22.42 135 ALA B N 1
ATOM 2822 C CA . ALA B 1 137 ? 26.359 19.693 45.091 1.00 22.58 135 ALA B CA 1
ATOM 2823 C C . ALA B 1 137 ? 25.880 19.798 46.553 1.00 22.81 135 ALA B C 1
ATOM 2824 O O . ALA B 1 137 ? 24.973 19.094 46.974 1.00 18.56 135 ALA B O 1
ATOM 2826 N N . ILE B 1 138 ? 26.665 20.571 47.309 1.00 21.90 136 ILE B N 1
ATOM 2827 C CA . ILE B 1 138 ? 26.330 20.767 48.727 1.00 23.27 136 ILE B CA 1
ATOM 2828 C C . ILE B 1 138 ? 24.890 21.278 48.870 1.00 22.44 136 ILE B C 1
ATOM 2829 O O . ILE B 1 138 ? 24.135 20.694 49.664 1.00 23.95 136 ILE B O 1
ATOM 2834 N N . ALA B 1 139 ? 24.508 22.301 48.151 1.00 23.27 137 ALA B N 1
ATOM 2835 C CA . ALA B 1 139 ? 23.131 22.827 48.227 1.00 24.85 137 ALA B CA 1
ATOM 2836 C C . ALA B 1 139 ? 22.115 21.776 47.831 1.00 24.94 137 ALA B C 1
ATOM 2837 O O . ALA B 1 139 ? 21.066 21.635 48.498 1.00 27.28 137 ALA B O 1
ATOM 2839 N N . ALA B 1 140 ? 22.412 20.926 46.845 1.00 24.58 138 ALA B N 1
ATOM 2840 C CA . ALA B 1 140 ? 21.487 19.844 46.453 1.00 25.70 138 ALA B CA 1
ATOM 2841 C C . ALA B 1 140 ? 21.392 18.774 47.534 1.00 25.44 138 ALA B C 1
ATOM 2842 O O . ALA B 1 140 ? 20.318 18.209 47.792 1.00 23.96 138 ALA B O 1
ATOM 2844 N N . CYS B 1 141 ? 22.474 18.532 48.269 1.00 24.00 139 CYS B N 1
ATOM 2845 C CA . CYS B 1 141 ? 22.382 17.579 49.398 1.00 23.26 139 CYS B CA 1
ATOM 2846 C C . CYS B 1 141 ? 21.517 18.195 50.512 1.00 24.30 139 CYS B C 1
ATOM 2847 O O . CYS B 1 141 ? 20.723 17.512 51.145 1.00 24.34 139 CYS B O 1
ATOM 2850 N N . GLU B 1 142 ? 21.659 19.497 50.737 1.00 23.60 140 GLU B N 1
ATOM 2851 C CA . GLU B 1 142 ? 20.841 20.160 51.761 1.00 25.76 140 GLU B CA 1
ATOM 2852 C C . GLU B 1 142 ? 19.353 20.030 51.396 1.00 27.65 140 GLU B C 1
ATOM 2853 O O . GLU B 1 142 ? 18.525 19.679 52.248 1.00 26.72 140 GLU B O 1
ATOM 2859 N N . GLN B 1 143 ? 19.058 20.239 50.108 1.00 25.61 141 GLN B N 1
ATOM 2860 C CA . GLN B 1 143 ? 17.700 20.126 49.588 1.00 25.06 141 GLN B CA 1
ATOM 2861 C C . GLN B 1 143 ? 17.135 18.746 49.605 1.00 24.16 141 GLN B C 1
ATOM 2862 O O . GLN B 1 143 ? 16.100 18.506 50.235 1.00 23.36 141 GLN B O 1
ATOM 2868 N N . CYS B 1 144 ? 17.764 17.736 49.010 1.00 23.95 142 CYS B N 1
ATOM 2869 C CA . CYS B 1 144 ? 17.323 16.389 48.878 1.00 23.72 142 CYS B CA 1
ATOM 2870 C C . CYS B 1 144 ? 17.453 15.470 50.061 1.00 25.50 142 CYS B C 1
ATOM 2871 O O . CYS B 1 144 ? 16.858 14.371 50.045 1.00 24.07 142 CYS B O 1
ATOM 2874 N N . GLY B 1 145 ? 18.195 15.855 51.091 1.00 25.82 143 GLY B N 1
ATOM 2875 C CA . GLY B 1 145 ? 18.349 15.101 52.315 1.00 26.20 143 GLY B CA 1
ATOM 2876 C C . GLY B 1 145 ? 19.546 14.209 52.434 1.00 24.58 143 GLY B C 1
ATOM 2877 O O . GLY B 1 145 ? 19.660 13.382 53.363 1.00 26.32 143 GLY B O 1
ATOM 2878 N N . ARG B 1 146 ? 20.478 14.232 51.472 1.00 23.48 144 ARG B N 1
ATOM 2879 C CA . ARG B 1 146 ? 21.654 13.404 51.539 1.00 23.62 144 ARG B CA 1
ATOM 2880 C C . ARG B 1 146 ? 22.642 13.976 52.566 1.00 21.71 144 ARG B C 1
ATOM 2881 O O . ARG B 1 146 ? 22.879 15.179 52.612 1.00 23.36 144 ARG B O 1
ATOM 2889 N N . ASN B 1 147 ? 23.250 13.106 53.347 1.00 24.37 145 ASN B N 1
ATOM 2890 C CA . ASN B 1 147 ? 24.166 13.512 54.406 1.00 26.32 145 ASN B CA 1
ATOM 2891 C C . ASN B 1 147 ? 25.599 13.110 54.130 1.00 28.59 145 ASN B C 1
ATOM 2892 O O . ASN B 1 147 ? 26.469 13.196 55.002 1.00 27.06 145 ASN B O 1
ATOM 2897 N N . ILE B 1 148 ? 25.835 12.684 52.888 1.00 27.43 146 ILE B N 1
ATOM 2898 C CA . ILE B 1 148 ? 27.163 12.486 52.327 1.00 28.31 146 ILE B CA 1
ATOM 2899 C C . ILE B 1 148 ? 27.213 13.347 51.049 1.00 26.97 146 ILE B C 1
ATOM 2900 O O . ILE B 1 148 ? 26.208 13.277 50.296 1.00 27.88 146 ILE B O 1
ATOM 2905 N N . VAL B 1 149 ? 28.114 14.272 50.891 1.00 24.42 147 VAL B N 1
ATOM 2906 C CA . VAL B 1 149 ? 28.176 15.138 49.703 1.00 24.15 147 VAL B CA 1
ATOM 2907 C C . VAL B 1 149 ? 29.097 14.581 48.658 1.00 26.54 147 VAL B C 1
ATOM 2908 O O . VAL B 1 149 ? 30.300 14.298 48.884 1.00 24.23 147 VAL B O 1
ATOM 2912 N N . PRO B 1 150 ? 28.612 14.337 47.431 1.00 24.14 148 PRO B N 1
ATOM 2913 C CA . PRO B 1 150 ? 29.461 13.829 46.388 1.00 22.91 148 PRO B CA 1
ATOM 2914 C C . PRO B 1 150 ? 30.558 14.829 46.060 1.00 21.75 148 PRO B C 1
ATOM 2915 O O . PRO B 1 150 ? 30.363 16.031 45.988 1.00 22.29 148 PRO B O 1
ATOM 2919 N N . GLU B 1 151 ? 31.744 14.279 45.778 1.00 22.03 149 GLU B N 1
ATOM 2920 C CA . GLU B 1 151 ? 32.842 15.131 45.338 1.00 22.66 149 GLU B CA 1
ATOM 2921 C C . GLU B 1 151 ? 32.756 15.418 43.831 1.00 20.40 149 GLU B C 1
ATOM 2922 O O . GLU B 1 151 ? 32.562 14.501 43.023 1.00 19.02 149 GLU B O 1
ATOM 2928 N N . ILE B 1 152 ? 32.994 16.652 43.449 1.00 21.87 150 ILE B N 1
ATOM 2929 C CA . ILE B 1 152 ? 33.241 17.068 42.079 1.00 22.80 150 ILE B CA 1
ATOM 2930 C C . ILE B 1 152 ? 34.764 17.030 41.852 1.00 23.42 150 ILE B C 1
ATOM 2931 O O . ILE B 1 152 ? 35.501 17.909 42.284 1.00 23.69 150 ILE B O 1
ATOM 2936 N N . ARG B 1 153 ? 35.234 15.985 41.185 1.00 23.75 151 ARG B N 1
ATOM 2937 C CA . ARG B 1 153 ? 36.678 15.786 41.023 1.00 22.88 151 ARG B CA 1
ATOM 2938 C C . ARG B 1 153 ? 37.272 16.766 40.025 1.00 23.27 151 ARG B C 1
ATOM 2939 O O . ARG B 1 153 ? 36.575 17.478 39.273 1.00 21.04 151 ARG B O 1
ATOM 2947 N N . PRO B 1 154 ? 38.590 16.803 39.963 1.00 23.47 152 PRO B N 1
ATOM 2948 C CA . PRO B 1 154 ? 39.300 17.633 38.990 1.00 23.41 152 PRO B CA 1
ATOM 2949 C C . PRO B 1 154 ? 38.983 17.230 37.572 1.00 22.15 152 PRO B C 1
ATOM 2950 O O . PRO B 1 154 ? 38.848 16.045 37.298 1.00 23.57 152 PRO B O 1
ATOM 2954 N N . LEU B 1 155 ? 38.945 18.195 36.671 1.00 24.29 153 LEU B N 1
ATOM 2955 C CA . LEU B 1 155 ? 38.739 17.983 35.262 1.00 24.08 153 LEU B CA 1
ATOM 2956 C C . LEU B 1 155 ? 39.845 17.067 34.711 1.00 25.18 153 LEU B C 1
ATOM 2957 O O . LEU B 1 155 ? 41.005 17.212 35.059 1.00 25.65 153 LEU B O 1
ATOM 2970 N N . LYS B 1 157 ? 41.108 14.639 31.091 1.00 24.16 155 LYS B N 1
ATOM 2971 C CA . LYS B 1 157 ? 40.798 14.298 29.705 1.00 25.51 155 LYS B CA 1
ATOM 2972 C C . LYS B 1 157 ? 40.047 12.964 29.753 1.00 23.61 155 LYS B C 1
ATOM 2973 O O . LYS B 1 157 ? 40.352 12.056 30.529 1.00 22.95 155 LYS B O 1
ATOM 2979 N N . LEU B 1 158 ? 39.135 12.830 28.788 1.00 24.03 156 LEU B N 1
ATOM 2980 C CA . LEU B 1 158 ? 38.334 11.626 28.647 1.00 24.33 156 LEU B CA 1
ATOM 2981 C C . LEU B 1 158 ? 39.167 10.384 28.509 1.00 23.35 156 LEU B C 1
ATOM 2982 O O . LEU B 1 158 ? 38.904 9.361 29.157 1.00 22.37 156 LEU B O 1
ATOM 2991 N N . GLN B 1 159 ? 40.238 10.416 27.688 1.00 22.85 157 GLN B N 1
ATOM 2992 C CA . GLN B 1 159 ? 41.022 9.196 27.552 1.00 23.72 157 GLN B CA 1
ATOM 2993 C C . GLN B 1 159 ? 41.665 8.763 28.855 1.00 21.10 157 GLN B C 1
ATOM 2994 O O . GLN B 1 159 ? 41.866 7.559 29.025 1.00 22.85 157 GLN B O 1
ATOM 3000 N N . ASP B 1 160 ? 42.037 9.717 29.682 1.00 22.10 158 ASP B N 1
ATOM 3001 C CA . ASP B 1 160 ? 42.645 9.396 30.977 1.00 20.62 158 ASP B CA 1
ATOM 3002 C C . ASP B 1 160 ? 41.575 8.872 31.923 1.00 19.13 158 ASP B C 1
ATOM 3003 O O . ASP B 1 160 ? 41.817 7.888 32.613 1.00 17.92 158 ASP B O 1
ATOM 3008 N N . TRP B 1 161 ? 40.416 9.534 31.957 1.00 20.19 159 TRP B N 1
ATOM 3009 C CA . TRP B 1 161 ? 39.331 9.072 32.841 1.00 19.44 159 TRP B CA 1
ATOM 3010 C C . TRP B 1 161 ? 38.875 7.679 32.461 1.00 18.04 159 TRP B C 1
ATOM 3011 O O . TRP B 1 161 ? 38.791 6.800 33.323 1.00 21.44 159 TRP B O 1
ATOM 3022 N N . CYS B 1 162 ? 38.773 7.355 31.166 1.00 22.71 160 CYS B N 1
ATOM 3023 C CA . CYS B 1 162 ? 38.402 6.006 30.744 1.00 21.84 160 CYS B CA 1
ATOM 3024 C C . CYS B 1 162 ? 39.356 4.932 31.236 1.00 26.83 160 CYS B C 1
ATOM 3025 O O . CYS B 1 162 ? 38.957 3.804 31.517 1.00 25.98 160 CYS B O 1
ATOM 3028 N N . ALA B 1 163 ? 40.645 5.295 31.434 1.00 27.21 161 ALA B N 1
ATOM 3029 C CA . ALA B 1 163 ? 41.633 4.299 31.823 1.00 29.24 161 ALA B CA 1
ATOM 3030 C C . ALA B 1 163 ? 41.863 4.204 33.306 1.00 32.92 161 ALA B C 1
ATOM 3031 O O . ALA B 1 163 ? 42.826 3.549 33.759 1.00 34.01 161 ALA B O 1
ATOM 3033 N N . GLU B 1 164 ? 41.075 4.919 34.116 1.00 33.75 162 GLU B N 1
ATOM 3034 C CA . GLU B 1 164 ? 41.166 4.815 35.570 1.00 35.27 162 GLU B CA 1
ATOM 3035 C C . GLU B 1 164 ? 40.692 3.432 35.970 1.00 37.41 162 GLU B C 1
ATOM 3036 O O . GLU B 1 164 ? 39.769 2.907 35.309 1.00 41.04 162 GLU B O 1
ATOM 3042 N N . ASN B 1 165 ? 41.227 2.814 37.007 1.00 39.69 163 ASN B N 1
ATOM 3043 C CA . ASN B 1 165 ? 40.716 1.462 37.344 1.00 41.65 163 ASN B CA 1
ATOM 3044 C C . ASN B 1 165 ? 40.368 1.384 38.811 1.00 40.52 163 ASN B C 1
ATOM 3045 O O . ASN B 1 165 ? 41.081 1.964 39.644 1.00 42.14 163 ASN B O 1
ATOM 3050 N N . ASP B 1 166 ? 39.257 0.747 39.143 1.00 37.68 164 ASP B N 1
ATOM 3051 C CA . ASP B 1 166 ? 38.813 0.636 40.523 1.00 36.89 164 ASP B CA 1
ATOM 3052 C C . ASP B 1 166 ? 37.760 -0.447 40.676 1.00 36.25 164 ASP B C 1
ATOM 3053 O O . ASP B 1 166 ? 37.018 -0.495 41.665 1.00 39.59 164 ASP B O 1
ATOM 3058 N N . GLY B 1 167 ? 37.623 -1.292 39.661 1.00 36.80 165 GLY B N 1
ATOM 3059 C CA . GLY B 1 167 ? 36.638 -2.375 39.753 1.00 37.11 165 GLY B CA 1
ATOM 3060 C C . GLY B 1 167 ? 35.217 -1.953 39.464 1.00 36.18 165 GLY B C 1
ATOM 3061 O O . GLY B 1 167 ? 34.290 -2.779 39.580 1.00 37.17 165 GLY B O 1
ATOM 3062 N N . ALA B 1 168 ? 34.985 -0.712 39.077 1.00 34.78 166 ALA B N 1
ATOM 3063 C CA . ALA B 1 168 ? 33.612 -0.317 38.687 1.00 31.32 166 ALA B CA 1
ATOM 3064 C C . ALA B 1 168 ? 33.337 -0.772 37.267 1.00 31.04 166 ALA B C 1
ATOM 3065 O O . ALA B 1 168 ? 34.240 -0.863 36.423 1.00 29.62 166 ALA B O 1
ATOM 3067 N N . LEU B 1 169 ? 32.076 -1.089 36.963 1.00 28.70 167 LEU B N 1
ATOM 3068 C CA . LEU B 1 169 ? 31.696 -1.493 35.612 1.00 28.49 167 LEU B CA 1
ATOM 3069 C C . LEU B 1 169 ? 31.629 -0.247 34.735 1.00 27.37 167 LEU B C 1
ATOM 3070 O O . LEU B 1 169 ? 30.926 0.722 35.094 1.00 25.32 167 LEU B O 1
ATOM 3075 N N . LYS B 1 170 ? 32.430 -0.203 33.674 1.00 25.21 168 LYS B N 1
ATOM 3076 C CA . LYS B 1 170 ? 32.452 0.969 32.798 1.00 25.06 168 LYS B CA 1
ATOM 3077 C C . LYS B 1 170 ? 31.392 0.918 31.703 1.00 24.51 168 LYS B C 1
ATOM 3078 O O . LYS B 1 170 ? 31.374 -0.028 30.916 1.00 24.46 168 LYS B O 1
ATOM 3084 N N . LEU B 1 171 ? 30.564 1.952 31.589 1.00 23.91 169 LEU B N 1
ATOM 3085 C CA . LEU B 1 171 ? 29.493 2.062 30.626 1.00 24.22 169 LEU B CA 1
ATOM 3086 C C . LEU B 1 171 ? 29.553 3.316 29.761 1.00 23.48 169 LEU B C 1
ATOM 3087 O O . LEU B 1 171 ? 29.909 4.414 30.190 1.00 21.78 169 LEU B O 1
ATOM 3092 N N . ASN B 1 172 ? 29.179 3.176 28.493 1.00 24.14 170 ASN B N 1
ATOM 3093 C CA . ASN B 1 172 ? 29.029 4.336 27.623 1.00 24.41 170 ASN B CA 1
ATOM 3094 C C . ASN B 1 172 ? 27.897 4.063 26.603 1.00 25.09 170 ASN B C 1
ATOM 3095 O O . ASN B 1 172 ? 27.672 2.912 26.238 1.00 25.84 170 ASN B O 1
ATOM 3100 N N . LEU B 1 173 ? 27.302 5.120 26.109 1.00 25.28 171 LEU B N 1
ATOM 3101 C CA . LEU B 1 173 ? 26.184 5.004 25.181 1.00 28.11 171 LEU B CA 1
ATOM 3102 C C . LEU B 1 173 ? 26.700 4.883 23.746 1.00 30.20 171 LEU B C 1
ATOM 3103 O O . LEU B 1 173 ? 27.560 5.643 23.330 1.00 29.75 171 LEU B O 1
ATOM 3108 N N . HIS B 1 174 ? 26.204 3.859 23.058 1.00 33.40 172 HIS B N 1
ATOM 3109 C CA . HIS B 1 174 ? 26.536 3.713 21.641 1.00 37.02 172 HIS B CA 1
ATOM 3110 C C . HIS B 1 174 ? 25.334 3.079 20.937 1.00 38.47 172 HIS B C 1
ATOM 3111 O O . HIS B 1 174 ? 24.779 2.101 21.425 1.00 38.06 172 HIS B O 1
ATOM 3118 N N . PRO B 1 175 ? 25.014 3.585 19.755 1.00 40.45 173 PRO B N 1
ATOM 3119 C CA . PRO B 1 175 ? 23.911 3.096 18.956 1.00 41.62 173 PRO B CA 1
ATOM 3120 C C . PRO B 1 175 ? 24.029 1.654 18.522 1.00 41.47 173 PRO B C 1
ATOM 3121 O O . PRO B 1 175 ? 22.998 0.998 18.286 1.00 43.37 173 PRO B O 1
ATOM 3125 N N . ARG B 1 176 ? 25.218 1.080 18.473 1.00 41.07 174 ARG B N 1
ATOM 3126 C CA . ARG B 1 176 ? 25.425 -0.308 18.089 1.00 39.04 174 ARG B CA 1
ATOM 3127 C C . ARG B 1 176 ? 25.349 -1.279 19.237 1.00 37.39 174 ARG B C 1
ATOM 3128 O O . ARG B 1 176 ? 25.465 -2.506 19.070 1.00 35.42 174 ARG B O 1
ATOM 3136 N N . ALA B 1 177 ? 25.173 -0.785 20.469 1.00 36.31 175 ALA B N 1
ATOM 3137 C CA . ALA B 1 177 ? 25.220 -1.647 21.647 1.00 34.34 175 ALA B CA 1
ATOM 3138 C C . ALA B 1 177 ? 24.225 -2.780 21.624 1.00 34.92 175 ALA B C 1
ATOM 3139 O O . ALA B 1 177 ? 23.125 -2.607 21.063 1.00 35.17 175 ALA B O 1
ATOM 3141 N N . HIS B 1 178 ? 24.489 -3.861 22.329 1.00 34.18 176 HIS B N 1
ATOM 3142 C CA . HIS B 1 178 ? 23.593 -4.992 22.491 1.00 35.52 176 HIS B CA 1
ATOM 3143 C C . HIS B 1 178 ? 22.718 -4.785 23.760 1.00 33.64 176 HIS B C 1
ATOM 3144 O O . HIS B 1 178 ? 21.527 -5.057 23.772 1.00 35.01 176 HIS B O 1
ATOM 3151 N N . TYR B 1 179 ? 23.400 -4.504 24.868 1.00 32.16 177 TYR B N 1
ATOM 3152 C CA . TYR B 1 179 ? 22.733 -4.415 26.156 1.00 29.98 177 TYR B CA 1
ATOM 3153 C C . TYR B 1 179 ? 21.989 -3.098 26.369 1.00 28.23 177 TYR B C 1
ATOM 3154 O O . TYR B 1 179 ? 22.352 -2.046 25.850 1.00 28.57 177 TYR B O 1
ATOM 3163 N N . SER B 1 180 ? 20.961 -3.194 27.202 1.00 27.40 178 SER B N 1
ATOM 3164 C CA . SER B 1 180 ? 20.268 -1.977 27.683 1.00 25.69 178 SER B CA 1
ATOM 3165 C C . SER B 1 180 ? 20.723 -1.914 29.152 1.00 22.57 178 SER B C 1
ATOM 3166 O O . SER B 1 180 ? 21.403 -2.884 29.557 1.00 22.74 178 SER B O 1
ATOM 3169 N N . ILE B 1 181 ? 20.340 -0.939 29.919 1.00 23.05 179 ILE B N 1
ATOM 3170 C CA . ILE B 1 181 ? 20.733 -0.875 31.332 1.00 23.01 179 ILE B CA 1
ATOM 3171 C C . ILE B 1 181 ? 20.055 -1.993 32.083 1.00 24.43 179 ILE B C 1
ATOM 3172 O O . ILE B 1 181 ? 20.654 -2.762 32.852 1.00 25.17 179 ILE B O 1
ATOM 3177 N N . LYS B 1 182 ? 18.804 -2.295 31.680 1.00 24.63 180 LYS B N 1
ATOM 3178 C CA . LYS B 1 182 ? 18.052 -3.358 32.306 1.00 26.74 180 LYS B CA 1
ATOM 3179 C C . LYS B 1 182 ? 18.671 -4.730 32.131 1.00 27.41 180 LYS B C 1
ATOM 3180 O O . LYS B 1 182 ? 18.516 -5.601 33.009 1.00 26.51 180 LYS B O 1
ATOM 3186 N N . THR B 1 183 ? 19.401 -4.949 31.030 1.00 27.82 181 THR B N 1
ATOM 3187 C CA . THR B 1 183 ? 19.945 -6.269 30.771 1.00 28.65 181 THR B CA 1
ATOM 3188 C C . THR B 1 183 ? 21.386 -6.475 31.159 1.00 29.97 181 THR B C 1
ATOM 3189 O O . THR B 1 183 ? 21.863 -7.618 31.042 1.00 31.31 181 THR B O 1
ATOM 3193 N N . LEU B 1 184 ? 22.086 -5.456 31.655 1.00 30.95 182 LEU B N 1
ATOM 3194 C CA . LEU B 1 184 ? 23.477 -5.634 32.092 1.00 32.01 182 LEU B CA 1
ATOM 3195 C C . LEU B 1 184 ? 23.604 -6.858 32.973 1.00 33.64 182 LEU B C 1
ATOM 3196 O O . LEU B 1 184 ? 22.815 -7.059 33.895 1.00 35.31 182 LEU B O 1
ATOM 3201 N N . PRO B 1 185 ? 24.610 -7.696 32.713 1.00 35.86 183 PRO B N 1
ATOM 3202 C CA . PRO B 1 185 ? 24.808 -8.937 33.416 1.00 38.27 183 PRO B CA 1
ATOM 3203 C C . PRO B 1 185 ? 25.434 -8.924 34.771 1.00 40.09 183 PRO B C 1
ATOM 3204 O O . PRO B 1 185 ? 25.198 -9.885 35.553 1.00 42.41 183 PRO B O 1
ATOM 3208 N N . THR B 1 186 ? 26.365 -8.023 35.093 1.00 41.64 184 THR B N 1
ATOM 3209 C CA . THR B 1 186 ? 27.000 -8.076 36.416 1.00 41.48 184 THR B CA 1
ATOM 3210 C C . THR B 1 186 ? 27.398 -6.701 36.934 1.00 40.21 184 THR B C 1
ATOM 3211 O O . THR B 1 186 ? 28.248 -6.034 36.330 1.00 41.21 184 THR B O 1
ATOM 3215 N N . ILE B 1 187 ? 26.704 -6.217 37.968 1.00 38.17 185 ILE B N 1
ATOM 3216 C CA . ILE B 1 187 ? 27.046 -4.959 38.602 1.00 36.08 185 ILE B CA 1
ATOM 3217 C C . ILE B 1 187 ? 27.869 -5.336 39.884 1.00 34.74 185 ILE B C 1
ATOM 3218 O O . ILE B 1 187 ? 27.268 -5.817 40.828 1.00 36.93 185 ILE B O 1
ATOM 3223 N N . PRO B 1 188 ? 29.140 -5.055 39.824 1.00 33.95 186 PRO B N 1
ATOM 3224 C CA . PRO B 1 188 ? 30.037 -5.301 40.959 1.00 34.80 186 PRO B CA 1
ATOM 3225 C C . PRO B 1 188 ? 29.773 -4.378 42.125 1.00 34.82 186 PRO B C 1
ATOM 3226 O O . PRO B 1 188 ? 29.180 -3.307 41.981 1.00 34.57 186 PRO B O 1
ATOM 3230 N N . ALA B 1 189 ? 30.287 -4.698 43.329 1.00 34.93 187 ALA B N 1
ATOM 3231 C CA . ALA B 1 189 ? 30.111 -3.818 44.479 1.00 32.63 187 ALA B CA 1
ATOM 3232 C C . ALA B 1 189 ? 30.706 -2.437 44.247 1.00 29.76 187 ALA B C 1
ATOM 3233 O O . ALA B 1 189 ? 30.211 -1.459 44.826 1.00 30.96 187 ALA B O 1
ATOM 3235 N N . GLY B 1 190 ? 31.733 -2.294 43.445 1.00 30.38 188 GLY B N 1
ATOM 3236 C CA . GLY B 1 190 ? 32.340 -1.006 43.119 1.00 27.84 188 GLY B CA 1
ATOM 3237 C C . GLY B 1 190 ? 31.361 -0.144 42.318 1.00 28.35 188 GLY B C 1
ATOM 3238 O O . GLY B 1 190 ? 31.493 1.091 42.255 1.00 29.04 188 GLY B O 1
ATOM 3239 N N . GLY B 1 191 ? 30.312 -0.758 41.762 1.00 25.77 189 GLY B N 1
ATOM 3240 C CA . GLY B 1 191 ? 29.294 0.041 41.078 1.00 24.96 189 GLY B CA 1
ATOM 3241 C C . GLY B 1 191 ? 29.694 0.337 39.641 1.00 24.05 189 GLY B C 1
ATOM 3242 O O . GLY B 1 191 ? 30.337 -0.446 38.962 1.00 25.09 189 GLY B O 1
ATOM 3243 N N . VAL B 1 192 ? 29.212 1.487 39.132 1.00 24.39 190 VAL B N 1
ATOM 3244 C CA . VAL B 1 192 ? 29.450 1.837 37.760 1.00 21.90 190 VAL B CA 1
ATOM 3245 C C . VAL B 1 192 ? 30.149 3.165 37.574 1.00 22.84 190 VAL B C 1
ATOM 3246 O O . VAL B 1 192 ? 30.064 4.117 38.353 1.00 21.07 190 VAL B O 1
ATOM 3250 N N . ARG B 1 193 ? 30.802 3.252 36.433 1.00 21.22 191 ARG B N 1
ATOM 3251 C CA . ARG B 1 193 ? 31.435 4.424 35.896 1.00 21.67 191 ARG B CA 1
ATOM 3252 C C . ARG B 1 193 ? 30.707 4.732 34.557 1.00 20.39 191 ARG B C 1
ATOM 3253 O O . ARG B 1 193 ? 30.849 3.990 33.591 1.00 22.99 191 ARG B O 1
ATOM 3261 N N . LEU B 1 194 ? 29.871 5.749 34.599 1.00 19.15 192 LEU B N 1
ATOM 3262 C CA . LEU B 1 194 ? 29.011 6.067 33.449 1.00 19.22 192 LEU B CA 1
ATOM 3263 C C . LEU B 1 194 ? 29.568 7.232 32.655 1.00 18.56 192 LEU B C 1
ATOM 3264 O O . LEU B 1 194 ? 29.666 8.329 33.200 1.00 19.97 192 LEU B O 1
ATOM 3269 N N . LEU B 1 195 ? 29.937 6.981 31.399 1.00 21.38 193 LEU B N 1
ATOM 3270 C CA . LEU B 1 195 ? 30.471 8.072 30.587 1.00 20.48 193 LEU B CA 1
ATOM 3271 C C . LEU B 1 195 ? 29.315 8.685 29.746 1.00 20.18 193 LEU B C 1
ATOM 3272 O O . LEU B 1 195 ? 28.541 7.883 29.234 1.00 21.17 193 LEU B O 1
ATOM 3277 N N . ILE B 1 196 ? 29.119 9.963 29.928 1.00 21.96 194 ILE B N 1
ATOM 3278 C CA . ILE B 1 196 ? 28.188 10.739 29.119 1.00 23.97 194 ILE B CA 1
ATOM 3279 C C . ILE B 1 196 ? 29.032 11.730 28.290 1.00 24.82 194 ILE B C 1
ATOM 3280 O O . ILE B 1 196 ? 29.647 12.615 28.869 1.00 24.50 194 ILE B O 1
ATOM 3285 N N . GLY B 1 197 ? 28.978 11.561 26.981 1.00 28.12 195 GLY B N 1
ATOM 3286 C CA . GLY B 1 197 ? 29.761 12.461 26.091 1.00 30.44 195 GLY B CA 1
ATOM 3287 C C . GLY B 1 197 ? 29.008 13.751 25.849 1.00 32.32 195 GLY B C 1
ATOM 3288 O O . GLY B 1 197 ? 27.847 13.856 26.272 1.00 35.50 195 GLY B O 1
ATOM 3289 N N . SER B 1 198 ? 29.608 14.740 25.211 1.00 34.32 196 SER B N 1
ATOM 3290 C CA . SER B 1 198 ? 28.942 16.011 24.936 1.00 34.99 196 SER B CA 1
ATOM 3291 C C . SER B 1 198 ? 28.284 15.983 23.565 1.00 35.62 196 SER B C 1
ATOM 3292 O O . SER B 1 198 ? 28.409 15.019 22.812 1.00 34.64 196 SER B O 1
ATOM 3295 N N . GLU B 1 199 ? 27.739 17.129 23.127 1.00 38.21 197 GLU B N 1
ATOM 3296 C CA . GLU B 1 199 ? 27.025 17.122 21.834 1.00 40.25 197 GLU B CA 1
ATOM 3297 C C . GLU B 1 199 ? 27.902 16.720 20.669 1.00 41.66 197 GLU B C 1
ATOM 3298 O O . GLU B 1 199 ? 27.430 16.095 19.709 1.00 42.25 197 GLU B O 1
ATOM 3300 N N . GLY B 1 200 ? 29.197 17.006 20.701 1.00 42.98 198 GLY B N 1
ATOM 3301 C CA . GLY B 1 200 ? 30.181 16.732 19.731 1.00 42.04 198 GLY B CA 1
ATOM 3302 C C . GLY B 1 200 ? 30.519 15.305 19.411 1.00 42.94 198 GLY B C 1
ATOM 3303 O O . GLY B 1 200 ? 31.086 15.068 18.330 1.00 44.11 198 GLY B O 1
ATOM 3304 N N . GLY B 1 201 ? 30.237 14.327 20.266 1.00 43.26 199 GLY B N 1
ATOM 3305 C CA . GLY B 1 201 ? 30.588 12.933 19.987 1.00 43.07 199 GLY B CA 1
ATOM 3306 C C . GLY B 1 201 ? 32.047 12.653 20.373 1.00 43.78 199 GLY B C 1
ATOM 3307 O O . GLY B 1 201 ? 32.707 13.504 20.964 1.00 43.84 199 GLY B O 1
ATOM 3308 N N . LEU B 1 202 ? 32.548 11.482 20.037 1.00 44.18 200 LEU B N 1
ATOM 3309 C CA . LEU B 1 202 ? 33.885 11.042 20.343 1.00 45.58 200 LEU B CA 1
ATOM 3310 C C . LEU B 1 202 ? 34.761 10.909 19.091 1.00 46.90 200 LEU B C 1
ATOM 3311 O O . LEU B 1 202 ? 34.297 10.612 18.005 1.00 46.17 200 LEU B O 1
ATOM 3316 N N . SER B 1 203 ? 36.075 11.018 19.310 1.00 48.44 201 SER B N 1
ATOM 3317 C CA . SER B 1 203 ? 37.026 10.814 18.216 1.00 49.32 201 SER B CA 1
ATOM 3318 C C . SER B 1 203 ? 37.229 9.303 18.033 1.00 49.85 201 SER B C 1
ATOM 3319 O O . SER B 1 203 ? 36.843 8.533 18.916 1.00 49.93 201 SER B O 1
ATOM 3322 N N . ALA B 1 204 ? 37.916 8.943 16.957 1.00 49.64 202 ALA B N 1
ATOM 3323 C CA . ALA B 1 204 ? 38.222 7.535 16.694 1.00 49.07 202 ALA B CA 1
ATOM 3324 C C . ALA B 1 204 ? 39.114 6.988 17.806 1.00 48.02 202 ALA B C 1
ATOM 3325 O O . ALA B 1 204 ? 38.808 5.951 18.402 1.00 49.19 202 ALA B O 1
ATOM 3327 N N . GLN B 1 205 ? 40.121 7.759 18.199 1.00 46.08 203 GLN B N 1
ATOM 3328 C CA . GLN B 1 205 ? 40.991 7.379 19.306 1.00 45.90 203 GLN B CA 1
ATOM 3329 C C . GLN B 1 205 ? 40.207 7.208 20.610 1.00 43.48 203 GLN B C 1
ATOM 3330 O O . GLN B 1 205 ? 40.395 6.223 21.336 1.00 43.17 203 GLN B O 1
ATOM 3336 N N . GLU B 1 206 ? 39.332 8.155 20.911 1.00 41.67 204 GLU B N 1
ATOM 3337 C CA . GLU B 1 206 ? 38.487 8.057 22.112 1.00 40.72 204 GLU B CA 1
ATOM 3338 C C . GLU B 1 206 ? 37.610 6.821 22.067 1.00 38.71 204 GLU B C 1
ATOM 3339 O O . GLU B 1 206 ? 37.498 6.079 23.055 1.00 39.00 204 GLU B O 1
ATOM 3345 N N . ILE B 1 207 ? 37.041 6.507 20.908 1.00 39.77 205 ILE B N 1
ATOM 3346 C CA . ILE B 1 207 ? 36.244 5.270 20.783 1.00 39.03 205 ILE B CA 1
ATOM 3347 C C . ILE B 1 207 ? 37.120 4.052 20.970 1.00 38.28 205 ILE B C 1
ATOM 3348 O O . ILE B 1 207 ? 36.784 3.084 21.652 1.00 36.31 205 ILE B O 1
ATOM 3353 N N . ALA B 1 208 ? 38.330 4.075 20.379 1.00 39.33 206 ALA B N 1
ATOM 3354 C CA . ALA B 1 208 ? 39.242 2.943 20.564 1.00 38.78 206 ALA B CA 1
ATOM 3355 C C . ALA B 1 208 ? 39.643 2.807 22.023 1.00 37.95 206 ALA B C 1
ATOM 3356 O O . ALA B 1 208 ? 39.819 1.695 22.534 1.00 39.26 206 ALA B O 1
ATOM 3358 N N . GLN B 1 209 ? 39.828 3.941 22.707 1.00 37.50 207 GLN B N 1
ATOM 3359 C CA . GLN B 1 209 ? 40.143 3.911 24.134 1.00 35.73 207 GLN B CA 1
ATOM 3360 C C . GLN B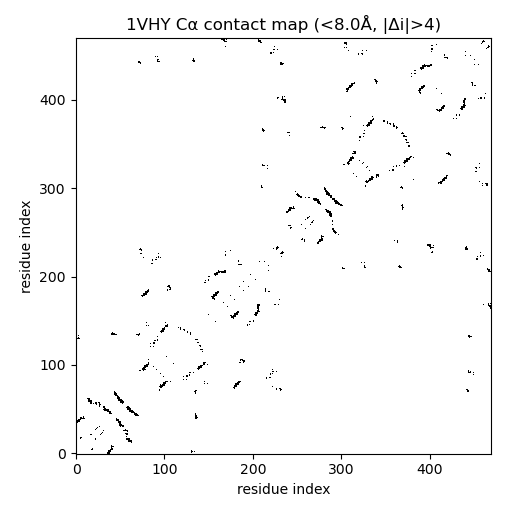 1 209 ? 39.034 3.274 24.941 1.00 35.67 207 GLN B C 1
ATOM 3361 O O . GLN B 1 209 ? 39.302 2.438 25.822 1.00 35.53 207 GLN B O 1
ATOM 3367 N N . THR B 1 210 ? 37.749 3.599 24.647 1.00 35.50 208 THR B N 1
ATOM 3368 C CA . THR B 1 210 ? 36.679 2.973 25.447 1.00 34.29 208 THR B CA 1
ATOM 3369 C C . THR B 1 210 ? 36.643 1.479 25.186 1.00 34.51 208 THR B C 1
ATOM 3370 O O . THR B 1 210 ? 36.537 0.678 26.110 1.00 35.73 208 THR B O 1
ATOM 3374 N N . GLU B 1 211 ? 36.791 1.114 23.905 1.00 35.37 209 GLU B N 1
ATOM 3375 C CA . GLU B 1 211 ? 36.897 -0.302 23.555 1.00 35.46 209 GLU B CA 1
ATOM 3376 C C . GLU B 1 211 ? 38.138 -0.911 24.181 1.00 33.49 209 GLU B C 1
ATOM 3377 O O . GLU B 1 211 ? 38.065 -1.941 24.834 1.00 33.03 209 GLU B O 1
ATOM 3383 N N . GLN B 1 212 ? 39.270 -0.184 24.129 1.00 34.62 210 GLN B N 1
ATOM 3384 C CA . GLN B 1 212 ? 40.500 -0.690 24.752 1.00 33.46 210 GLN B CA 1
ATOM 3385 C C . GLN B 1 212 ? 40.396 -0.842 26.243 1.00 31.71 210 GLN B C 1
ATOM 3386 O O . GLN B 1 212 ? 40.835 -1.884 26.778 1.00 32.87 210 GLN B O 1
ATOM 3389 N N . GLN B 1 213 ? 39.656 0.029 26.948 1.00 31.39 211 GLN B N 1
ATOM 3390 C CA . GLN B 1 213 ? 39.452 -0.049 28.363 1.00 30.11 211 GLN B CA 1
ATOM 3391 C C . GLN B 1 213 ? 38.340 -0.955 28.855 1.00 30.01 211 GLN B C 1
ATOM 3392 O O . GLN B 1 213 ? 38.036 -0.974 30.060 1.00 30.32 211 GLN B O 1
ATOM 3398 N N . GLY B 1 214 ? 37.753 -1.778 28.010 1.00 29.44 212 GLY B N 1
ATOM 3399 C CA . GLY B 1 214 ? 36.749 -2.737 28.422 1.00 28.04 212 GLY B CA 1
ATOM 3400 C C . GLY B 1 214 ? 35.384 -2.109 28.731 1.00 26.86 212 GLY B C 1
ATOM 3401 O O . GLY B 1 214 ? 34.698 -2.631 29.619 1.00 27.99 212 GLY B O 1
ATOM 3402 N N . PHE B 1 215 ? 35.014 -1.069 28.020 1.00 27.31 213 PHE B N 1
ATOM 3403 C CA . PHE B 1 215 ? 33.708 -0.445 28.268 1.00 26.93 213 PHE B CA 1
ATOM 3404 C C . PHE B 1 215 ? 32.602 -1.390 27.791 1.00 28.75 213 PHE B C 1
ATOM 3405 O O . PHE B 1 215 ? 32.789 -2.246 26.909 1.00 28.59 213 PHE B O 1
ATOM 3413 N N . THR B 1 216 ? 31.502 -1.367 28.528 1.00 26.78 214 THR B N 1
ATOM 3414 C CA . THR B 1 216 ? 30.310 -2.128 28.110 1.00 26.76 214 THR B CA 1
ATOM 3415 C C . THR B 1 216 ? 29.376 -1.050 27.497 1.00 25.16 214 THR B C 1
ATOM 3416 O O . THR B 1 216 ? 28.994 -0.101 28.194 1.00 23.71 214 THR B O 1
ATOM 3420 N N . GLU B 1 217 ? 29.101 -1.135 26.212 1.00 26.03 215 GLU B N 1
ATOM 3421 C CA . GLU B 1 217 ? 28.245 -0.090 25.614 1.00 24.77 215 GLU B CA 1
ATOM 3422 C C . GLU B 1 217 ? 26.772 -0.343 25.904 1.00 23.57 215 GLU B C 1
ATOM 3423 O O . GLU B 1 217 ? 26.327 -1.474 25.933 1.00 23.12 215 GLU B O 1
ATOM 3429 N N . ILE B 1 218 ? 25.961 0.735 25.948 1.00 24.00 216 ILE B N 1
ATOM 3430 C CA . ILE B 1 218 ? 24.530 0.484 26.219 1.00 23.53 216 ILE B CA 1
ATOM 3431 C C . ILE B 1 218 ? 23.623 1.325 25.335 1.00 22.80 216 ILE B C 1
ATOM 3432 O O . ILE B 1 218 ? 24.028 2.323 24.747 1.00 22.83 216 ILE B O 1
ATOM 3437 N N . LEU B 1 219 ? 22.411 0.799 25.090 1.00 23.92 217 LEU B N 1
ATOM 3438 C CA . LEU B 1 219 ? 21.427 1.570 24.330 1.00 24.97 217 LEU B CA 1
ATOM 3439 C C . LEU B 1 219 ? 20.593 2.342 25.399 1.00 23.89 217 LEU B C 1
ATOM 3440 O O . LEU B 1 219 ? 20.651 1.955 26.566 1.00 26.05 217 LEU B O 1
ATOM 3445 N N . LEU B 1 220 ? 19.861 3.312 24.964 1.00 23.96 218 LEU B N 1
ATOM 3446 C CA . LEU B 1 220 ? 19.011 4.082 25.886 1.00 22.69 218 LEU B CA 1
ATOM 3447 C C . LEU B 1 220 ? 17.823 4.615 25.073 1.00 22.78 218 LEU B C 1
ATOM 3448 O O . LEU B 1 220 ? 17.623 5.821 25.006 1.00 21.85 218 LEU B O 1
ATOM 3453 N N . GLY B 1 221 ? 17.173 3.710 24.344 1.00 24.90 219 GLY B N 1
ATOM 3454 C CA . GLY B 1 221 ? 15.988 4.061 23.566 1.00 25.68 219 GLY B CA 1
ATOM 3455 C C . GLY B 1 221 ? 16.286 4.461 22.139 1.00 25.98 219 GLY B C 1
ATOM 3456 O O . GLY B 1 221 ? 17.436 4.762 21.798 1.00 29.12 219 GLY B O 1
ATOM 3457 N N . LYS B 1 222 ? 15.255 4.653 21.314 1.00 26.65 220 LYS B N 1
ATOM 3458 C CA . LYS B 1 222 ? 15.424 4.982 19.904 1.00 25.62 220 LYS B CA 1
ATOM 3459 C C . LYS B 1 222 ? 15.591 6.453 19.607 1.00 24.50 220 LYS B C 1
ATOM 3460 O O . LYS B 1 222 ? 15.723 6.830 18.426 1.00 25.76 220 LYS B O 1
ATOM 3466 N N . ARG B 1 223 ? 15.354 7.337 20.567 1.00 22.51 221 ARG B N 1
ATOM 3467 C CA . ARG B 1 223 ? 15.410 8.753 20.356 1.00 22.06 221 ARG B CA 1
ATOM 3468 C C . ARG B 1 223 ? 16.745 9.364 20.768 1.00 22.39 221 ARG B C 1
ATOM 3469 O O . ARG B 1 223 ? 17.412 8.841 21.671 1.00 22.13 221 ARG B O 1
ATOM 3477 N N . VAL B 1 224 ? 17.179 10.381 20.044 1.00 21.91 222 VAL B N 1
ATOM 3478 C CA . VAL B 1 224 ? 18.467 11.044 20.381 1.00 23.56 222 VAL B CA 1
ATOM 3479 C C . VAL B 1 224 ? 18.269 11.987 21.545 1.00 22.56 222 VAL B C 1
ATOM 3480 O O . VAL B 1 224 ? 17.456 12.906 21.519 1.00 23.95 222 VAL B O 1
ATOM 3484 N N . LEU B 1 225 ? 19.014 11.727 22.621 1.00 24.45 223 LEU B N 1
ATOM 3485 C CA . LEU B 1 225 ? 18.813 12.465 23.855 1.00 24.51 223 LEU B CA 1
ATOM 3486 C C . LEU B 1 225 ? 19.859 13.549 23.995 1.00 26.11 223 LEU B C 1
ATOM 3487 O O . LEU B 1 225 ? 21.052 13.276 23.793 1.00 24.31 223 LEU B O 1
ATOM 3492 N N . ARG B 1 226 ? 19.405 14.725 24.402 1.00 24.68 224 ARG B N 1
ATOM 3493 C CA . ARG B 1 226 ? 20.387 15.786 24.688 1.00 23.34 224 ARG B CA 1
ATOM 3494 C C . ARG B 1 226 ? 21.239 15.303 25.876 1.00 23.57 224 ARG B C 1
ATOM 3495 O O . ARG B 1 226 ? 20.854 14.397 26.603 1.00 22.39 224 ARG B O 1
ATOM 3503 N N . THR B 1 227 ? 22.454 15.788 25.948 1.00 21.66 225 THR B N 1
ATOM 3504 C CA . THR B 1 227 ? 23.387 15.465 27.023 1.00 21.97 225 THR B CA 1
ATOM 3505 C C . THR B 1 227 ? 22.786 15.475 28.395 1.00 18.10 225 THR B C 1
ATOM 3506 O O . THR B 1 227 ? 22.893 14.482 29.145 1.00 20.09 225 THR B O 1
ATOM 3510 N N . GLU B 1 228 ? 22.115 16.522 28.837 1.00 19.83 226 GLU B N 1
ATOM 3511 C CA . GLU B 1 228 ? 21.507 16.613 30.159 1.00 21.80 226 GLU B CA 1
ATOM 3512 C C . GLU B 1 228 ? 20.466 15.519 30.414 1.00 19.53 226 GLU B C 1
ATOM 3513 O O . GLU B 1 228 ? 20.388 14.953 31.514 1.00 20.77 226 GLU B O 1
ATOM 3519 N N . THR B 1 229 ? 19.680 15.202 29.416 1.00 20.71 227 THR B N 1
ATOM 3520 C CA . THR B 1 229 ? 18.626 14.192 29.470 1.00 18.74 227 THR B CA 1
ATOM 3521 C C . THR B 1 229 ? 19.204 12.788 29.516 1.00 17.06 227 THR B C 1
ATOM 3522 O O . THR B 1 229 ? 18.691 11.945 30.227 1.00 17.81 227 THR B O 1
ATOM 3526 N N . ALA B 1 230 ? 20.255 12.552 28.721 1.00 16.73 228 ALA B N 1
ATOM 3527 C CA . ALA B 1 230 ? 20.912 11.270 28.674 1.00 17.80 228 ALA B CA 1
ATOM 3528 C C . ALA B 1 230 ? 21.523 10.925 30.049 1.00 15.37 228 ALA B C 1
ATOM 3529 O O . ALA B 1 230 ? 21.387 9.772 30.451 1.00 14.84 228 ALA B O 1
ATOM 3531 N N . SER B 1 231 ? 22.163 11.883 30.705 1.00 16.89 229 SER B N 1
ATOM 3532 C CA . SER B 1 231 ? 22.723 11.639 32.020 1.00 18.22 229 SER B CA 1
ATOM 3533 C C . SER B 1 231 ? 21.632 11.351 33.052 1.00 18.91 229 SER B C 1
ATOM 3534 O O . SER B 1 231 ? 21.749 10.345 33.721 1.00 15.75 229 SER B O 1
ATOM 3537 N N . LEU B 1 232 ? 20.609 12.203 33.115 1.00 19.58 230 LEU B N 1
ATOM 3538 C CA . LEU B 1 232 ? 19.510 12.022 34.071 1.00 21.93 230 LEU B CA 1
ATOM 3539 C C . LEU B 1 232 ? 18.782 10.712 33.842 1.00 18.73 230 LEU B C 1
ATOM 3540 O O . LEU B 1 232 ? 18.581 9.867 34.740 1.00 19.72 230 LEU B O 1
ATOM 3545 N N . ALA B 1 233 ? 18.539 10.405 32.559 1.00 18.59 231 ALA B N 1
ATOM 3546 C CA . ALA B 1 233 ? 17.834 9.188 32.244 1.00 15.86 231 ALA B CA 1
ATOM 3547 C C . ALA B 1 233 ? 18.620 7.963 32.608 1.00 16.02 231 ALA B C 1
ATOM 3548 O O . ALA B 1 233 ? 18.081 6.982 33.139 1.00 15.73 231 ALA B O 1
ATOM 3550 N N . ALA B 1 234 ? 19.920 7.934 32.219 1.00 15.13 232 ALA B N 1
ATOM 3551 C CA . ALA B 1 234 ? 20.712 6.728 32.518 1.00 14.39 232 ALA B CA 1
ATOM 3552 C C . ALA B 1 234 ? 20.893 6.525 34.020 1.00 16.62 232 ALA B C 1
ATOM 3553 O O . ALA B 1 234 ? 20.886 5.362 34.435 1.00 16.31 232 ALA B O 1
ATOM 3555 N N . ILE B 1 235 ? 21.127 7.599 34.779 1.00 17.32 233 ILE B N 1
ATOM 3556 C CA . ILE B 1 235 ? 21.254 7.469 36.239 1.00 19.74 233 ILE B CA 1
ATOM 3557 C C . ILE B 1 235 ? 19.910 6.999 36.815 1.00 19.99 233 ILE B C 1
ATOM 3558 O O . ILE B 1 235 ? 19.920 6.138 37.666 1.00 20.74 233 ILE B O 1
ATOM 3563 N N . SER B 1 236 ? 18.804 7.577 36.325 1.00 19.86 234 SER B N 1
ATOM 3564 C CA . SER B 1 236 ? 17.489 7.099 36.830 1.00 20.50 234 SER B CA 1
ATOM 3565 C C . SER B 1 236 ? 17.317 5.635 36.556 1.00 19.21 234 SER B C 1
ATOM 3566 O O . SER B 1 236 ? 16.908 4.842 37.417 1.00 20.56 234 SER B O 1
ATOM 3569 N N . ALA B 1 237 ? 17.639 5.208 35.316 1.00 20.65 235 ALA B N 1
ATOM 3570 C CA . ALA B 1 237 ? 17.560 3.839 34.919 1.00 19.42 235 ALA B CA 1
ATOM 3571 C C . ALA B 1 237 ? 18.432 2.919 35.774 1.00 19.84 235 ALA B C 1
ATOM 3572 O O . ALA B 1 237 ? 17.971 1.850 36.158 1.00 17.30 235 ALA B O 1
ATOM 3574 N N . LEU B 1 238 ? 19.680 3.318 36.051 1.00 20.00 236 LEU B N 1
ATOM 3575 C CA . LEU B 1 238 ? 20.592 2.529 36.855 1.00 22.74 236 LEU B CA 1
ATOM 3576 C C . LEU B 1 238 ? 20.081 2.421 38.309 1.00 22.61 236 LEU B C 1
ATOM 3577 O O . LEU B 1 238 ? 20.221 1.380 38.929 1.00 25.24 236 LEU B O 1
ATOM 3582 N N . GLN B 1 239 ? 19.494 3.493 38.815 1.00 23.29 237 GLN B N 1
ATOM 3583 C CA . GLN B 1 239 ? 19.001 3.481 40.196 1.00 22.40 237 GLN B CA 1
ATOM 3584 C C . GLN B 1 239 ? 17.743 2.640 40.324 1.00 24.59 237 GLN B C 1
ATOM 3585 O O . GLN B 1 239 ? 17.510 2.047 41.361 1.00 24.17 237 GLN B O 1
ATOM 3591 N N . ILE B 1 240 ? 16.924 2.551 39.272 1.00 24.48 238 ILE B N 1
ATOM 3592 C CA . ILE B 1 240 ? 15.720 1.718 39.339 1.00 25.71 238 ILE B CA 1
ATOM 3593 C C . ILE B 1 240 ? 16.102 0.258 39.239 1.00 25.10 238 ILE B C 1
ATOM 3594 O O . ILE B 1 240 ? 15.601 -0.592 39.965 1.00 25.50 238 ILE B O 1
ATOM 3599 N N . CYS B 1 241 ? 17.040 -0.051 38.326 1.00 25.11 239 CYS B N 1
ATOM 3600 C CA . CYS B 1 241 ? 17.399 -1.434 38.108 1.00 26.21 239 CYS B CA 1
ATOM 3601 C C . CYS B 1 241 ? 18.256 -2.059 39.173 1.00 27.12 239 CYS B C 1
ATOM 3602 O O . CYS B 1 241 ? 18.096 -3.262 39.465 1.00 26.32 239 CYS B O 1
ATOM 3605 N N . PHE B 1 242 ? 19.276 -1.354 39.661 1.00 27.71 240 PHE B N 1
ATOM 3606 C CA . PHE B 1 242 ? 20.267 -1.972 40.564 1.00 28.98 240 PHE B CA 1
ATOM 3607 C C . PHE B 1 242 ? 20.517 -1.114 41.807 1.00 26.50 240 PHE B C 1
ATOM 3608 O O . PHE B 1 242 ? 21.419 -1.413 42.576 1.00 29.96 240 PHE B O 1
ATOM 3616 N N . GLY B 1 243 ? 19.742 -0.081 41.996 1.00 28.25 241 GLY B N 1
ATOM 3617 C CA . GLY B 1 243 ? 19.883 0.929 43.003 1.00 27.80 241 GLY B CA 1
ATOM 3618 C C . GLY B 1 243 ? 18.652 0.983 43.928 1.00 28.15 241 GLY B C 1
ATOM 3619 O O . GLY B 1 243 ? 17.895 0.025 43.942 1.00 28.01 241 GLY B O 1
ATOM 3620 N N . ASP B 1 244 ? 18.416 2.126 44.535 1.00 27.99 242 ASP B N 1
ATOM 3621 C CA . ASP B 1 244 ? 17.346 2.278 45.507 1.00 29.01 242 ASP B CA 1
ATOM 3622 C C . ASP B 1 244 ? 16.057 2.871 45.000 1.00 28.73 242 ASP B C 1
ATOM 3623 O O . ASP B 1 244 ? 15.029 2.780 45.699 1.00 27.26 242 ASP B O 1
ATOM 3628 N N . LEU B 1 245 ? 16.040 3.416 43.775 1.00 28.06 243 LEU B N 1
ATOM 3629 C CA . LEU B 1 245 ? 14.868 3.992 43.197 1.00 28.73 243 LEU B CA 1
ATOM 3630 C C . LEU B 1 245 ? 13.767 2.945 42.991 1.00 29.01 243 LEU B C 1
ATOM 3631 O O . LEU B 1 245 ? 12.602 3.356 42.942 1.00 30.77 243 LEU B O 1
ATOM 3636 N N . GLY B 1 246 ? 14.126 1.703 42.814 1.00 27.36 244 GLY B N 1
ATOM 3637 C CA . GLY B 1 246 ? 13.211 0.608 42.587 1.00 31.25 244 GLY B CA 1
ATOM 3638 C C . GLY B 1 246 ? 12.877 -0.226 43.806 1.00 30.38 244 GLY B C 1
ATOM 3639 O O . GLY B 1 246 ? 12.078 -1.178 43.706 1.00 31.64 244 GLY B O 1
ATOM 3640 N N . GLU B 1 247 ? 13.291 0.185 44.990 1.00 30.97 245 GLU B N 1
ATOM 3641 C CA . GLU B 1 247 ? 12.999 -0.590 46.204 1.00 31.01 245 GLU B CA 1
ATOM 3642 C C . GLU B 1 247 ? 11.570 -0.379 46.646 1.00 31.95 245 GLU B C 1
ATOM 3643 O O . GLU B 1 247 ? 11.001 0.711 46.577 1.00 29.04 245 GLU B O 1
ATOM 3654 N N . GLU B 1 248 ? 10.906 -1.460 47.087 1.00 32.86 246 GLU B N 1
ATOM 3655 C CA . GLU B 1 248 ? 9.517 -1.344 47.519 1.00 34.88 246 GLU B CA 1
ATOM 3656 C C . GLU B 1 248 ? 9.369 -0.712 48.886 1.00 36.58 246 GLU B C 1
ATOM 3657 O O . GLU B 1 248 ? 10.344 -0.384 49.547 1.00 36.95 246 GLU B O 1
ATOM 3663 N N . GLY B 1 249 ? 8.127 -0.580 49.356 1.00 38.25 247 GLY B N 1
ATOM 3664 C CA . GLY B 1 249 ? 7.842 0.034 50.643 1.00 40.48 247 GLY B CA 1
ATOM 3665 C C . GLY B 1 249 ? 8.377 -0.748 51.820 1.00 42.17 247 GLY B C 1
ATOM 3666 O O . GLY B 1 249 ? 8.816 -1.901 51.695 1.00 44.11 247 GLY B O 1
#

Secondary structure (DSSP, 8-state):
--EEE-SS--TT-SEEEPPHHHHHIIIII---TT-EEEEE-SSSEEEEEEEEEE-SS-EEEEE---EE-----SS-EEEEEE---HHHHHHHHTT--EEEEE--TTSSS---S---HHHHHHHHHHHHHHHHH--SSPPEE----HHHHHT--SSPEEEEE-TT---BGGG-----TT-EEEEE--TT---HHHHHHHHHTTPEEEB--SSPPPHHHHHHHHHHHHHHHHSGGG---/--EEE-SS--TT-SEEEPPHHHHIIIIII---TT-EEEEE-SSSEEEEEE---EEEE---EE-----SS-EEEEEE-----HHHHHHHHTT--EEEEE--TTS-----TT--HHHHHHHHHHHHHHHHHT-SSPPEE----HHHHHT--SSPEEEEE-TT-SB-TTT-S---TT-EEEEE--TT---HHHHHHHHHTT-EEE---SSPPPHHHHHHHHHHHHHHHHSSTT---

B-factor: mean 32.73, std 12.65, range [10.46, 80.21]

Foldseek 3Di:
DFEAEAADDCVPPFKDKGDQVRLCCVCPVVNAFFDWYWYFHQPQKIWIWTFHGRDVRITMIGTDDIGHHAPAKLFAEEEEEEAPLLLLLLLLLLHHAEYEYEHAPQQPDDDDQVVVVVLVVSQVSQSVSCSVNVHRHGHHYDGYHLLVVLVDDDFFAAEEEDPVADAALQPDPDGTPNHHYYYQYAPRDHDPVSVVSNVVSPHHYHYDDDDDDHRSVVSSSVSNSNCCRPIVVVDDD/DFEEEAQDDDPPPFKDDGDPVRCCCPCPVVNDFQDWYWYFYQPQWIFIWTVNVMIGTPDIDRHAPAKLAEEAEEEECAPDLLLLLLVLLLHHAEYEYEHAPQRHDDDDPCLDPVLVVSQVSQVVSCRVNVGRHGHHHDRYYLLVVLQDDDPAAEEEEDPPADAALQPDDDGDSNHYYYYQYAPRDHDPVSVVSNVVSNHHYHHQDDDDDHRSRVSSSVSCSNCCRPIPNVDDD

Solvent-accessible surface area: 21329 Å² total

Radius of gyration: 24.15 Å; Cα contacts (8 Å, |Δi|>4): 1046; chains: 2; bounding box: 58×46×76 Å

Organism: Haemophilus influenzae (strain ATCC 51907 / DSM 11121 / KW20 / Rd) (NCBI:txid71421)

Sequence (470 aa):
IPRIYHPISLENQTQCYLSEDAANHVARVLRTEGEQLELFDGSNHIYPAKIIESNKKSVKVEILGRELADKESHLKIHLGQVIREFTIQKSVELGVNVITPLWSERCGVKLDAERDKKIQQWQKIAIAACEQCGRNIVPEIRPLKLQDWCAENDGALKLNLHPRAHYSIKTLPTIPAGGVRLLIGSEGGLSAQEIAQTEQQGFTEILLGKRVLRTETASLAAISALQICFGDLGEEGIPRIYHPISLENQTQCYLSEDAANHVARVLRTEGEQLELFDGSNHIYPAKIIVKVEILGRELADKESHLKIHLGQVISRREFTIQKSVELGVNVITPLWSERCGVKLDAERDKKIQQWQKIAIAACEQCGRNIVPEIRPLKLQDWCAENDGALKLNLHPRAHYSIKTLPTIPAGGVRLLIGSEGGLSAQEIAQTEQQGFTEILLGKRVLRTETASLAAISALQICFGDLGEEG

CATH classification: 2.40.240.20 (+1 more: 3.40.1280.10)

Nearest PDB structures (foldseek):
  1vhy-assembly3_A  TM=1.004E+00  e=1.314E-52  Haemophilus influenzae
  1nxz-assembly1_B  TM=9.811E-01  e=1.752E-46  Haemophilus influenzae
  1vhy-assembly3_B  TM=9.680E-01  e=2.048E-44  Haemophilus influenzae
  4e8b-assembly1_A  TM=9.567E-01  e=3.777E-35  Escherichia coli K-12
  5o96-assembly4_G  TM=9.167E-01  e=8.153E-29  Legionella pneumophila

InterPro domains:
  IPR006700 Ribosomal RNA small subunit methyltransferase E [PIRSF015601] (4-238)
  IPR006700 Ribosomal RNA small subunit methyltransferase E [PTHR30027] (3-240)
  IPR006700 Ribosomal RNA small subunit methyltransferase E [TIGR00046] (2-243)
  IPR015947 PUA-like superfamily [SSF88697] (2-70)
  IPR029026 tRNA (guanine-N1-)-methyltransferase, N-terminal [G3DSA:3.40.1280.10] (74-245)
  IPR029028 Alpha/beta knot methyltransferases [SSF75217] (75-244)
  IPR046886 Ribosomal RNA small subunit methyltransferase E, methyltransferase domain [PF04452] (75-237)
  IPR046886 Ribosomal RNA small subunit methyltransferase E, methyltransferase domain [cd18084] (80-236)
  IPR046887 Ribosomal RNA small subunit methyltransferase E, PUA-like domain [PF20260] (20-67)